Protein 6F6P (pdb70)

Structure (mmCIF, N/CA/C/O backbone):
data_6F6P
#
_entry.id   6F6P
#
_cell.length_a   47.322
_cell.length_b   77.000
_cell.length_c   137.258
_cell.angle_alpha   90.00
_cell.angle_beta   90.00
_cell.angle_gamma   90.00
#
_symmetry.space_group_name_H-M   'P 21 21 21'
#
loop_
_entity.id
_entity.type
_entity.pdbx_description
1 polymer 'Rab-3A-interacting protein'
2 polymer 'Rab-3A-interacting protein'
3 water water
#
loop_
_atom_site.group_PDB
_atom_site.id
_atom_site.type_symbol
_atom_site.label_atom_id
_atom_site.label_alt_id
_atom_site.label_comp_id
_atom_site.label_asym_id
_atom_site.label_entity_id
_atom_site.label_seq_id
_atom_site.pdbx_PDB_ins_code
_atom_site.Cartn_x
_atom_site.Cartn_y
_atom_site.Cartn_z
_atom_site.occupancy
_atom_site.B_iso_or_equiv
_atom_site.auth_seq_id
_atom_site.auth_comp_id
_atom_site.auth_asym_id
_atom_site.auth_atom_id
_atom_site.pdbx_PDB_model_num
ATOM 1 N N . PRO A 1 9 ? 60.567 -0.694 84.646 1.00 154.74 148 PRO A N 1
ATOM 2 C CA . PRO A 1 9 ? 59.983 0.597 84.264 1.00 159.79 148 PRO A CA 1
ATOM 3 C C . PRO A 1 9 ? 58.624 0.435 83.593 1.00 164.76 148 PRO A C 1
ATOM 4 O O . PRO A 1 9 ? 57.645 1.052 84.016 1.00 158.35 148 PRO A O 1
ATOM 8 N N . SER A 1 10 ? 58.596 -0.382 82.539 1.00 169.96 149 SER A N 1
ATOM 9 C CA . SER A 1 10 ? 57.374 -0.778 81.848 1.00 172.10 149 SER A CA 1
ATOM 10 C C . SER A 1 10 ? 56.705 0.370 81.097 1.00 164.49 149 SER A C 1
ATOM 11 O O . SER A 1 10 ? 57.263 1.470 80.967 1.00 172.27 149 SER A O 1
ATOM 14 N N . VAL A 1 11 ? 55.494 0.094 80.604 1.00 144.32 150 VAL A N 1
ATOM 15 C CA . VAL A 1 11 ? 54.774 1.032 79.748 1.00 125.78 150 VAL A CA 1
ATOM 16 C C . VAL A 1 11 ? 54.583 2.369 80.450 1.00 122.35 150 VAL A C 1
ATOM 17 O O . VAL A 1 11 ? 54.676 3.433 79.825 1.00 114.89 150 VAL A O 1
ATOM 21 N N . LEU A 1 12 ? 54.323 2.342 81.758 1.00 116.76 151 LEU A N 1
ATOM 22 C CA . LEU A 1 12 ? 54.113 3.589 82.486 1.00 120.57 151 LEU A CA 1
ATOM 23 C C . LEU A 1 12 ? 55.351 4.474 82.423 1.00 121.89 151 LEU A C 1
ATOM 24 O O . LEU A 1 12 ? 55.260 5.660 82.090 1.00 129.17 151 LEU A O 1
ATOM 29 N N . GLU A 1 13 ? 56.521 3.913 82.721 1.00 119.45 152 GLU A N 1
ATOM 30 C CA . GLU A 1 13 ? 57.747 4.699 82.768 1.00 115.59 152 GLU A CA 1
ATOM 31 C C . GLU A 1 13 ? 58.424 4.855 81.410 1.00 114.63 152 GLU A C 1
ATOM 32 O O . GLU A 1 13 ? 59.495 5.466 81.342 1.00 125.50 152 GLU A O 1
ATOM 38 N N . VAL A 1 14 ? 57.840 4.328 80.334 1.00 100.38 153 VAL A N 1
ATOM 39 C CA . VAL A 1 14 ? 58.329 4.641 78.991 1.00 97.11 153 VAL A CA 1
ATOM 40 C C . VAL A 1 14 ? 57.432 5.705 78.366 1.00 88.51 153 VAL A C 1
ATOM 41 O O . VAL A 1 14 ? 57.890 6.795 77.979 1.00 104.68 153 VAL A O 1
ATOM 45 N N . ARG A 1 15 ? 56.139 5.389 78.267 1.00 81.39 154 ARG A N 1
ATOM 46 C CA . ARG A 1 15 ? 55.164 6.352 77.773 1.00 99.87 154 ARG A CA 1
ATOM 47 C C . ARG A 1 15 ? 55.096 7.593 78.651 1.00 103.00 154 ARG A C 1
ATOM 48 O O . ARG A 1 15 ? 54.594 8.629 78.203 1.00 101.27 154 ARG A O 1
ATOM 56 N N . GLU A 1 16 ? 55.570 7.506 79.895 1.00 108.18 155 GLU A N 1
ATOM 57 C CA . GLU A 1 16 ? 55.740 8.705 80.706 1.00 113.25 155 GLU A CA 1
ATOM 58 C C . GLU A 1 16 ? 56.844 9.586 80.142 1.00 94.12 155 GLU A C 1
ATOM 59 O O . GLU A 1 16 ? 56.703 10.813 80.091 1.00 97.03 155 GLU A O 1
ATOM 65 N N . LYS A 1 17 ? 57.953 8.978 79.715 1.00 79.62 156 LYS A N 1
ATOM 66 C CA . LYS A 1 17 ? 59.039 9.754 79.128 1.00 65.93 156 LYS A CA 1
ATOM 67 C C . LYS A 1 17 ? 58.604 10.416 77.826 1.00 71.29 156 LYS A C 1
ATOM 68 O O . LYS A 1 17 ? 58.819 11.618 77.627 1.00 68.46 156 LYS A O 1
ATOM 70 N N . GLY A 1 18 ? 57.972 9.652 76.930 1.00 71.23 157 GLY A N 1
ATOM 71 C CA . GLY A 1 18 ? 57.519 10.252 75.680 1.00 57.76 157 GLY A CA 1
ATOM 72 C C . GLY A 1 18 ? 56.410 11.272 75.873 1.00 54.65 157 GLY A C 1
ATOM 73 O O . GLY A 1 18 ? 56.414 12.343 75.250 1.00 61.96 157 GLY A O 1
ATOM 74 N N . TYR A 1 19 ? 55.476 10.974 76.778 1.00 45.74 158 TYR A N 1
ATOM 75 C CA . TYR A 1 19 ? 54.350 11.864 77.040 1.00 46.99 158 TYR A CA 1
ATOM 76 C C . TYR A 1 19 ? 54.833 13.181 77.631 1.00 57.52 158 TYR A C 1
ATOM 77 O O . TYR A 1 19 ? 54.405 14.262 77.210 1.00 55.75 158 TYR A O 1
ATOM 86 N N . GLU A 1 20 ? 55.728 13.106 78.617 1.00 52.89 159 GLU A N 1
ATOM 87 C CA . GLU A 1 20 ? 56.291 14.314 79.206 1.00 61.13 159 GLU A CA 1
ATOM 88 C C . GLU A 1 20 ? 57.156 15.072 78.207 1.00 68.10 159 GLU A C 1
ATOM 89 O O . GLU A 1 20 ? 57.236 16.303 78.273 1.00 45.25 159 GLU A O 1
ATOM 95 N N . ARG A 1 21 ? 57.835 14.362 77.303 1.00 45.66 160 ARG A N 1
ATOM 96 C CA . ARG A 1 21 ? 58.622 15.036 76.273 1.00 46.44 160 ARG A CA 1
ATOM 97 C C . ARG A 1 21 ? 57.732 15.904 75.388 1.00 59.26 160 ARG A C 1
ATOM 98 O O . ARG A 1 21 ? 57.951 17.118 75.251 1.00 57.61 160 ARG A O 1
ATOM 106 N N . LEU A 1 22 ? 56.701 15.296 74.790 1.00 53.47 161 LEU A N 1
ATOM 107 C CA . LEU A 1 22 ? 55.799 16.062 73.933 1.00 50.39 161 LEU A CA 1
ATOM 108 C C . LEU A 1 22 ? 55.092 17.157 74.723 1.00 60.53 161 LEU A C 1
ATOM 109 O O . LEU A 1 22 ? 54.868 18.264 74.214 1.00 44.77 161 LEU A O 1
ATOM 114 N N . LYS A 1 23 ? 54.751 16.867 75.979 1.00 54.33 162 LYS A N 1
ATOM 115 C CA . LYS A 1 23 ? 54.113 17.855 76.842 1.00 52.02 162 LYS A CA 1
ATOM 116 C C . LYS A 1 23 ? 55.006 19.075 77.054 1.00 57.61 162 LYS A C 1
ATOM 117 O O . LYS A 1 23 ? 54.538 20.219 76.967 1.00 63.01 162 LYS A O 1
ATOM 123 N N . GLU A 1 24 ? 56.294 18.851 77.319 1.00 64.39 163 GLU A N 1
ATOM 124 C CA . GLU A 1 24 ? 57.214 19.969 77.503 1.00 74.85 163 GLU A CA 1
ATOM 125 C C . GLU A 1 24 ? 57.397 20.759 76.213 1.00 63.13 163 GLU A C 1
ATOM 126 O O . GLU A 1 24 ? 57.509 21.990 76.243 1.00 61.53 163 GLU A O 1
ATOM 132 N N . GLU A 1 25 ? 57.451 20.069 75.070 1.00 54.81 164 GLU A N 1
ATOM 133 C CA . GLU A 1 25 ? 57.562 20.791 73.805 1.00 49.60 164 GLU A CA 1
ATOM 134 C C . GLU A 1 25 ? 56.347 21.690 73.584 1.00 61.04 164 GLU A C 1
ATOM 135 O O . GLU A 1 25 ? 56.486 22.854 73.177 1.00 45.97 164 GLU A O 1
ATOM 141 N N . LEU A 1 26 ? 55.149 21.177 73.885 1.00 48.39 165 LEU A N 1
ATOM 142 C CA . LEU A 1 26 ? 53.941 21.991 73.775 1.00 58.74 165 LEU A CA 1
ATOM 143 C C . LEU A 1 26 ? 53.991 23.191 74.714 1.00 67.54 165 LEU A C 1
ATOM 144 O O . LEU A 1 26 ? 53.617 24.308 74.331 1.00 69.91 165 LEU A O 1
ATOM 149 N N . ALA A 1 27 ? 54.445 22.978 75.953 1.00 76.20 166 ALA A N 1
ATOM 150 C CA . ALA A 1 27 ? 54.563 24.089 76.894 1.00 44.71 166 ALA A CA 1
ATOM 151 C C . ALA A 1 27 ? 55.523 25.152 76.373 1.00 63.59 166 ALA A C 1
ATOM 152 O O . ALA A 1 27 ? 55.267 26.355 76.517 1.00 73.14 166 ALA A O 1
ATOM 154 N N . LYS A 1 28 ? 56.633 24.726 75.766 1.00 51.26 167 LYS A N 1
ATOM 155 C CA . LYS A 1 28 ? 57.583 25.675 75.194 1.00 54.87 167 LYS A CA 1
ATOM 156 C C . LYS A 1 28 ? 56.937 26.498 74.085 1.00 58.00 167 LYS A C 1
ATOM 157 O O . LYS A 1 28 ? 57.078 27.730 74.043 1.00 52.42 167 LYS A O 1
ATOM 163 N N . ALA A 1 29 ? 56.211 25.833 73.180 1.00 61.47 168 ALA A N 1
ATOM 164 C CA . ALA A 1 29 ? 55.514 26.563 72.123 1.00 57.41 168 ALA A CA 1
ATOM 165 C C . ALA A 1 29 ? 54.510 27.557 72.697 1.00 60.53 168 ALA A C 1
ATOM 166 O O . ALA A 1 29 ? 54.378 28.682 72.195 1.00 57.14 168 ALA A O 1
ATOM 168 N N . GLN A 1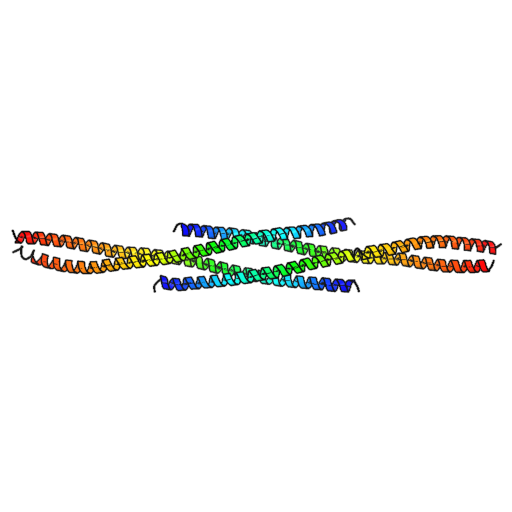 30 ? 53.801 27.165 73.759 1.00 65.88 169 GLN A N 1
ATOM 169 C CA . GLN A 1 30 ? 52.840 28.071 74.383 1.00 65.32 169 GLN A CA 1
ATOM 170 C C . GLN A 1 30 ? 53.528 29.294 74.976 1.00 58.42 169 GLN A C 1
ATOM 171 O O . GLN A 1 30 ? 53.062 30.427 74.796 1.00 70.33 169 GLN A O 1
ATOM 177 N N . ARG A 1 31 ? 54.643 29.089 75.683 1.00 51.25 170 ARG A N 1
ATOM 178 C CA . ARG A 1 31 ? 55.352 30.212 76.289 1.00 62.21 170 ARG A CA 1
ATOM 179 C C . ARG A 1 31 ? 55.866 31.176 75.225 1.00 66.76 170 ARG A C 1
ATOM 180 O O . ARG A 1 31 ? 55.698 32.399 75.342 1.00 57.06 170 ARG A O 1
ATOM 188 N N . GLU A 1 32 ? 56.483 30.640 74.166 1.00 52.96 171 GLU A N 1
ATOM 189 C CA . GLU A 1 32 ? 56.973 31.506 73.097 1.00 56.37 171 GLU A CA 1
ATOM 190 C C . GLU A 1 32 ? 55.828 32.283 72.455 1.00 63.10 171 GLU A C 1
ATOM 191 O O . GLU A 1 32 ? 55.944 33.493 72.209 1.00 56.31 171 GLU A O 1
ATOM 197 N N . LEU A 1 33 ? 54.706 31.604 72.191 1.00 55.15 172 LEU A N 1
ATOM 198 C CA . LEU A 1 33 ? 53.551 32.279 71.606 1.00 56.87 172 LEU A CA 1
ATOM 199 C C . LEU A 1 33 ? 53.053 33.406 72.503 1.00 53.33 172 LEU A C 1
ATOM 200 O O . LEU A 1 33 ? 52.693 34.484 72.015 1.00 56.25 172 LEU A O 1
ATOM 205 N N . LYS A 1 34 ? 53.030 33.179 73.820 1.00 48.15 173 LYS A N 1
ATOM 206 C CA . LYS A 1 34 ? 52.591 34.225 74.739 1.00 45.54 173 LYS A CA 1
ATOM 207 C C . LYS A 1 34 ? 53.534 35.421 74.702 1.00 53.08 173 LYS A C 1
ATOM 208 O O . LYS A 1 34 ? 53.087 36.576 74.660 1.00 64.49 173 LYS A O 1
ATOM 210 N N . LEU A 1 35 ? 54.845 35.164 74.715 1.00 46.59 174 LEU A N 1
ATOM 211 C CA . LEU A 1 35 ? 55.813 36.254 74.634 1.00 54.85 174 LEU A CA 1
ATOM 212 C C . LEU A 1 35 ? 55.600 37.084 73.373 1.00 61.11 174 LEU A C 1
ATOM 213 O O . LEU A 1 35 ? 55.495 38.318 73.432 1.00 60.87 174 LEU A O 1
ATOM 218 N N . LYS A 1 36 ? 55.516 36.419 72.218 1.00 46.93 175 LYS A N 1
ATOM 219 C CA . LYS A 1 36 ? 55.344 37.156 70.969 1.00 63.88 175 LYS A CA 1
ATOM 220 C C . LYS A 1 36 ? 54.014 37.900 70.936 1.00 52.64 175 LYS A C 1
ATOM 221 O O . LYS A 1 36 ? 53.921 38.982 70.341 1.00 65.99 175 LYS A O 1
ATOM 223 N N . ASP A 1 37 ? 52.982 37.351 71.580 1.00 46.40 176 ASP A N 1
ATOM 224 C CA . ASP A 1 37 ? 51.710 38.058 71.671 1.00 61.50 176 ASP A CA 1
ATOM 225 C C . ASP A 1 37 ? 51.858 39.349 72.468 1.00 63.58 176 ASP A C 1
ATOM 226 O O . ASP A 1 37 ? 51.365 40.409 72.059 1.00 62.22 176 ASP A O 1
ATOM 231 N N . GLU A 1 38 ? 52.535 39.274 73.620 1.00 55.76 177 GLU A N 1
ATOM 232 C CA . GLU A 1 38 ? 52.756 40.476 74.419 1.00 67.69 177 GLU A CA 1
ATOM 233 C C . GLU A 1 38 ? 53.534 41.530 73.637 1.00 68.01 177 GLU A C 1
ATOM 234 O O . GLU A 1 38 ? 53.199 42.724 73.685 1.00 65.99 177 GLU A O 1
ATOM 240 N N . GLU A 1 39 ? 54.569 41.111 72.898 1.00 55.99 178 GLU A N 1
ATOM 241 C CA . GLU A 1 39 ? 55.292 42.069 72.064 1.00 64.99 178 GLU A CA 1
ATOM 242 C C . GLU A 1 39 ? 54.380 42.684 71.005 1.00 60.80 178 GLU A C 1
ATOM 243 O O . GLU A 1 39 ? 54.476 43.880 70.710 1.00 47.78 178 GLU A O 1
ATOM 249 N N . CYS A 1 40 ? 53.486 41.878 70.420 1.00 51.61 179 CYS A N 1
ATOM 250 C CA . CYS A 1 40 ? 52.538 42.424 69.452 1.00 54.25 179 CYS A CA 1
ATOM 251 C C . CYS A 1 40 ? 51.635 43.472 70.089 1.00 66.79 179 CYS A C 1
ATOM 252 O O . CYS A 1 40 ? 51.277 44.464 69.443 1.00 47.67 179 CYS A O 1
ATOM 255 N N . GLU A 1 41 ? 51.242 43.266 71.349 1.00 68.78 180 GLU A N 1
ATOM 256 C CA . GLU A 1 41 ? 50.446 44.278 72.039 1.00 74.24 180 GLU A CA 1
ATOM 257 C C . GLU A 1 41 ? 51.240 45.562 72.260 1.00 68.68 180 GLU A C 1
ATOM 258 O O . GLU A 1 41 ? 50.723 46.665 72.031 1.00 60.40 180 GLU A O 1
ATOM 264 N N . ARG A 1 42 ? 52.496 45.442 72.700 1.00 61.93 181 ARG A N 1
ATOM 265 C CA . ARG A 1 42 ? 53.323 46.632 72.897 1.00 69.33 181 ARG A CA 1
ATOM 266 C C . ARG A 1 42 ? 53.485 47.417 71.598 1.00 67.65 181 ARG A C 1
ATOM 267 O O . ARG A 1 42 ? 53.250 48.635 71.556 1.00 67.47 181 ARG A O 1
ATOM 275 N N . LEU A 1 43 ? 53.884 46.730 70.522 1.00 52.06 182 LEU A N 1
ATOM 276 C CA . LEU A 1 43 ? 54.050 47.396 69.235 1.00 65.86 182 LEU A CA 1
ATOM 277 C C . LEU A 1 43 ? 52.737 47.980 68.733 1.00 62.02 182 LEU A C 1
ATOM 278 O O . LEU A 1 43 ? 52.735 49.020 68.062 1.00 51.75 182 LEU A O 1
ATOM 283 N N . SER A 1 44 ? 51.616 47.322 69.035 1.00 52.11 183 SER A N 1
ATOM 284 C CA . SER A 1 44 ? 50.317 47.860 68.645 1.00 47.23 183 SER A CA 1
ATOM 285 C C . SER A 1 44 ? 50.032 49.169 69.369 1.00 48.83 183 SER A C 1
ATOM 286 O O . SER A 1 44 ? 49.510 50.117 68.769 1.00 47.68 183 SER A O 1
ATOM 289 N N . LYS A 1 45 ? 50.370 49.239 70.660 1.00 47.92 184 LYS A N 1
ATOM 290 C CA . LYS A 1 45 ? 50.187 50.484 71.401 1.00 58.94 184 LYS A CA 1
ATOM 291 C C . LYS A 1 45 ? 51.075 51.590 70.843 1.00 52.45 184 LYS A C 1
ATOM 292 O O . LYS A 1 45 ? 50.636 52.741 70.710 1.00 59.16 184 LYS A O 1
ATOM 298 N N . VAL A 1 46 ? 52.326 51.261 70.508 1.00 48.90 185 VAL A N 1
ATOM 299 C CA . VAL A 1 46 ? 53.212 52.244 69.883 1.00 52.84 185 VAL A CA 1
ATOM 300 C C . VAL A 1 46 ? 52.599 52.760 68.585 1.00 61.55 185 VAL A C 1
ATOM 301 O O . VAL A 1 46 ? 52.558 53.973 68.329 1.00 54.91 185 VAL A O 1
ATOM 305 N N . ARG A 1 47 ? 52.103 51.841 67.751 1.00 48.42 186 ARG A N 1
ATOM 306 C CA . ARG A 1 47 ? 51.469 52.228 66.494 1.00 61.15 186 ARG A CA 1
ATOM 307 C C . ARG A 1 47 ? 50.284 53.155 66.736 1.00 48.24 186 ARG A C 1
ATOM 308 O O . ARG A 1 47 ? 50.100 54.141 66.011 1.00 48.37 186 ARG A O 1
ATOM 316 N N . ASP A 1 48 ? 49.466 52.853 67.747 1.00 48.20 187 ASP A N 1
ATOM 317 C CA . ASP A 1 48 ? 48.312 53.698 68.038 1.00 53.38 187 ASP A CA 1
ATOM 318 C C . ASP A 1 48 ? 48.743 55.093 68.475 1.00 48.93 187 ASP A C 1
ATOM 319 O O . ASP A 1 48 ? 48.154 56.094 68.047 1.00 51.99 187 ASP A O 1
ATOM 324 N N . GLN A 1 49 ? 49.771 55.180 69.323 1.00 49.98 188 GLN A N 1
ATOM 325 C CA . GLN A 1 49 ? 50.258 56.486 69.760 1.00 51.79 188 GLN A CA 1
ATOM 326 C C . GLN A 1 49 ? 50.769 57.306 68.580 1.00 53.51 188 GLN A C 1
ATOM 327 O O . GLN A 1 49 ? 50.447 58.495 68.446 1.00 58.54 188 GLN A O 1
ATOM 329 N N . LEU A 1 50 ? 51.558 56.679 67.701 1.00 54.88 189 LEU A N 1
ATOM 330 C CA . LEU A 1 50 ? 52.045 57.389 66.521 1.00 53.25 189 LEU A CA 1
ATOM 331 C C . LEU A 1 50 ? 50.893 57.841 65.631 1.00 66.43 189 LEU A C 1
ATOM 332 O O . LEU A 1 50 ? 50.918 58.952 65.087 1.00 49.58 189 LEU A O 1
ATOM 337 N N . GLY A 1 51 ? 49.871 56.996 65.475 1.00 48.97 190 GLY A N 1
ATOM 338 C CA . GLY A 1 51 ? 48.726 57.382 64.667 1.00 48.90 190 GLY A CA 1
ATOM 339 C C . GLY A 1 51 ? 47.981 58.575 65.235 1.00 55.17 190 GLY A C 1
ATOM 340 O O . GLY A 1 51 ? 47.608 59.494 64.500 1.00 53.20 190 GLY A O 1
ATOM 341 N N . GLN A 1 52 ? 47.767 58.585 66.555 1.00 51.03 191 GLN A N 1
ATOM 342 C CA . GLN A 1 52 ? 47.092 59.719 67.180 1.00 50.05 191 GLN A CA 1
ATOM 343 C C . GLN A 1 52 ? 47.913 60.994 67.035 1.00 55.86 191 GLN A C 1
ATOM 344 O O . GLN A 1 52 ? 47.367 62.068 66.741 1.00 50.67 191 GLN A O 1
ATOM 350 N N . GLU A 1 53 ? 49.231 60.897 67.234 1.00 50.44 192 GLU A N 1
ATOM 351 C CA . GLU A 1 53 ? 50.090 62.060 67.037 1.00 50.86 192 GLU A CA 1
ATOM 352 C C . GLU A 1 53 ? 49.986 62.580 65.608 1.00 71.01 192 GLU A C 1
ATOM 353 O O . GLU A 1 53 ? 49.924 63.797 65.382 1.00 62.77 192 GLU A O 1
ATOM 359 N N . LEU A 1 54 ? 49.957 61.671 64.627 1.00 54.79 193 LEU A N 1
ATOM 360 C CA . LEU A 1 54 ? 49.781 62.088 63.240 1.00 52.07 193 LEU A CA 1
ATOM 361 C C . LEU A 1 54 ? 48.432 62.763 63.028 1.00 56.95 193 LEU A C 1
ATOM 362 O O . LEU A 1 54 ? 48.324 63.696 62.221 1.00 50.22 193 LEU A O 1
ATOM 367 N N . GLU A 1 55 ? 47.399 62.318 63.748 1.00 50.06 194 GLU A N 1
ATOM 368 C CA . GLU A 1 55 ? 46.102 62.985 63.672 1.00 53.65 194 GLU A CA 1
ATOM 369 C C . GLU A 1 55 ? 46.205 64.421 64.171 1.00 65.83 194 GLU A C 1
ATOM 370 O O . GLU A 1 55 ? 45.714 65.356 63.524 1.00 51.08 194 GLU A O 1
ATOM 376 N N . GLU A 1 56 ? 46.845 64.612 65.328 1.00 51.14 195 GLU A N 1
ATOM 377 C CA . GLU A 1 56 ? 46.995 65.955 65.882 1.00 51.77 195 GLU A CA 1
ATOM 378 C C . GLU A 1 56 ? 47.773 66.859 64.932 1.00 65.78 195 GLU A C 1
ATOM 379 O O . GLU A 1 56 ? 47.381 68.007 64.684 1.00 54.97 195 GLU A O 1
ATOM 385 N N . LEU A 1 57 ? 48.885 66.354 64.387 1.00 54.99 196 LEU A N 1
ATOM 386 C CA 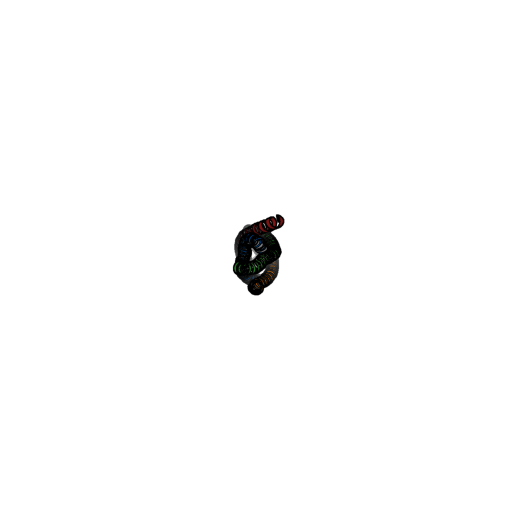. LEU A 1 57 ? 49.666 67.147 63.441 1.00 51.47 196 LEU A CA 1
ATOM 387 C C . LEU A 1 57 ? 48.847 67.508 62.207 1.00 51.27 196 LEU A C 1
ATOM 388 O O . LEU A 1 57 ? 48.927 68.639 61.708 1.00 77.68 196 LEU A O 1
ATOM 393 N N . THR A 1 58 ? 48.043 66.565 61.708 1.00 50.91 197 THR A N 1
ATOM 394 C CA . THR A 1 58 ? 47.203 66.843 60.546 1.00 52.22 197 THR A CA 1
ATOM 395 C C . THR A 1 58 ? 46.199 67.952 60.848 1.00 51.33 197 THR A C 1
ATOM 396 O O . THR A 1 58 ? 46.029 68.890 60.056 1.00 51.52 197 THR A O 1
ATOM 400 N N . ALA A 1 59 ? 45.530 67.861 62.001 1.00 51.57 198 ALA A N 1
ATOM 401 C CA . ALA A 1 59 ? 44.589 68.905 62.396 1.00 52.17 198 ALA A CA 1
ATOM 402 C C . ALA A 1 59 ? 45.279 70.261 62.487 1.00 58.35 198 ALA A C 1
ATOM 403 O O . ALA A 1 59 ? 44.747 71.272 62.009 1.00 52.81 198 ALA A O 1
ATOM 405 N N . SER A 1 60 ? 46.467 70.300 63.098 1.00 53.40 199 SER A N 1
ATOM 406 C CA . SER A 1 60 ? 47.212 71.552 63.188 1.00 53.31 199 SER A CA 1
ATOM 407 C C . SER A 1 60 ? 47.527 72.112 61.806 1.00 52.64 199 SER A C 1
ATOM 408 O O . SER A 1 60 ? 47.435 73.327 61.585 1.00 57.96 199 SER A O 1
ATOM 411 N N . LEU A 1 61 ? 47.901 71.244 60.861 1.00 55.54 200 LEU A N 1
ATOM 412 C CA . LEU A 1 61 ? 48.219 71.720 59.518 1.00 52.07 200 LEU A CA 1
ATOM 413 C C . LEU A 1 61 ? 46.988 72.289 58.820 1.00 54.29 200 LEU A C 1
ATOM 414 O O . LEU A 1 61 ? 47.076 73.316 58.134 1.00 55.77 200 LEU A O 1
ATOM 419 N N . PHE A 1 62 ? 45.829 71.649 58.996 1.00 52.19 201 PHE A N 1
ATOM 420 C CA . PHE A 1 62 ? 44.608 72.169 58.384 1.00 52.54 201 PHE A CA 1
ATOM 421 C C . PHE A 1 62 ? 44.220 73.515 58.986 1.00 53.07 201 PHE A C 1
ATOM 422 O O . PHE A 1 62 ? 43.888 74.463 58.258 1.00 53.35 201 PHE A O 1
ATOM 430 N N . GLU A 1 63 ? 44.269 73.620 60.318 1.00 53.80 202 GLU A N 1
ATOM 431 C CA . GLU A 1 63 ? 43.969 74.889 60.974 1.00 70.37 202 GLU A CA 1
ATOM 432 C C . GLU A 1 63 ? 44.911 75.989 60.503 1.00 54.00 202 GLU A C 1
ATOM 433 O O . GLU A 1 63 ? 44.480 77.122 60.254 1.00 57.91 202 GLU A O 1
ATOM 439 N N . GLU A 1 64 ? 46.204 75.676 60.377 1.00 53.62 203 GLU A N 1
ATOM 440 C CA . GLU A 1 64 ? 47.156 76.667 59.886 1.00 53.73 203 GLU A CA 1
ATOM 441 C C . GLU A 1 64 ? 46.824 77.088 58.461 1.00 64.95 203 GLU A C 1
ATOM 442 O O . GLU A 1 64 ? 46.932 78.272 58.112 1.00 57.88 203 GLU A O 1
ATOM 448 N N . ALA A 1 65 ? 46.409 76.135 57.621 1.00 64.52 204 ALA A N 1
ATOM 449 C CA . ALA A 1 65 ? 46.049 76.464 56.247 1.00 70.06 204 ALA A CA 1
ATOM 450 C C . ALA A 1 65 ? 44.853 77.418 56.202 1.00 53.74 204 ALA A C 1
ATOM 451 O O . ALA A 1 65 ? 44.882 78.434 55.505 1.00 53.97 204 ALA A O 1
ATOM 453 N N A HIS A 1 66 ? 43.795 77.090 56.950 0.48 55.25 205 HIS A N 1
ATOM 454 N N B HIS A 1 66 ? 43.799 77.087 56.956 0.52 55.27 205 HIS A N 1
ATOM 455 C CA A HIS A 1 66 ? 42.626 77.968 56.964 0.48 55.65 205 HIS A CA 1
ATOM 456 C CA B HIS A 1 66 ? 42.621 77.952 56.992 0.52 55.59 205 HIS A CA 1
ATOM 457 C C A HIS A 1 66 ? 42.956 79.334 57.554 0.48 58.93 205 HIS A C 1
ATOM 458 C C B HIS A 1 66 ? 42.962 79.328 57.550 0.52 59.10 205 HIS A C 1
ATOM 459 O O A HIS A 1 66 ? 42.395 80.349 57.121 0.48 56.02 205 HIS A O 1
ATOM 460 O O B HIS A 1 66 ? 42.415 80.343 57.098 0.52 55.76 205 HIS A O 1
ATOM 473 N N . LYS A 1 67 ? 43.867 79.384 58.530 1.00 60.58 206 LYS A N 1
ATOM 474 C CA . LYS A 1 67 ? 44.269 80.669 59.094 1.00 58.86 206 LYS A CA 1
ATOM 475 C C . LYS A 1 67 ? 45.004 81.515 58.061 1.00 64.13 206 LYS A C 1
ATOM 476 O O . LYS A 1 67 ? 44.732 82.715 57.927 1.00 70.54 206 LYS A O 1
ATOM 482 N N . MET A 1 68 ? 45.937 80.907 57.320 1.00 59.38 207 MET A N 1
ATOM 483 C CA . MET A 1 68 ? 46.650 81.652 56.287 1.00 54.69 207 MET A CA 1
ATOM 484 C C . MET A 1 68 ? 45.688 82.154 55.218 1.00 63.30 207 MET A C 1
ATOM 485 O O . MET A 1 68 ? 45.802 83.297 54.753 1.00 66.54 207 MET A O 1
ATOM 490 N N . VAL A 1 69 ? 44.726 81.315 54.821 1.00 54.75 208 VAL A N 1
ATOM 491 C CA . VAL A 1 69 ? 43.730 81.741 53.840 1.00 65.88 208 VAL A CA 1
ATOM 492 C C . VAL A 1 69 ? 42.944 82.935 54.370 1.00 59.30 208 VAL A C 1
ATOM 493 O O . VAL A 1 69 ? 42.725 83.924 53.659 1.00 60.18 208 VAL A O 1
ATOM 497 N N . ARG A 1 70 ? 42.518 82.863 55.636 1.00 58.31 209 ARG A N 1
ATOM 498 C CA . ARG A 1 70 ? 41.756 83.962 56.224 1.00 58.82 209 ARG A CA 1
ATOM 499 C C . ARG A 1 70 ? 42.564 85.256 56.237 1.00 62.49 209 ARG A C 1
ATOM 500 O O . ARG A 1 70 ? 42.042 86.326 55.896 1.00 71.08 209 ARG A O 1
ATOM 502 N N . GLU A 1 71 ? 43.842 85.180 56.622 1.00 56.55 210 GLU A N 1
ATOM 503 C CA . GLU A 1 71 ? 44.668 86.384 56.665 1.00 63.26 210 GLU A CA 1
ATOM 504 C C . GLU A 1 71 ? 44.855 86.974 55.272 1.00 72.81 210 GLU A C 1
ATOM 505 O O . GLU A 1 71 ? 44.771 88.197 55.087 1.00 77.06 210 GLU A O 1
ATOM 511 N N . ALA A 1 72 ? 45.101 86.117 54.275 1.00 63.74 211 ALA A N 1
ATOM 512 C CA . ALA A 1 72 ? 45.227 86.602 52.905 1.00 60.58 211 ALA A CA 1
ATOM 513 C C . ALA A 1 72 ? 43.946 87.293 52.452 1.00 74.30 211 ALA A C 1
ATOM 514 O O . ALA A 1 72 ? 43.995 88.335 51.785 1.00 76.09 211 ALA A O 1
ATOM 516 N N . ASN A 1 73 ? 42.789 86.729 52.810 1.00 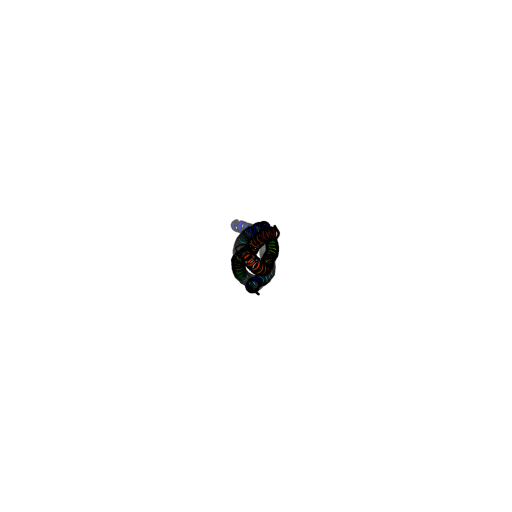56.77 212 ASN A N 1
ATOM 517 C CA . ASN A 1 73 ? 41.522 87.371 52.473 1.00 57.47 212 ASN A CA 1
ATOM 518 C C . ASN A 1 73 ? 41.392 88.729 53.153 1.00 58.03 212 ASN A C 1
ATOM 519 O O . ASN A 1 73 ? 40.867 89.680 52.561 1.00 58.51 212 ASN A O 1
ATOM 524 N N . ILE A 1 74 ? 41.864 88.840 54.398 1.00 58.08 213 ILE A N 1
ATOM 525 C CA . ILE A 1 74 ? 41.785 90.115 55.111 1.00 62.47 213 ILE A CA 1
ATOM 526 C C . ILE A 1 74 ? 42.622 91.173 54.402 1.00 71.23 213 ILE A C 1
ATOM 527 O O . ILE A 1 74 ? 42.148 92.284 54.119 1.00 68.50 213 ILE A O 1
ATOM 532 N N . LYS A 1 75 ? 43.878 90.839 54.086 1.00 58.00 214 LYS A N 1
ATOM 533 C CA . LYS A 1 75 ? 44.735 91.799 53.395 1.00 57.95 214 LYS A CA 1
ATOM 534 C C . LYS A 1 75 ? 44.160 92.172 52.034 1.00 67.25 214 LYS A C 1
ATOM 535 O O . LYS A 1 75 ? 44.214 93.340 51.626 1.00 64.53 214 LYS A O 1
ATOM 541 N N . GLN A 1 76 ? 43.602 91.192 51.319 1.00 64.00 215 GLN A N 1
ATOM 542 C CA . GLN A 1 76 ? 42.969 91.480 50.035 1.00 73.24 215 GLN A CA 1
ATOM 543 C C . GLN A 1 76 ? 41.820 92.470 50.197 1.00 81.00 215 GLN A C 1
ATOM 544 O O . GLN A 1 76 ? 41.698 93.427 49.423 1.00 81.23 215 GLN A O 1
ATOM 550 N N . ALA A 1 77 ? 40.965 92.256 51.202 1.00 70.05 216 ALA A N 1
ATOM 551 C CA . ALA A 1 77 ? 39.836 93.158 51.413 1.00 64.36 216 ALA A CA 1
ATOM 552 C C . ALA A 1 77 ? 40.305 94.570 51.745 1.00 68.07 216 ALA A C 1
ATOM 553 O O . ALA A 1 77 ? 39.746 95.555 51.240 1.00 69.87 216 ALA A O 1
ATOM 555 N N . THR A 1 78 ? 41.345 94.689 52.576 1.00 67.66 217 THR A N 1
ATOM 556 C CA . THR A 1 78 ? 41.883 96.010 52.892 1.00 77.34 217 THR A CA 1
ATOM 557 C C . THR A 1 78 ? 42.405 96.696 51.634 1.00 82.36 217 THR A C 1
ATOM 558 O O . THR A 1 78 ? 42.111 97.873 51.381 1.00 64.27 217 THR A O 1
ATOM 562 N N . ALA A 1 79 ? 43.174 95.961 50.826 1.00 87.55 218 ALA A N 1
ATOM 563 C CA . ALA A 1 79 ? 43.708 96.524 49.590 1.00 79.32 218 ALA A CA 1
ATOM 564 C C . ALA A 1 79 ? 42.591 96.961 48.651 1.00 80.93 218 ALA A C 1
ATOM 565 O O . ALA A 1 79 ? 42.721 97.970 47.951 1.00 74.56 218 ALA A O 1
ATOM 567 N N . GLU A 1 80 ? 41.492 96.202 48.605 1.00 78.49 219 GLU A N 1
ATOM 568 C CA . GLU A 1 80 ? 40.384 96.567 47.725 1.00 73.61 219 GLU A CA 1
ATOM 569 C C . GLU A 1 80 ? 39.671 97.824 48.211 1.00 76.10 219 GLU A C 1
ATOM 570 O O . GLU A 1 80 ? 39.306 98.687 47.401 1.00 80.21 219 GLU A O 1
ATOM 576 N N . LYS A 1 81 ? 39.463 97.953 49.524 1.00 68.53 220 LYS A N 1
ATOM 577 C CA . LYS A 1 81 ? 38.831 99.164 50.044 1.00 72.83 220 LYS A CA 1
ATOM 578 C C . LYS A 1 81 ? 39.699 100.388 49.774 1.00 82.54 220 LYS A C 1
ATOM 579 O O . LYS A 1 81 ? 39.221 101.412 49.260 1.00 78.12 220 LYS A O 1
ATOM 581 N N . GLN A 1 82 ? 40.990 100.294 50.106 1.00 75.06 221 GLN A N 1
ATOM 582 C CA . GLN A 1 82 ? 41.907 101.388 49.804 1.00 75.98 221 GLN A CA 1
ATOM 583 C C . GLN A 1 82 ? 41.954 101.673 48.309 1.00 82.69 221 GLN A C 1
ATOM 584 O O . GLN A 1 82 ? 42.153 102.823 47.902 1.00 86.63 221 GLN A O 1
ATOM 590 N N . LEU A 1 83 ? 41.776 100.643 47.479 1.00 79.78 222 LEU A N 1
ATOM 591 C CA . LEU A 1 83 ? 41.699 100.855 46.038 1.00 72.85 222 LEU A CA 1
ATOM 592 C C . LEU A 1 83 ? 40.476 101.682 45.667 1.00 85.28 222 LEU A C 1
ATOM 593 O O . LEU A 1 83 ? 40.553 102.561 44.801 1.00 62.23 222 LEU A O 1
ATOM 598 N N . LYS A 1 84 ? 39.331 101.404 46.300 1.00 62.59 223 LYS A N 1
ATOM 599 C CA . LYS A 1 84 ? 38.135 102.198 46.030 1.00 77.50 223 LYS A CA 1
ATOM 600 C C . LYS A 1 84 ? 38.347 103.658 46.417 1.00 78.38 223 LYS A C 1
ATOM 601 O O . LYS A 1 84 ? 38.020 104.571 45.640 1.00 71.16 223 LYS A O 1
ATOM 603 N N . GLU A 1 85 ? 38.915 103.899 47.606 1.00 87.68 224 GLU A N 1
ATOM 604 C CA . GLU A 1 85 ? 39.246 105.264 48.004 1.00 103.26 224 GLU A CA 1
ATOM 605 C C . GLU A 1 85 ? 40.172 105.923 46.984 1.00 95.77 224 GLU A C 1
ATOM 606 O O . GLU A 1 85 ? 39.976 107.082 46.600 1.00 111.26 224 GLU A O 1
ATOM 612 N N . ALA A 1 86 ? 41.194 105.187 46.541 1.00 85.15 225 ALA A N 1
ATOM 613 C CA . ALA A 1 86 ? 42.131 105.723 45.562 1.00 77.92 225 ALA A CA 1
ATOM 614 C C . ALA A 1 86 ? 41.430 106.077 44.260 1.00 72.33 225 ALA A C 1
ATOM 615 O O . ALA A 1 86 ? 41.794 107.057 43.603 1.00 70.48 225 ALA A O 1
ATOM 617 N N . GLN A 1 87 ? 40.426 105.291 43.864 1.00 69.24 226 GLN A N 1
ATOM 618 C CA . GLN A 1 87 ? 39.705 105.585 42.630 1.00 69.63 226 GLN A CA 1
ATOM 619 C C . GLN A 1 87 ? 38.865 106.849 42.767 1.00 78.77 226 GLN A C 1
ATOM 620 O O . GLN A 1 87 ? 38.832 107.681 41.850 1.00 75.22 226 GLN A O 1
ATOM 626 N N . GLY A 1 88 ? 38.183 107.014 43.904 1.00 77.61 227 GLY A N 1
ATOM 627 C CA . GLY A 1 88 ? 37.473 108.264 44.137 1.00 74.56 227 GLY A CA 1
ATOM 628 C C . GLY A 1 88 ? 38.399 109.466 44.124 1.00 74.64 227 GLY A C 1
ATOM 629 O O . GLY A 1 88 ? 38.097 110.497 43.506 1.00 66.26 227 GLY A O 1
ATOM 630 N N . LYS A 1 89 ? 39.547 109.349 44.799 1.00 71.13 228 LYS A N 1
ATOM 631 C CA . LYS A 1 89 ? 40.533 110.423 44.787 1.00 70.45 228 LYS A CA 1
ATOM 632 C C . LYS A 1 89 ? 41.020 110.711 43.371 1.00 72.25 228 LYS A C 1
ATOM 633 O O . LYS A 1 89 ? 41.263 111.870 43.014 1.00 77.20 228 LYS A O 1
ATOM 639 N N . ILE A 1 90 ? 41.173 109.667 42.550 1.00 83.50 229 ILE A N 1
ATOM 640 C CA . ILE A 1 90 ? 41.569 109.861 41.157 1.00 64.01 229 ILE A CA 1
ATOM 641 C C . ILE A 1 90 ? 40.505 110.648 40.404 1.00 75.65 229 ILE A C 1
ATOM 642 O O . ILE A 1 90 ? 40.821 111.545 39.612 1.00 64.98 229 ILE A O 1
ATOM 647 N N . ASP A 1 91 ? 39.230 110.328 40.635 1.00 65.44 230 ASP A N 1
ATOM 648 C CA . ASP A 1 91 ? 38.158 111.071 39.978 1.00 76.59 230 ASP A CA 1
ATOM 649 C C . ASP A 1 91 ? 38.194 112.544 40.370 1.00 69.49 230 ASP A C 1
ATOM 650 O O . ASP A 1 91 ? 38.085 113.432 39.512 1.00 67.19 230 ASP A O 1
ATOM 655 N N . VAL A 1 92 ? 38.362 112.822 41.666 1.00 67.15 231 VAL A N 1
ATOM 656 C CA . VAL A 1 92 ? 38.424 114.209 42.126 1.00 74.87 231 VAL A CA 1
ATOM 657 C C . VAL A 1 92 ? 39.605 114.933 41.486 1.00 66.70 231 VAL A C 1
ATOM 658 O O . VAL A 1 92 ? 39.463 116.044 40.958 1.00 71.69 231 VAL A O 1
ATOM 662 N N . LEU A 1 93 ? 40.787 114.311 41.520 1.00 65.82 232 LEU A N 1
ATOM 663 C CA . LEU A 1 93 ? 41.985 114.955 40.986 1.00 70.52 232 LEU A CA 1
ATOM 664 C C . LEU A 1 93 ? 41.874 115.197 39.485 1.00 66.58 232 LEU A C 1
ATOM 665 O O . LEU A 1 93 ? 42.354 116.217 38.978 1.00 65.70 232 LEU A O 1
ATOM 670 N N . GLN A 1 94 ? 41.246 114.271 38.757 1.00 65.63 233 GLN A N 1
ATOM 671 C CA . GLN A 1 94 ? 41.064 114.465 37.322 1.00 65.97 233 GLN A CA 1
ATOM 672 C C . GLN A 1 94 ? 40.081 115.594 37.046 1.00 66.83 233 GLN A C 1
ATOM 673 O O . GLN A 1 94 ? 40.280 116.387 36.114 1.00 67.09 233 GLN A O 1
ATOM 679 N N . ALA A 1 95 ? 39.025 115.695 37.858 1.00 68.73 234 ALA A N 1
ATOM 680 C CA . ALA A 1 95 ? 38.101 116.814 37.717 1.00 68.33 234 ALA A CA 1
ATOM 681 C C . ALA A 1 95 ? 38.811 118.138 37.969 1.00 76.80 234 ALA A C 1
ATOM 682 O O . ALA A 1 95 ? 38.584 119.121 37.253 1.00 68.73 234 ALA A O 1
ATOM 684 N N . GLU A 1 96 ? 39.681 118.180 38.981 1.00 75.52 235 GLU A N 1
ATOM 685 C CA . GLU A 1 96 ? 40.434 119.399 39.256 1.00 79.32 235 GLU A CA 1
ATOM 686 C C . GLU A 1 96 ? 41.419 119.718 38.139 1.00 76.72 235 GLU A C 1
ATOM 687 O O . GLU A 1 96 ? 41.647 120.894 37.835 1.00 84.34 235 GLU A O 1
ATOM 693 N N . VAL A 1 97 ? 42.012 118.697 37.518 1.00 88.05 236 VAL A N 1
ATOM 694 C CA . VAL A 1 97 ? 42.931 118.938 36.409 1.00 75.62 236 VAL A CA 1
ATOM 695 C C . VAL A 1 97 ? 42.187 119.537 35.223 1.00 82.30 236 VAL A C 1
ATOM 696 O O . VAL A 1 97 ? 42.636 120.520 34.619 1.00 72.55 236 VAL A O 1
ATOM 700 N N . ALA A 1 98 ? 41.032 118.962 34.876 1.00 78.13 237 ALA A N 1
ATOM 701 C CA . ALA A 1 98 ? 40.248 119.507 33.771 1.00 83.37 237 ALA A CA 1
ATOM 702 C C . ALA A 1 98 ? 39.765 120.922 34.073 1.00 75.38 237 ALA A C 1
ATOM 703 O O . ALA A 1 98 ? 39.816 121.803 33.204 1.00 85.56 237 ALA A O 1
ATOM 705 N N . ALA A 1 99 ? 39.305 121.162 35.305 1.00 71.85 238 ALA A N 1
ATOM 706 C CA . ALA A 1 99 ? 38.809 122.487 35.668 1.00 87.30 238 ALA A CA 1
ATOM 707 C C . ALA A 1 99 ? 39.919 123.530 35.614 1.00 85.47 238 ALA A C 1
ATOM 708 O O . ALA A 1 99 ? 39.739 124.615 35.051 1.00 76.11 238 ALA A O 1
ATOM 710 N N . LEU A 1 100 ? 41.078 123.221 36.203 1.00 97.73 239 LEU A N 1
ATOM 711 C CA . LEU A 1 100 ? 42.186 124.171 36.178 1.00 101.70 239 LEU A CA 1
ATOM 712 C C . LEU A 1 100 ? 42.701 124.390 34.762 1.00 101.00 239 LEU A C 1
ATOM 713 O O . LEU A 1 100 ? 43.115 125.504 34.421 1.00 102.14 239 LEU A O 1
ATOM 718 N N . LYS A 1 101 ? 42.679 123.348 33.927 1.00 86.96 240 LYS A N 1
ATOM 719 C CA . LYS A 1 101 ? 43.027 123.528 32.522 1.00 81.81 240 LYS A CA 1
ATOM 720 C C . LYS A 1 101 ? 42.047 124.471 31.835 1.00 89.43 240 LYS A C 1
ATOM 721 O O . LYS A 1 101 ? 42.441 125.273 30.979 1.00 93.85 240 LYS A O 1
ATOM 723 N N . THR A 1 102 ? 40.765 124.396 32.203 1.00 88.23 241 THR A N 1
ATOM 724 C CA . THR A 1 102 ? 39.785 125.306 31.618 1.00 88.95 241 THR A CA 1
ATOM 725 C C . THR A 1 102 ? 39.991 126.734 32.112 1.00 86.70 241 THR A C 1
ATOM 726 O O . THR A 1 102 ? 39.810 127.692 31.350 1.00 89.99 241 THR A O 1
ATOM 730 N N . LEU A 1 103 ? 40.375 126.899 33.381 1.00 82.60 242 LEU A N 1
ATOM 731 C CA . LEU A 1 103 ? 40.646 128.236 33.902 1.00 71.56 242 LEU A CA 1
ATOM 732 C C . LEU A 1 103 ? 41.861 128.854 33.221 1.00 90.09 242 LEU A C 1
ATOM 733 O O . LEU A 1 103 ? 41.839 130.029 32.836 1.00 107.95 242 LEU A O 1
ATOM 738 N N . VAL A 1 104 ? 42.937 128.077 33.072 1.00 99.37 243 VAL A N 1
ATOM 739 C CA . VAL A 1 104 ? 44.129 128.594 32.407 1.00 97.95 243 VAL A CA 1
ATOM 740 C C . VAL A 1 104 ? 43.844 128.851 30.932 1.00 111.31 243 VAL A C 1
ATOM 741 O O . VAL A 1 104 ? 44.415 129.771 30.332 1.00 106.55 243 VAL A O 1
ATOM 745 N N . LEU A 1 105 ? 42.949 128.065 30.328 1.00 115.93 244 LEU A N 1
ATOM 746 C CA . LEU A 1 105 ? 42.596 128.281 28.929 1.00 116.67 244 LEU A CA 1
ATOM 747 C C . LEU A 1 105 ? 41.873 129.609 28.728 1.00 120.61 244 LEU A C 1
ATOM 748 O O . LEU A 1 105 ? 41.955 130.199 27.645 1.00 124.51 244 LEU A O 1
ATOM 753 N N . SER A 1 106 ? 41.172 130.094 29.748 1.00 122.32 245 SER A N 1
ATOM 754 C CA . SER A 1 106 ? 40.447 131.356 29.647 1.00 124.57 245 SER A CA 1
ATOM 755 C C . SER A 1 106 ? 41.292 132.520 30.155 1.00 132.79 245 SER A C 1
ATOM 756 O O . SER A 1 106 ? 42.285 132.325 30.857 1.00 136.28 245 SER A O 1
ATOM 760 N N . SER B 1 10 ? 59.703 79.075 52.620 1.00 98.68 149 SER B N 1
ATOM 761 C CA . SER B 1 10 ? 59.885 77.628 52.615 1.00 88.62 149 SER B CA 1
ATOM 762 C C . SER B 1 10 ? 58.999 76.972 53.671 1.00 94.78 149 SER B C 1
ATOM 763 O O . SER B 1 10 ? 59.418 76.044 54.362 1.00 105.30 149 SER B O 1
ATOM 766 N N . VAL B 1 11 ? 57.767 77.470 53.781 1.00 89.73 150 VAL B N 1
ATOM 767 C CA . VAL B 1 11 ? 56.822 76.949 54.764 1.00 83.06 150 VAL B CA 1
ATOM 768 C C . VAL B 1 11 ? 56.430 75.515 54.420 1.00 76.54 150 VAL B C 1
ATOM 769 O O . VAL B 1 11 ? 56.470 74.612 55.272 1.00 73.05 150 VAL B O 1
ATOM 773 N N . LEU B 1 12 ? 56.054 75.288 53.158 1.00 77.82 151 LEU B N 1
ATOM 774 C CA . LEU B 1 12 ? 55.600 73.972 52.724 1.00 78.87 151 LEU B CA 1
ATOM 775 C C . LEU B 1 12 ? 56.685 72.916 52.879 1.00 75.42 151 LEU B C 1
ATOM 776 O O . LEU B 1 12 ? 56.380 71.755 53.167 1.00 81.92 151 LEU B O 1
ATOM 781 N N . GLU B 1 13 ? 57.952 73.292 52.692 1.00 70.09 152 GLU B N 1
ATOM 782 C CA . GLU B 1 13 ? 59.028 72.317 52.844 1.00 68.28 152 GLU B CA 1
ATOM 783 C C . GLU B 1 13 ? 59.224 71.932 54.305 1.00 79.57 152 GLU B C 1
ATOM 784 O O . GLU B 1 13 ? 59.536 70.775 54.611 1.00 91.94 152 GLU B O 1
ATOM 790 N N . VAL B 1 14 ? 59.040 72.884 55.221 1.00 73.24 153 VAL B N 1
ATOM 791 C CA . VAL B 1 14 ? 59.163 72.583 56.645 1.00 63.82 153 VAL B CA 1
ATOM 792 C C . VAL B 1 14 ? 58.035 71.661 57.090 1.00 55.23 153 VAL B C 1
ATOM 793 O O . VAL B 1 14 ? 58.271 70.567 57.625 1.00 59.28 153 VAL B O 1
ATOM 797 N N . ARG B 1 15 ? 56.786 72.087 56.866 1.00 54.55 154 ARG B N 1
ATOM 798 C CA . ARG B 1 15 ? 55.653 71.281 57.315 1.00 75.36 154 ARG B CA 1
ATOM 799 C C . ARG B 1 15 ? 55.622 69.927 56.616 1.00 70.94 154 ARG B C 1
ATOM 800 O O . ARG B 1 15 ? 55.287 68.908 57.232 1.00 73.00 154 ARG B O 1
ATOM 808 N N . GLU B 1 16 ? 55.977 69.896 55.330 1.00 65.30 155 GLU B N 1
ATOM 809 C CA . GLU B 1 16 ? 56.072 68.627 54.618 1.00 67.85 155 GLU B CA 1
ATOM 810 C C . GLU B 1 16 ? 57.161 67.742 55.209 1.00 61.32 155 GLU B C 1
ATOM 811 O O . GLU B 1 16 ? 56.991 66.522 55.311 1.00 61.49 155 GLU B O 1
ATOM 817 N N . LYS B 1 17 ? 58.296 68.334 55.590 1.00 56.45 156 LYS B N 1
ATOM 818 C CA . LYS B 1 17 ? 59.376 67.546 56.176 1.00 66.30 156 LYS B CA 1
ATOM 819 C C . LYS B 1 17 ? 58.950 66.903 57.492 1.00 65.34 156 LYS B C 1
ATOM 820 O O . LYS B 1 17 ? 59.154 65.700 57.700 1.00 63.18 156 LYS B O 1
ATOM 826 N N . GLY B 1 18 ? 58.340 67.682 58.390 1.00 54.55 157 GLY B N 1
ATOM 827 C CA . GLY B 1 18 ? 57.899 67.104 59.652 1.00 61.13 157 GLY B CA 1
ATOM 828 C C . GLY B 1 18 ? 56.777 66.093 59.486 1.00 58.08 157 GLY B C 1
ATOM 829 O O . GLY B 1 18 ? 56.782 65.028 60.121 1.00 52.95 157 GLY B O 1
ATOM 830 N N . TYR B 1 19 ? 55.828 66.388 58.594 1.00 52.76 158 TYR B N 1
ATOM 831 C CA . TYR B 1 19 ? 54.693 65.497 58.379 1.00 52.06 158 TYR B CA 1
ATOM 832 C C . TYR B 1 19 ? 55.151 64.171 57.786 1.00 65.34 158 TYR B C 1
ATOM 833 O O . TYR B 1 19 ? 54.742 63.098 58.244 1.00 60.24 158 TYR B O 1
ATOM 842 N N . GLU B 1 20 ? 56.002 64.230 56.761 1.00 57.89 159 GLU B N 1
ATOM 843 C CA . GLU B 1 20 ? 56.523 63.010 56.158 1.00 61.98 159 GLU B CA 1
ATOM 844 C C . GLU B 1 20 ? 57.416 62.248 57.126 1.00 66.41 159 GLU B C 1
ATOM 845 O O . GLU B 1 20 ? 57.468 61.015 57.073 1.00 69.08 159 GLU B O 1
ATOM 851 N N . ARG B 1 21 ? 58.145 62.956 57.991 1.00 61.30 160 ARG B N 1
ATOM 852 C CA . ARG B 1 21 ? 58.953 62.273 58.997 1.00 53.95 160 ARG B CA 1
ATOM 853 C C . ARG B 1 21 ? 58.078 61.440 59.930 1.00 57.00 160 ARG B C 1
ATOM 854 O O . ARG B 1 21 ? 58.287 60.227 60.084 1.00 56.27 160 ARG B O 1
ATOM 862 N N . LEU B 1 22 ? 57.075 62.073 60.551 1.00 57.09 161 LEU B N 1
ATOM 863 C CA . LEU B 1 22 ? 56.203 61.336 61.464 1.00 57.90 161 LEU B CA 1
ATOM 864 C C . LEU B 1 22 ? 55.440 60.229 60.741 1.00 67.82 161 LEU B C 1
ATOM 865 O O . LEU B 1 22 ? 55.270 59.125 61.278 1.00 50.95 161 LEU B O 1
ATOM 870 N N . LYS B 1 23 ? 54.990 60.501 59.513 1.00 65.06 162 LYS B N 1
ATOM 871 C CA . LYS B 1 23 ? 54.283 59.488 58.735 1.00 61.82 162 LYS B CA 1
ATOM 872 C C . LYS B 1 23 ? 55.178 58.286 58.456 1.00 69.22 162 LYS B C 1
ATOM 873 O O . LYS B 1 23 ? 54.737 57.134 58.556 1.00 75.32 162 LYS B O 1
ATOM 879 N N . GLU B 1 24 ? 56.443 58.537 58.112 1.00 62.62 163 GLU B N 1
ATOM 880 C CA . GLU B 1 24 ? 57.381 57.447 57.866 1.00 67.85 163 GLU B CA 1
ATOM 881 C C . GLU B 1 24 ? 57.617 56.635 59.132 1.00 64.04 163 GLU B C 1
ATOM 882 O O . GLU B 1 24 ? 57.696 55.400 59.080 1.00 69.70 163 GLU B O 1
ATOM 888 N N . GLU B 1 25 ? 57.708 57.309 60.282 1.00 54.38 164 GLU B N 1
ATOM 889 C CA . GLU B 1 25 ? 57.862 56.583 61.538 1.00 51.99 164 GLU B CA 1
ATOM 890 C C . GLU B 1 25 ? 56.658 55.678 61.788 1.00 56.83 164 GLU B C 1
ATOM 891 O O . GLU B 1 25 ? 56.810 54.512 62.190 1.00 57.45 164 GLU B O 1
ATOM 897 N N . LEU B 1 26 ? 55.451 56.189 61.518 1.00 50.54 165 LEU B N 1
ATOM 898 C CA . LEU B 1 26 ? 54.249 55.372 61.655 1.00 55.33 165 LEU B CA 1
ATOM 899 C C . LEU B 1 26 ? 54.286 54.169 60.721 1.00 62.47 165 LEU B C 1
ATOM 900 O O . LEU B 1 26 ? 53.913 53.058 61.114 1.00 62.54 165 LEU B O 1
ATOM 905 N N . ALA B 1 27 ? 54.720 54.373 59.474 1.00 56.68 166 ALA B N 1
ATOM 906 C CA . ALA B 1 27 ? 54.823 53.258 58.537 1.00 50.71 166 ALA B CA 1
ATOM 907 C C . ALA B 1 27 ? 55.787 52.197 59.050 1.00 59.68 166 ALA B C 1
ATOM 908 O O . ALA B 1 27 ? 55.525 50.993 58.926 1.00 74.53 166 ALA B O 1
ATOM 910 N N . LYS B 1 28 ? 56.908 52.623 59.637 1.00 51.39 167 LYS B N 1
ATOM 911 C CA . LYS B 1 28 ? 57.854 51.668 60.206 1.00 52.10 167 LYS B CA 1
ATOM 912 C C . LYS B 1 28 ? 57.201 50.860 61.321 1.00 62.41 167 LYS B C 1
ATOM 913 O O . LYS B 1 28 ? 57.331 49.627 61.376 1.00 52.20 167 LYS B O 1
ATOM 919 N N . ALA B 1 29 ? 56.472 51.540 62.213 1.00 62.28 168 ALA B N 1
ATOM 920 C CA . ALA B 1 29 ? 55.755 50.825 63.265 1.00 52.00 168 ALA B CA 1
ATOM 921 C C . ALA B 1 29 ? 54.759 49.826 62.681 1.00 55.25 168 ALA B C 1
ATOM 922 O O . ALA B 1 29 ? 54.606 48.712 63.200 1.00 57.42 168 ALA B O 1
ATOM 924 N N . GLN B 1 30 ? 54.079 50.203 61.592 1.00 49.23 169 GLN B N 1
ATOM 925 C CA . GLN B 1 30 ? 53.141 49.287 60.948 1.00 51.55 169 GLN B CA 1
ATOM 926 C C . GLN B 1 30 ? 53.844 48.050 60.402 1.00 52.33 169 GLN B C 1
ATOM 927 O O . GLN B 1 30 ? 53.355 46.925 60.577 1.00 68.80 169 GLN B O 1
ATOM 933 N N . ARG B 1 31 ? 54.991 48.230 59.736 1.00 50.17 170 ARG B N 1
ATOM 934 C CA . ARG B 1 31 ? 55.714 47.079 59.203 1.00 70.53 170 ARG B CA 1
ATOM 935 C C . ARG B 1 31 ? 56.167 46.147 60.323 1.00 64.84 170 ARG B C 1
ATOM 936 O O . ARG B 1 31 ? 56.029 44.921 60.222 1.00 56.11 170 ARG B O 1
ATOM 944 N N . GLU B 1 32 ? 56.720 46.713 61.398 1.00 58.72 171 GLU B N 1
ATOM 945 C CA . GLU B 1 32 ? 57.151 45.876 62.513 1.00 55.43 171 GLU B CA 1
ATOM 946 C C . GLU B 1 32 ? 55.976 45.105 63.106 1.00 63.09 171 GLU B C 1
ATOM 947 O O . GLU B 1 32 ? 56.080 43.895 63.357 1.00 49.26 171 GLU B O 1
ATOM 953 N N . LEU B 1 33 ? 54.841 45.783 63.311 1.00 62.92 172 LEU B N 1
ATOM 954 C CA . LEU B 1 33 ? 53.662 45.116 63.860 1.00 48.08 172 LEU B CA 1
ATOM 955 C C . LEU B 1 33 ? 53.181 43.988 62.952 1.00 67.96 172 LEU B C 1
ATOM 956 O O . LEU B 1 33 ? 52.792 42.916 63.435 1.00 47.78 172 LEU B O 1
ATOM 961 N N . LYS B 1 34 ? 53.190 44.211 61.635 1.00 55.37 173 LYS B N 1
ATOM 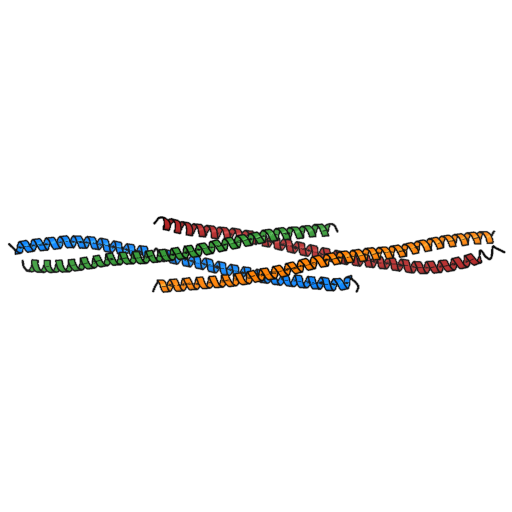962 C CA . LYS B 1 34 ? 52.760 43.163 60.713 1.00 59.81 173 LYS B CA 1
ATOM 963 C C . LYS B 1 34 ? 53.694 41.960 60.770 1.00 60.13 173 LYS B C 1
ATOM 964 O O . LYS B 1 34 ? 53.236 40.809 60.797 1.00 70.04 173 LYS B O 1
ATOM 970 N N . LEU B 1 35 ? 55.007 42.209 60.785 1.00 53.54 174 LEU B N 1
ATOM 971 C CA . LEU B 1 35 ? 55.970 41.116 60.888 1.00 50.22 174 LEU B CA 1
ATOM 972 C C . LEU B 1 35 ? 55.723 40.286 62.144 1.00 59.86 174 LEU B C 1
ATOM 973 O O . LEU B 1 35 ? 55.629 39.050 62.084 1.00 58.33 174 LEU B O 1
ATOM 978 N N . LYS B 1 36 ? 55.612 40.952 63.297 1.00 48.95 175 LYS B N 1
ATOM 979 C CA . LYS B 1 36 ? 55.399 40.217 64.540 1.00 60.32 175 LYS B CA 1
ATOM 980 C C . LYS B 1 36 ? 54.055 39.497 64.546 1.00 56.20 175 LYS B C 1
ATOM 981 O O . LYS B 1 36 ? 53.926 38.435 65.167 1.00 67.83 175 LYS B O 1
ATOM 987 N N . ASP B 1 37 ? 53.047 40.055 63.870 1.00 47.63 176 ASP B N 1
ATOM 988 C CA . ASP B 1 37 ? 51.763 39.369 63.755 1.00 55.26 176 ASP B CA 1
ATOM 989 C C . ASP B 1 37 ? 51.903 38.071 62.968 1.00 63.41 176 ASP B C 1
ATOM 990 O O . ASP B 1 37 ? 51.382 37.024 63.375 1.00 63.91 176 ASP B O 1
ATOM 995 N N . GLU B 1 38 ? 52.602 38.121 61.829 1.00 61.67 177 GLU B N 1
ATOM 996 C CA . GLU B 1 38 ? 52.840 36.902 61.062 1.00 65.07 177 GLU B CA 1
ATOM 997 C C . GLU B 1 38 ? 53.602 35.875 61.892 1.00 59.33 177 GLU B C 1
ATOM 998 O O . GLU B 1 38 ? 53.292 34.676 61.855 1.00 70.30 177 GLU B O 1
ATOM 1004 N N . GLU B 1 39 ? 54.593 36.334 62.661 1.00 57.26 178 GLU B N 1
ATOM 1005 C CA . GLU B 1 39 ? 55.315 35.430 63.552 1.00 67.72 178 GLU B CA 1
ATOM 1006 C C . GLU B 1 39 ? 54.374 34.788 64.567 1.00 70.82 178 GLU B C 1
ATOM 1007 O O . GLU B 1 39 ? 54.473 33.585 64.844 1.00 72.17 178 GLU B O 1
ATOM 1013 N N . CYS B 1 40 ? 53.444 35.572 65.120 1.00 67.43 179 CYS B N 1
ATOM 1014 C CA . CYS B 1 40 ? 52.474 35.022 66.064 1.00 62.20 179 CYS B CA 1
ATOM 1015 C C . CYS B 1 40 ? 51.576 33.983 65.405 1.00 57.96 179 CYS B C 1
ATOM 1016 O O . CYS B 1 40 ? 51.213 32.981 66.032 1.00 68.35 179 CYS B O 1
ATOM 1019 N N . GLU B 1 41 ? 51.198 34.205 64.144 1.00 53.88 180 GLU B N 1
ATOM 1020 C CA . GLU B 1 41 ? 50.392 33.210 63.442 1.00 57.21 180 GLU B CA 1
ATOM 1021 C C . GLU B 1 41 ? 51.168 31.914 63.242 1.00 57.75 180 GLU B C 1
ATOM 1022 O O . GLU B 1 41 ? 50.630 30.819 63.459 1.00 62.82 180 GLU B O 1
ATOM 1028 N N . ARG B 1 42 ? 52.436 32.020 62.836 1.00 56.82 181 ARG B N 1
ATOM 1029 C CA . ARG B 1 42 ? 53.274 30.834 62.679 1.00 62.41 181 ARG B CA 1
ATOM 1030 C C . ARG B 1 42 ? 53.386 30.059 63.990 1.00 63.49 181 ARG B C 1
ATOM 1031 O O . ARG B 1 42 ? 53.158 28.839 64.032 1.00 55.25 181 ARG B O 1
ATOM 1039 N N . LEU B 1 43 ? 53.717 30.759 65.080 1.00 64.95 182 LEU B N 1
ATOM 1040 C CA . LEU B 1 43 ? 53.827 30.100 66.378 1.00 56.20 182 LEU B CA 1
ATOM 1041 C C . LEU B 1 43 ? 52.502 29.485 66.809 1.00 62.33 182 LEU B C 1
ATOM 1042 O O . LEU B 1 43 ? 52.486 28.424 67.447 1.00 73.86 182 LEU B O 1
ATOM 1047 N N . SER B 1 44 ? 51.384 30.128 66.465 1.00 59.28 183 SER B N 1
ATOM 1048 C CA . SER B 1 44 ? 50.075 29.577 66.800 1.00 53.29 183 SER B CA 1
ATOM 1049 C C . SER B 1 44 ? 49.815 28.277 66.049 1.00 51.32 183 SER B C 1
ATOM 1050 O O . SER B 1 44 ? 49.283 27.318 66.622 1.00 47.37 183 SER B O 1
ATOM 1053 N N . LYS B 1 45 ? 50.186 28.225 64.766 1.00 47.20 184 LYS B N 1
ATOM 1054 C CA . LYS B 1 45 ? 50.011 26.992 64.005 1.00 53.39 184 LYS B CA 1
ATOM 1055 C C . LYS B 1 45 ? 50.871 25.870 64.575 1.00 66.10 184 LYS B C 1
ATOM 1056 O O . LYS B 1 45 ? 50.410 24.726 64.703 1.00 47.48 184 LYS B O 1
ATOM 1062 N N . VAL B 1 46 ? 52.120 26.182 64.936 1.00 60.06 185 VAL B N 1
ATOM 1063 C CA . VAL B 1 46 ? 52.979 25.181 65.570 1.00 50.43 185 VAL B CA 1
ATOM 1064 C C . VAL B 1 46 ? 52.340 24.669 66.857 1.00 55.70 185 VAL B C 1
ATOM 1065 O O . VAL B 1 46 ? 52.277 23.456 67.105 1.00 52.51 185 VAL B O 1
ATOM 1069 N N . ARG B 1 47 ? 51.847 25.590 67.691 1.00 56.89 186 ARG B N 1
ATOM 1070 C CA . ARG B 1 47 ? 51.206 25.197 68.943 1.00 61.36 186 ARG B CA 1
ATOM 1071 C C . ARG B 1 47 ? 50.015 24.280 68.690 1.00 50.82 186 ARG B C 1
ATOM 1072 O O . ARG B 1 47 ? 49.826 23.286 69.402 1.00 44.91 186 ARG B O 1
ATOM 1080 N N . ASP B 1 48 ? 49.199 24.599 67.681 1.00 50.94 187 ASP B N 1
ATOM 1081 C CA . ASP B 1 48 ? 48.036 23.768 67.384 1.00 51.10 187 ASP B CA 1
ATOM 1082 C C . ASP B 1 48 ? 48.452 22.371 66.941 1.00 50.10 187 ASP B C 1
ATOM 1083 O O . ASP B 1 48 ? 47.853 21.373 67.364 1.00 47.95 187 ASP B O 1
ATOM 1088 N N . GLN B 1 49 ? 49.481 22.279 66.093 1.00 46.77 188 GLN B N 1
ATOM 1089 C CA . GLN B 1 49 ? 49.955 20.966 65.663 1.00 64.78 188 GLN B CA 1
ATOM 1090 C C . GLN B 1 49 ? 50.449 20.143 66.848 1.00 50.21 188 GLN B C 1
ATOM 1091 O O . GLN B 1 49 ? 50.118 18.955 66.972 1.00 57.05 188 GLN B O 1
ATOM 1097 N N . LEU B 1 50 ? 51.230 20.762 67.740 1.00 46.20 189 LEU B N 1
ATOM 1098 C CA . LEU B 1 50 ? 51.696 20.049 68.926 1.00 54.20 189 LEU B CA 1
ATOM 1099 C C . LEU B 1 50 ? 50.530 19.595 69.796 1.00 53.34 189 LEU B C 1
ATOM 1100 O O . LEU B 1 50 ? 50.545 18.482 70.338 1.00 45.50 189 LEU B O 1
ATOM 1105 N N . GLY B 1 51 ? 49.507 20.441 69.939 1.00 44.79 190 GLY B N 1
ATOM 1106 C CA . GLY B 1 51 ? 48.348 20.057 70.729 1.00 44.38 190 GLY B CA 1
ATOM 1107 C C . GLY B 1 51 ? 47.609 18.866 70.148 1.00 45.71 190 GLY B C 1
ATOM 1108 O O . GLY B 1 51 ? 47.209 17.954 70.878 1.00 47.92 190 GLY B O 1
ATOM 1109 N N . GLN B 1 52 ? 47.420 18.854 68.826 1.00 45.45 191 GLN B N 1
ATOM 1110 C CA . GLN B 1 52 ? 46.757 17.719 68.191 1.00 46.02 191 GLN B CA 1
ATOM 1111 C C . GLN B 1 52 ? 47.577 16.444 68.355 1.00 60.79 191 GLN B C 1
ATOM 1112 O O . GLN B 1 52 ? 47.027 15.372 68.653 1.00 53.14 191 GLN B O 1
ATOM 1118 N N . GLU B 1 53 ? 48.898 16.543 68.174 1.00 53.75 192 GLU B N 1
ATOM 1119 C CA . GLU B 1 53 ? 49.758 15.381 68.377 1.00 53.97 192 GLU B CA 1
ATOM 1120 C C . GLU B 1 53 ? 49.636 14.849 69.801 1.00 56.98 192 GLU B C 1
ATOM 1121 O O . GLU B 1 53 ? 49.550 13.632 70.013 1.00 45.46 192 GLU B O 1
ATOM 1127 N N . LEU B 1 54 ? 49.619 15.748 70.790 1.00 44.76 193 LEU B N 1
ATOM 1128 C CA . LEU B 1 54 ? 49.440 15.316 72.173 1.00 44.55 193 LEU B CA 1
ATOM 1129 C C . LEU B 1 54 ? 48.076 14.675 72.393 1.00 48.56 193 LEU B C 1
ATOM 1130 O O . LEU B 1 54 ? 47.949 13.753 73.207 1.00 43.67 193 LEU B O 1
ATOM 1135 N N . GLU B 1 55 ? 47.046 15.146 71.687 1.00 50.52 194 GLU B N 1
ATOM 1136 C CA . GLU B 1 55 ? 45.731 14.521 71.798 1.00 60.51 194 GLU B CA 1
ATOM 1137 C C . GLU B 1 55 ? 45.765 13.081 71.293 1.00 55.49 194 GLU B C 1
ATOM 1138 O O . GLU B 1 55 ? 45.292 12.158 71.973 1.00 44.68 194 GLU B O 1
ATOM 1144 N N . GLU B 1 56 ? 46.333 12.869 70.101 1.00 45.53 195 GLU B N 1
ATOM 1145 C CA . GLU B 1 56 ? 46.414 11.515 69.555 1.00 56.42 195 GLU B CA 1
ATOM 1146 C C . GLU B 1 56 ? 47.239 10.606 70.460 1.00 69.04 195 GLU B C 1
ATOM 1147 O O . GLU B 1 56 ? 46.843 9.467 70.752 1.00 57.62 195 GLU B O 1
ATOM 1153 N N . LEU B 1 57 ? 48.392 11.099 70.923 1.00 45.18 196 LEU B N 1
ATOM 1154 C CA . LEU B 1 57 ? 49.222 10.309 71.826 1.00 48.37 196 LEU B CA 1
ATOM 1155 C C . LEU B 1 57 ? 48.463 9.956 73.098 1.00 64.05 196 LEU B C 1
ATOM 1156 O O . LEU B 1 57 ? 48.578 8.835 73.608 1.00 43.93 196 LEU B O 1
ATOM 1161 N N . THR B 1 58 ? 47.672 10.897 73.618 1.00 43.71 197 THR B N 1
ATOM 1162 C CA . THR B 1 58 ? 46.875 10.628 74.810 1.00 43.23 197 THR B CA 1
ATOM 1163 C C . THR B 1 58 ? 45.872 9.509 74.555 1.00 44.97 197 THR B C 1
ATOM 1164 O O . THR B 1 58 ? 45.720 8.597 75.378 1.00 43.27 197 THR B O 1
ATOM 1168 N N . ALA B 1 59 ? 45.173 9.564 73.417 1.00 44.21 198 ALA B N 1
ATOM 1169 C CA . ALA B 1 59 ? 44.226 8.502 73.085 1.00 44.73 198 ALA B CA 1
ATOM 1170 C C . ALA B 1 59 ? 44.920 7.144 73.023 1.00 54.48 198 ALA B C 1
ATOM 1171 O O . ALA B 1 59 ? 44.429 6.153 73.583 1.00 56.56 198 ALA B O 1
ATOM 1173 N N . SER B 1 60 ? 46.079 7.085 72.357 1.00 45.02 199 SER B N 1
ATOM 1174 C CA . SER B 1 60 ? 46.824 5.830 72.292 1.00 49.36 199 SER B CA 1
ATOM 1175 C C . SER B 1 60 ? 47.210 5.342 73.684 1.00 53.41 199 SER B C 1
ATOM 1176 O O . SER B 1 60 ? 47.124 4.141 73.977 1.00 62.45 199 SER B O 1
ATOM 1179 N N . LEU B 1 61 ? 47.627 6.260 74.559 1.00 50.42 200 LEU B N 1
ATOM 1180 C CA . LEU B 1 61 ? 48.021 5.867 75.908 1.00 48.91 200 LEU B CA 1
ATOM 1181 C C . LEU B 1 61 ? 46.836 5.323 76.695 1.00 45.90 200 LEU B C 1
ATOM 1182 O O . LEU B 1 61 ? 46.990 4.387 77.487 1.00 42.55 200 LEU B O 1
ATOM 1187 N N . PHE B 1 62 ? 45.650 5.906 76.507 1.00 43.00 201 PHE B N 1
ATOM 1188 C CA . PHE B 1 62 ? 44.464 5.370 77.169 1.00 51.15 201 PHE B CA 1
ATOM 1189 C C . PHE B 1 62 ? 44.127 3.974 76.663 1.00 51.27 201 PHE B C 1
ATOM 1190 O O . PHE B 1 62 ? 43.809 3.083 77.461 1.00 46.44 201 PHE B O 1
ATOM 1198 N N . GLU B 1 63 ? 44.184 3.761 75.345 1.00 44.10 202 GLU B N 1
ATOM 1199 C CA . GLU B 1 63 ? 43.921 2.425 74.815 1.00 54.60 202 GLU B CA 1
ATOM 1200 C C . GLU B 1 63 ? 44.901 1.402 75.383 1.00 50.10 202 GLU B C 1
ATOM 1201 O O . GLU B 1 63 ? 44.501 0.313 75.820 1.00 47.00 202 GLU B O 1
ATOM 1207 N N . GLU B 1 64 ? 46.191 1.749 75.412 1.00 44.90 203 GLU B N 1
ATOM 1208 C CA . GLU B 1 64 ? 47.190 0.830 75.951 1.00 50.98 203 GLU B CA 1
ATOM 1209 C C . GLU B 1 64 ? 46.971 0.573 77.440 1.00 56.71 203 GLU B C 1
ATOM 1210 O O . GLU B 1 64 ? 47.120 -0.562 77.911 1.00 56.63 203 GLU B O 1
ATOM 1216 N N . ALA B 1 65 ? 46.617 1.616 78.195 1.00 50.71 204 ALA B N 1
ATOM 1217 C CA . ALA B 1 65 ? 46.382 1.456 79.627 1.00 53.09 204 ALA B CA 1
ATOM 1218 C C . ALA B 1 65 ? 45.202 0.530 79.889 1.00 42.76 204 ALA B C 1
ATOM 1219 O O . ALA B 1 65 ? 45.271 -0.357 80.750 1.00 50.91 204 ALA B O 1
ATOM 1221 N N . HIS B 1 66 ? 44.101 0.726 79.157 1.00 42.65 205 HIS B N 1
ATOM 1222 C CA . HIS B 1 66 ? 42.965 -0.180 79.285 1.00 67.73 205 HIS B CA 1
ATOM 1223 C C . HIS B 1 66 ? 43.363 -1.609 78.937 1.00 46.64 205 HIS B C 1
ATOM 1224 O O . HIS B 1 66 ? 42.952 -2.558 79.617 1.00 49.36 205 HIS B O 1
ATOM 1231 N N . LYS B 1 67 ? 44.177 -1.779 77.891 1.00 43.91 206 LYS B N 1
ATOM 1232 C CA . LYS B 1 67 ? 44.664 -3.111 77.541 1.00 52.18 206 LYS B CA 1
ATOM 1233 C C . LYS B 1 67 ? 45.418 -3.749 78.704 1.00 57.27 206 LYS B C 1
ATOM 1234 O O . LYS B 1 67 ? 45.178 -4.913 79.054 1.00 57.66 206 LYS B O 1
ATOM 1240 N N . MET B 1 68 ? 46.324 -2.990 79.328 1.00 44.85 207 MET B N 1
ATOM 1241 C CA . MET B 1 68 ? 47.097 -3.526 80.445 1.00 48.51 207 MET B CA 1
ATOM 1242 C C . MET B 1 68 ? 46.205 -3.888 81.626 1.00 58.24 207 MET B C 1
ATOM 1243 O O . MET B 1 68 ? 46.393 -4.937 82.256 1.00 52.13 207 MET B O 1
ATOM 1248 N N . VAL B 1 69 ? 45.234 -3.029 81.947 1.00 41.64 208 VAL B N 1
ATOM 1249 C CA . VAL B 1 69 ? 44.333 -3.312 83.062 1.00 48.78 208 VAL B CA 1
ATOM 1250 C C . VAL B 1 69 ? 43.546 -4.591 82.803 1.00 56.32 208 VAL B C 1
ATOM 1251 O O . VAL B 1 69 ? 43.456 -5.475 83.667 1.00 52.78 208 VAL B O 1
ATOM 1255 N N . ARG B 1 70 ? 42.976 -4.715 81.601 1.00 51.87 209 ARG B N 1
ATOM 1256 C CA . ARG B 1 70 ? 42.192 -5.904 81.281 1.00 51.32 209 ARG B CA 1
ATOM 1257 C C . ARG B 1 70 ? 43.045 -7.165 81.340 1.00 50.10 209 ARG B C 1
ATOM 1258 O O . ARG B 1 70 ? 42.622 -8.180 81.905 1.00 49.17 209 ARG B O 1
ATOM 1266 N N . GLU B 1 71 ? 44.254 -7.118 80.774 1.00 45.16 210 GLU B N 1
ATOM 1267 C CA . GLU B 1 71 ? 45.107 -8.303 80.784 1.00 50.12 210 GLU B CA 1
ATOM 1268 C C . GLU B 1 71 ? 45.520 -8.688 82.201 1.00 47.67 210 GLU B C 1
ATOM 1269 O O . GLU B 1 71 ? 45.506 -9.875 82.555 1.00 51.98 210 GLU B O 1
ATOM 1275 N N . ALA B 1 72 ? 45.891 -7.704 83.025 1.00 47.94 211 ALA B N 1
ATOM 1276 C CA . ALA B 1 72 ? 46.254 -8.001 84.409 1.00 54.09 211 ALA B CA 1
ATOM 1277 C C . ALA B 1 72 ? 45.086 -8.618 85.169 1.00 47.53 211 ALA B C 1
ATOM 1278 O O . ALA B 1 72 ? 45.264 -9.590 85.918 1.00 52.71 211 ALA B O 1
ATOM 1280 N N . ASN B 1 73 ? 43.878 -8.080 84.974 1.00 48.32 212 ASN B N 1
ATOM 1281 C CA . ASN B 1 73 ? 42.705 -8.656 85.624 1.00 54.05 212 ASN B CA 1
ATOM 1282 C C . ASN B 1 73 ? 42.456 -10.081 85.146 1.00 59.64 212 ASN B C 1
ATOM 1283 O O . ASN B 1 73 ? 42.067 -10.951 85.937 1.00 62.36 212 ASN B O 1
ATOM 1288 N N . ILE B 1 74 ? 42.678 -10.340 83.856 1.00 50.24 213 ILE B N 1
ATOM 1289 C CA . ILE B 1 74 ? 42.484 -11.684 83.318 1.00 53.08 213 ILE B CA 1
ATOM 1290 C C . ILE B 1 74 ? 43.461 -12.662 83.960 1.00 54.63 213 ILE B C 1
ATOM 1291 O O . ILE B 1 74 ? 43.075 -13.751 84.401 1.00 57.26 213 ILE B O 1
ATOM 1296 N N . LYS B 1 75 ? 44.745 -12.292 84.018 1.00 55.50 214 LYS B N 1
ATOM 1297 C CA . LYS B 1 75 ? 45.738 -13.179 84.620 1.00 58.97 214 LYS B CA 1
ATOM 1298 C C . LYS B 1 75 ? 45.432 -13.438 86.091 1.00 60.01 214 LYS B C 1
ATOM 1299 O O . LYS B 1 75 ? 45.536 -14.580 86.566 1.00 62.84 214 LYS B O 1
ATOM 1305 N N . GLN B 1 76 ? 45.030 -12.395 86.824 1.00 54.34 215 GLN B N 1
ATOM 1306 C CA . GLN B 1 76 ? 44.649 -12.579 88.221 1.00 56.39 215 GLN B CA 1
ATOM 1307 C C . GLN B 1 76 ? 43.483 -13.553 88.342 1.00 60.79 215 GLN B C 1
ATOM 1308 O O . GLN B 1 76 ? 43.498 -14.462 89.183 1.00 56.09 215 GLN B O 1
ATOM 1314 N N . ALA B 1 77 ? 42.464 -13.380 87.497 1.00 54.20 216 ALA B N 1
ATOM 1315 C CA . ALA B 1 77 ? 41.302 -14.260 87.541 1.00 56.86 216 ALA B CA 1
ATOM 1316 C C . ALA B 1 77 ? 41.686 -15.702 87.231 1.00 56.84 216 ALA B C 1
ATOM 1317 O O . ALA B 1 77 ? 41.152 -16.636 87.839 1.00 59.27 216 ALA B O 1
ATOM 1319 N N . THR B 1 78 ? 42.594 -15.904 86.274 1.00 45.60 217 THR B N 1
ATOM 1320 C CA . THR B 1 78 ? 43.043 -17.256 85.953 1.00 59.49 217 THR B CA 1
ATOM 1321 C C . THR B 1 78 ? 43.751 -17.901 87.139 1.00 64.58 217 THR B C 1
ATOM 1322 O O . THR B 1 78 ? 43.447 -19.043 87.512 1.00 69.10 217 THR B O 1
ATOM 1326 N N . ALA B 1 79 ? 44.697 -17.180 87.752 1.00 58.03 218 ALA B N 1
ATOM 1327 C CA . ALA B 1 79 ? 45.416 -17.746 88.892 1.00 55.55 218 ALA B CA 1
ATOM 1328 C C . ALA B 1 79 ? 44.470 -18.055 90.047 1.00 62.64 218 ALA B C 1
ATOM 1329 O O . ALA B 1 79 ? 44.588 -19.103 90.699 1.00 52.52 218 ALA B O 1
ATOM 1331 N N . GLU B 1 80 ? 43.498 -17.172 90.290 1.00 57.43 219 GLU B N 1
ATOM 1332 C CA . GLU B 1 80 ? 42.554 -17.396 91.380 1.00 56.89 219 GLU B CA 1
ATOM 1333 C C . GLU B 1 80 ? 41.639 -18.577 91.083 1.00 60.17 219 GLU B C 1
ATOM 1334 O O . GLU B 1 80 ? 41.312 -19.357 91.984 1.00 51.74 219 GLU B O 1
ATOM 1340 N N . LYS B 1 81 ? 41.211 -18.718 89.827 1.00 52.53 220 LYS B N 1
ATOM 1341 C CA . LYS B 1 81 ? 40.373 -19.850 89.444 1.00 44.72 220 LYS B CA 1
ATOM 1342 C C . LYS B 1 81 ? 41.115 -21.169 89.629 1.00 58.06 220 LYS B C 1
ATOM 1343 O O . LYS B 1 81 ? 40.578 -22.120 90.211 1.00 61.02 220 LYS B O 1
ATOM 1345 N N . GLN B 1 82 ? 42.353 -21.248 89.128 1.00 55.31 221 GLN B N 1
ATOM 1346 C CA . GLN B 1 82 ? 43.143 -22.459 89.334 1.00 52.10 221 GLN B CA 1
ATOM 1347 C C . GLN B 1 82 ? 43.357 -22.741 90.816 1.00 57.64 221 GLN B C 1
ATOM 1348 O O . GLN B 1 82 ? 43.367 -23.909 91.233 1.00 61.54 221 GLN B O 1
ATOM 1354 N N . LEU B 1 83 ? 43.498 -21.690 91.630 1.00 69.29 222 LEU B N 1
ATOM 1355 C CA . LEU B 1 83 ? 43.604 -21.891 93.071 1.00 70.92 222 LEU B CA 1
ATOM 1356 C C . LEU B 1 83 ? 42.319 -22.482 93.639 1.00 67.34 222 LEU B C 1
ATOM 1357 O O . LEU B 1 83 ? 42.361 -23.379 94.491 1.00 62.57 222 LEU B O 1
ATOM 1362 N N . LYS B 1 84 ? 41.166 -21.994 93.174 1.00 62.27 223 LYS B N 1
ATOM 1363 C CA . LYS B 1 84 ? 39.889 -22.534 93.630 1.00 64.09 223 LYS B CA 1
ATOM 1364 C C . LYS B 1 84 ? 39.749 -24.005 93.259 1.00 68.87 223 LYS B C 1
ATOM 1365 O O . LYS B 1 84 ? 39.321 -24.823 94.083 1.00 57.15 223 LYS B O 1
ATOM 1367 N N . GLU B 1 85 ? 40.091 -24.356 92.016 1.00 69.23 224 GLU B N 1
ATOM 1368 C CA . GLU B 1 85 ? 40.069 -25.758 91.611 1.00 69.95 224 GLU B CA 1
ATOM 1369 C C . GLU B 1 85 ? 40.967 -26.605 92.504 1.00 68.03 224 GLU B C 1
ATOM 1370 O O . GLU B 1 85 ? 40.570 -27.693 92.943 1.00 79.10 224 GLU B O 1
ATOM 1376 N N . ALA B 1 86 ? 42.181 -26.122 92.788 1.00 57.69 225 ALA B N 1
ATOM 1377 C CA . ALA B 1 86 ? 43.084 -26.877 93.652 1.00 54.03 225 ALA B CA 1
ATOM 1378 C C . ALA B 1 86 ? 42.497 -27.057 95.048 1.00 63.16 225 ALA B C 1
ATOM 1379 O O . ALA B 1 86 ? 42.652 -28.120 95.663 1.00 72.38 225 ALA B O 1
ATOM 1381 N N . GLN B 1 87 ? 41.799 -26.038 95.556 1.00 60.65 226 GLN B N 1
ATOM 1382 C CA . GLN B 1 87 ? 41.200 -26.148 96.883 1.00 57.64 226 GLN B CA 1
ATOM 1383 C C . GLN B 1 87 ? 40.053 -27.152 96.892 1.00 60.48 226 GLN B C 1
ATOM 1384 O O . GLN B 1 87 ? 39.922 -27.947 97.832 1.00 59.94 226 GLN B O 1
ATOM 1390 N N . GLY B 1 88 ? 39.214 -27.131 95.854 1.00 46.83 227 GLY B N 1
ATOM 1391 C CA . GLY B 1 88 ? 38.175 -28.140 95.739 1.00 47.60 227 GLY B CA 1
ATOM 1392 C C . GLY B 1 88 ? 38.739 -29.546 95.680 1.00 58.26 227 GLY B C 1
ATOM 1393 O O . GLY B 1 88 ? 38.234 -30.458 96.341 1.00 61.81 227 GLY B O 1
ATOM 1394 N N . LYS B 1 89 ? 39.797 -29.740 94.887 1.00 54.42 228 LYS B N 1
ATOM 1395 C CA . LYS B 1 89 ? 40.448 -31.045 94.832 1.00 67.39 228 LYS B CA 1
ATOM 1396 C C . LYS B 1 89 ? 40.98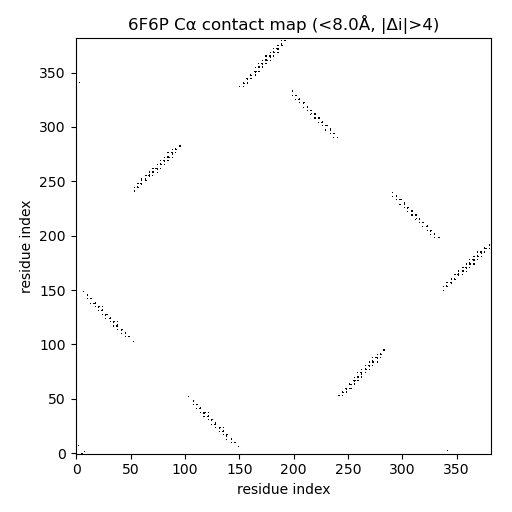8 -31.449 96.199 1.00 69.66 228 LYS B C 1
ATOM 1397 O O . LYS B 1 89 ? 40.928 -32.627 96.575 1.00 53.98 228 LYS B O 1
ATOM 1403 N N . ILE B 1 90 ? 41.514 -30.484 96.960 1.00 62.19 229 ILE B N 1
ATOM 1404 C CA . ILE B 1 90 ? 41.993 -30.784 98.308 1.00 51.70 229 ILE B CA 1
ATOM 1405 C C . ILE B 1 90 ? 40.841 -31.249 99.191 1.00 50.61 229 ILE B C 1
ATOM 1406 O O . ILE B 1 90 ? 40.975 -32.215 99.955 1.00 58.91 229 ILE B O 1
ATOM 1411 N N . ASP B 1 91 ? 39.690 -30.577 99.096 1.00 51.27 230 ASP B N 1
ATOM 1412 C CA . ASP B 1 91 ? 38.527 -30.992 99.877 1.00 62.55 230 ASP B CA 1
ATOM 1413 C C . ASP B 1 91 ? 38.086 -32.402 99.503 1.00 66.46 230 ASP B C 1
ATOM 1414 O O . ASP B 1 91 ? 37.791 -33.223 100.382 1.00 70.95 230 ASP B O 1
ATOM 1419 N N . VAL B 1 92 ? 38.038 -32.701 98.202 1.00 50.17 231 VAL B N 1
ATOM 1420 C CA . VAL B 1 92 ? 37.640 -34.033 97.751 1.00 56.67 231 VAL B CA 1
ATOM 1421 C C . VAL B 1 92 ? 38.597 -35.088 98.295 1.00 58.62 231 VAL B C 1
ATOM 1422 O O . VAL B 1 92 ? 38.173 -36.122 98.827 1.00 64.11 231 VAL B O 1
ATOM 1426 N N . LEU B 1 93 ? 39.904 -34.844 98.163 1.00 56.45 232 LEU B N 1
ATOM 1427 C CA . LEU B 1 93 ? 40.887 -35.820 98.628 1.00 58.66 232 LEU B CA 1
ATOM 1428 C C . LEU B 1 93 ? 40.809 -36.012 100.138 1.00 64.80 232 LEU B C 1
ATOM 1429 O O . LEU B 1 93 ? 40.998 -37.127 100.639 1.00 59.59 232 LEU B O 1
ATOM 1434 N N . GLN B 1 94 ? 40.528 -34.938 100.882 1.00 57.54 233 GLN B N 1
ATOM 1435 C CA . GLN B 1 94 ? 40.393 -35.066 102.329 1.00 58.12 233 GLN B CA 1
ATOM 1436 C C . GLN B 1 94 ? 39.155 -35.874 102.693 1.00 52.50 233 GLN B C 1
ATOM 1437 O O . GLN B 1 94 ? 39.185 -36.682 103.631 1.00 44.67 233 GLN B O 1
ATOM 1443 N N . ALA B 1 95 ? 38.062 -35.679 101.953 1.00 48.72 234 ALA B N 1
ATOM 1444 C CA . ALA B 1 95 ? 36.877 -36.503 102.163 1.00 49.63 234 ALA B CA 1
ATOM 1445 C C . ALA B 1 95 ? 37.174 -37.968 101.871 1.00 63.17 234 ALA B C 1
ATOM 1446 O O . ALA B 1 95 ? 36.706 -38.861 102.588 1.00 54.39 234 ALA B O 1
ATOM 1448 N N . GLU B 1 96 ? 37.947 -38.235 100.815 1.00 64.05 235 GLU B N 1
ATOM 1449 C CA . GLU B 1 96 ? 38.283 -39.616 100.484 1.00 62.72 235 GLU B CA 1
ATOM 1450 C C . GLU B 1 96 ? 39.170 -40.237 101.559 1.00 64.21 235 GLU B C 1
ATOM 1451 O O . GLU B 1 96 ? 39.032 -41.425 101.879 1.00 56.22 235 GLU B O 1
ATOM 1457 N N . VAL B 1 97 ? 40.074 -39.444 102.139 1.00 57.57 236 VAL B N 1
ATOM 1458 C CA . VAL B 1 97 ? 40.915 -39.942 103.225 1.00 47.48 236 VAL B CA 1
ATOM 1459 C C . VAL B 1 97 ? 40.067 -40.261 104.449 1.00 54.73 236 VAL B C 1
ATOM 1460 O O . VAL B 1 97 ? 40.241 -41.307 105.086 1.00 61.08 236 VAL B O 1
ATOM 1464 N N . ALA B 1 98 ? 39.131 -39.372 104.795 1.00 49.24 237 ALA B N 1
ATOM 1465 C CA . ALA B 1 98 ? 38.257 -39.627 105.936 1.00 55.49 237 ALA B CA 1
ATOM 1466 C C . ALA B 1 98 ? 37.407 -40.875 105.722 1.00 66.22 237 ALA B C 1
ATOM 1467 O O . ALA B 1 98 ? 37.237 -41.685 106.642 1.00 44.02 237 ALA B O 1
ATOM 1469 N N . ALA B 1 99 ? 36.868 -41.052 104.513 1.00 43.56 238 ALA B N 1
ATOM 1470 C CA . ALA B 1 99 ? 36.047 -42.228 104.234 1.00 62.78 238 ALA B CA 1
ATOM 1471 C C . ALA B 1 99 ? 36.869 -43.510 104.317 1.00 58.19 238 ALA B C 1
ATOM 1472 O O . ALA B 1 99 ? 36.449 -44.495 104.941 1.00 53.94 238 ALA B O 1
ATOM 1474 N N . LEU B 1 100 ? 38.053 -43.512 103.700 1.00 61.29 239 LEU B N 1
ATOM 1475 C CA . LEU B 1 100 ? 38.887 -44.709 103.707 1.00 42.11 239 LEU B CA 1
ATOM 1476 C C . LEU B 1 100 ? 39.344 -45.055 105.120 1.00 55.31 239 LEU B C 1
ATOM 1477 O O . LEU B 1 100 ? 39.322 -46.227 105.519 1.00 61.40 239 LEU B O 1
ATOM 1482 N N . LYS B 1 101 ? 39.752 -44.046 105.894 1.00 46.58 240 LYS B N 1
ATOM 1483 C CA . LYS B 1 101 ? 40.131 -44.289 107.282 1.00 41.72 240 LYS B CA 1
ATOM 1484 C C . LYS B 1 101 ? 38.951 -44.782 108.106 1.00 56.73 240 LYS B C 1
ATOM 1485 O O . LYS B 1 101 ? 39.131 -45.593 109.022 1.00 45.68 240 LYS B O 1
ATOM 1491 N N . THR B 1 102 ? 37.739 -44.308 107.802 1.00 43.30 241 THR B N 1
ATOM 1492 C CA . THR B 1 102 ? 36.560 -44.834 108.481 1.00 53.71 241 THR B CA 1
ATOM 1493 C C . THR B 1 102 ? 36.349 -46.303 108.138 1.00 65.08 241 THR B C 1
ATOM 1494 O O . THR B 1 102 ? 35.935 -47.096 108.992 1.00 44.73 241 THR B O 1
ATOM 1498 N N . LEU B 1 103 ? 36.639 -46.687 106.891 1.00 58.99 242 LEU B N 1
ATOM 1499 C CA . LEU B 1 103 ? 36.536 -48.093 106.513 1.00 51.38 242 LEU B CA 1
ATOM 1500 C C . LEU B 1 103 ? 37.564 -48.943 107.251 1.00 51.80 242 LEU B C 1
ATOM 1501 O O . LEU B 1 103 ? 37.242 -50.036 107.733 1.00 62.49 242 LEU B O 1
ATOM 1506 N N . VAL B 1 104 ? 38.805 -48.460 107.349 1.00 50.50 243 VAL B N 1
ATOM 1507 C CA . VAL B 1 104 ? 39.845 -49.228 108.027 1.00 51.59 243 VAL B CA 1
ATOM 1508 C C . VAL B 1 104 ? 39.536 -49.363 109.514 1.00 66.52 243 VAL B C 1
ATOM 1509 O O . VAL B 1 104 ? 39.772 -50.417 110.118 1.00 71.57 243 VAL B O 1
ATOM 1513 N N . LEU B 1 105 ? 38.992 -48.312 110.126 1.00 73.25 244 LEU B N 1
ATOM 1514 C CA . LEU B 1 105 ? 38.682 -48.317 111.550 1.00 65.71 244 LEU B CA 1
ATOM 1515 C C . LEU B 1 105 ? 37.339 -48.963 111.872 1.00 60.18 244 LEU B C 1
ATOM 1516 O O . LEU B 1 105 ? 36.905 -48.905 113.027 1.00 67.22 244 LEU B O 1
ATOM 1521 N N . SER B 1 106 ? 36.675 -49.572 110.894 1.00 54.46 245 SER B N 1
ATOM 1522 C CA . SER B 1 106 ? 35.376 -50.193 111.129 1.00 60.62 245 SER B CA 1
ATOM 1523 C C . SER B 1 106 ? 35.505 -51.702 111.315 1.00 78.18 245 SER B C 1
ATOM 1524 O O . SER B 1 106 ? 36.526 -52.302 110.976 1.00 69.59 245 SER B O 1
ATOM 1528 N N . GLU C 2 16 ? 35.571 8.736 84.846 1.00 87.58 155 GLU C N 1
ATOM 1529 C CA . GLU C 2 16 ? 35.534 8.545 83.401 1.00 90.07 155 GLU C CA 1
ATOM 1530 C C . GLU C 2 16 ? 34.573 9.533 82.746 1.00 93.67 155 GLU C C 1
ATOM 1531 O O . GLU C 2 16 ? 34.864 10.086 81.685 1.00 87.00 155 GLU C O 1
ATOM 1533 N N . LYS C 2 17 ? 33.421 9.742 83.388 1.00 102.60 156 LYS C N 1
ATOM 1534 C CA . LYS C 2 17 ? 32.447 10.705 82.881 1.00 114.38 156 LYS C CA 1
ATOM 1535 C C . LYS C 2 17 ? 33.020 12.116 82.878 1.00 120.56 156 LYS C C 1
ATOM 1536 O O . LYS C 2 17 ? 32.847 12.867 81.909 1.00 128.25 156 LYS C O 1
ATOM 1538 N N . GLY C 2 18 ? 33.714 12.489 83.956 1.00 115.00 157 GLY C N 1
ATOM 1539 C CA . GLY C 2 18 ? 34.309 13.811 84.031 1.00 108.26 157 GLY C CA 1
ATOM 1540 C C . GLY C 2 18 ? 35.354 14.058 82.962 1.00 93.49 157 GLY C C 1
ATOM 1541 O O . GLY C 2 18 ? 35.503 15.186 82.488 1.00 96.66 157 GLY C O 1
ATOM 1542 N N . TYR C 2 19 ? 36.107 13.023 82.586 1.00 76.20 158 TYR C N 1
ATOM 1543 C CA . TYR C 2 19 ? 37.125 13.197 81.554 1.00 64.89 158 TYR C CA 1
ATOM 1544 C C . TYR C 2 19 ? 36.499 13.525 80.203 1.00 69.54 158 TYR C C 1
ATOM 1545 O O . TYR C 2 19 ? 36.932 14.461 79.522 1.00 63.49 158 TYR C O 1
ATOM 1554 N N . GLU C 2 20 ? 35.488 12.757 79.790 1.00 75.98 159 GLU C N 1
ATOM 1555 C CA . GLU C 2 20 ? 34.855 13.018 78.500 1.00 80.69 159 GLU C CA 1
ATOM 1556 C C . GLU C 2 20 ? 34.074 14.327 78.514 1.00 73.16 159 GLU C C 1
ATOM 1557 O O . GLU C 2 20 ? 34.095 15.080 77.530 1.00 75.48 159 GLU C O 1
ATOM 1563 N N . ARG C 2 21 ? 33.398 14.626 79.626 1.00 74.70 160 ARG C N 1
ATOM 1564 C CA . ARG C 2 21 ? 32.667 15.886 79.736 1.00 75.82 160 ARG C CA 1
ATOM 1565 C C . ARG C 2 21 ? 33.614 17.078 79.657 1.00 69.51 160 ARG C C 1
ATOM 1566 O O . ARG C 2 21 ? 33.421 17.989 78.843 1.00 49.84 160 ARG C O 1
ATOM 1574 N N . LEU C 2 22 ? 34.647 17.084 80.502 1.00 69.26 161 LEU C N 1
ATOM 1575 C CA . LEU C 2 22 ? 35.614 18.177 80.504 1.00 69.98 161 LEU C CA 1
ATOM 1576 C C . LEU C 2 22 ? 36.324 18.292 79.161 1.00 63.84 161 LEU C C 1
ATOM 1577 O O . LEU C 2 22 ? 36.617 19.401 78.697 1.00 61.42 161 LEU C O 1
ATOM 1582 N N . LYS C 2 23 ? 36.617 17.155 78.525 1.00 52.53 162 LYS C N 1
ATOM 1583 C CA . LYS C 2 23 ? 37.248 17.177 77.209 1.00 53.68 162 LYS C CA 1
ATOM 1584 C C . LYS C 2 23 ? 36.352 17.852 76.178 1.00 47.58 162 LYS C C 1
ATOM 1585 O O . LYS C 2 23 ? 36.813 18.696 75.396 1.00 47.24 162 LYS C O 1
ATOM 1591 N N . GLU C 2 24 ? 35.061 17.511 76.175 1.00 48.49 163 GLU C N 1
ATOM 1592 C CA . GLU C 2 24 ? 34.140 18.145 75.237 1.00 49.55 163 GLU C CA 1
ATOM 1593 C C . GLU C 2 24 ? 33.984 19.631 75.530 1.00 72.87 163 GLU C C 1
ATOM 1594 O O . GLU C 2 24 ? 33.892 20.445 74.604 1.00 50.01 163 GLU C O 1
ATOM 1600 N N . GLU C 2 25 ? 33.948 20.005 76.812 1.00 56.99 164 GLU C N 1
ATOM 1601 C CA . GLU C 2 25 ? 33.879 21.420 77.161 1.00 60.29 164 GLU C CA 1
ATOM 1602 C C . GLU C 2 25 ? 35.108 22.168 76.661 1.00 63.87 164 GLU C C 1
ATOM 1603 O O . GLU C 2 25 ? 34.998 23.291 76.154 1.00 64.90 164 GLU C O 1
ATOM 1609 N N . LEU C 2 26 ? 36.290 21.561 76.799 1.00 47.71 165 LEU C N 1
ATOM 1610 C CA . LEU C 2 26 ? 37.507 22.183 76.287 1.00 46.87 165 LEU C CA 1
ATOM 1611 C C . LEU C 2 26 ? 37.448 22.354 74.774 1.00 56.93 165 LEU C C 1
ATOM 1612 O O . LEU C 2 26 ? 37.817 23.411 74.246 1.00 53.31 165 LEU C O 1
ATOM 1617 N N . ALA C 2 27 ? 36.987 21.324 74.056 1.00 47.49 166 ALA C N 1
ATOM 1618 C CA . ALA C 2 27 ? 36.868 21.440 72.605 1.00 77.22 166 ALA C CA 1
ATOM 1619 C C . ALA C 2 27 ? 35.894 22.548 72.212 1.00 48.85 166 ALA C C 1
ATOM 1620 O O . ALA C 2 27 ? 36.160 23.322 71.283 1.00 48.92 166 ALA C O 1
ATOM 1622 N N . LYS C 2 28 ? 34.765 22.643 72.919 1.00 49.65 167 LYS C N 1
ATOM 1623 C CA . LYS C 2 28 ? 33.794 23.696 72.640 1.00 64.37 167 LYS C CA 1
ATOM 1624 C C . LYS C 2 28 ? 34.395 25.076 72.882 1.00 54.08 167 LYS C C 1
ATOM 1625 O O . LYS C 2 28 ? 34.222 25.992 72.066 1.00 59.47 167 LYS C O 1
ATOM 1631 N N . ALA C 2 29 ? 35.106 25.240 74.002 1.00 49.30 168 ALA C N 1
ATOM 1632 C CA . ALA C 2 29 ? 35.788 26.502 74.271 1.00 55.40 168 ALA C CA 1
ATOM 1633 C C . ALA C 2 29 ? 36.782 26.833 73.165 1.00 51.68 168 ALA C C 1
ATOM 1634 O O . ALA C 2 29 ? 36.933 28.000 72.782 1.00 53.32 168 ALA C O 1
ATOM 1636 N N . GLN C 2 30 ? 37.467 25.814 72.638 1.00 50.30 169 GLN C N 1
ATOM 1637 C CA . GLN C 2 30 ? 38.387 26.037 71.528 1.00 55.08 169 GLN C CA 1
ATOM 1638 C C . GLN C 2 30 ? 37.647 26.552 70.300 1.00 59.50 169 GLN C C 1
ATOM 1639 O O . GLN C 2 30 ? 38.103 27.495 69.640 1.00 64.64 169 GLN C O 1
ATOM 1645 N N . ARG C 2 31 ? 36.495 25.953 69.986 1.00 49.09 170 ARG C N 1
ATOM 1646 C CA . ARG C 2 31 ? 35.729 26.393 68.823 1.00 64.67 170 ARG C CA 1
ATOM 1647 C C . ARG C 2 31 ? 35.265 27.837 68.984 1.00 59.04 170 ARG C C 1
ATOM 1648 O O . ARG C 2 31 ? 35.405 28.656 68.065 1.00 50.67 170 ARG C O 1
ATOM 1656 N N . GLU C 2 32 ? 34.717 28.170 70.157 1.00 50.59 171 GLU C N 1
ATOM 1657 C CA . GLU C 2 32 ? 34.245 29.531 70.402 1.00 56.68 171 GLU C CA 1
ATOM 1658 C C . GLU C 2 32 ? 35.387 30.538 70.307 1.00 59.71 171 GLU C C 1
ATOM 1659 O O . GLU C 2 32 ? 35.263 31.585 69.653 1.00 50.38 171 GLU C O 1
ATOM 1665 N N . LEU C 2 33 ? 36.521 30.223 70.941 1.00 48.98 172 LEU C N 1
ATOM 1666 C CA . LEU C 2 33 ? 37.672 31.119 70.895 1.00 48.19 172 LEU C CA 1
ATOM 1667 C C . LEU C 2 33 ? 38.154 31.323 69.466 1.00 71.35 172 LEU C C 1
ATOM 1668 O O . LEU C 2 33 ? 38.512 32.441 69.077 1.00 71.47 172 LEU C O 1
ATOM 1673 N N . LYS C 2 34 ? 38.169 30.254 68.666 1.00 61.23 173 LYS C N 1
ATOM 1674 C CA . LYS C 2 34 ? 38.589 30.390 67.275 1.00 62.87 173 LYS C CA 1
ATOM 1675 C C . LYS C 2 34 ? 37.629 31.281 66.495 1.00 54.00 173 LYS C C 1
ATOM 1676 O O . LYS C 2 34 ? 38.063 32.146 65.723 1.00 56.75 173 LYS C O 1
ATOM 1682 N N . LEU C 2 35 ? 36.321 31.085 66.686 1.00 50.43 174 LEU C N 1
ATOM 1683 C CA . LEU C 2 35 ? 35.335 31.923 66.007 1.00 52.62 174 LEU C CA 1
ATOM 1684 C C . LEU C 2 35 ? 35.541 33.399 66.330 1.00 56.86 174 LEU C C 1
ATOM 1685 O O . LEU C 2 35 ? 35.658 34.238 65.426 1.00 51.45 174 LEU C O 1
ATOM 1690 N N . LYS C 2 36 ? 35.600 33.734 67.622 1.00 50.72 175 LYS C N 1
ATOM 1691 C CA . LYS C 2 36 ? 35.743 35.136 67.998 1.00 54.78 175 LYS C CA 1
ATOM 1692 C C . LYS C 2 36 ? 37.093 35.708 67.575 1.00 61.90 175 LYS C C 1
ATOM 1693 O O . LYS C 2 36 ? 37.183 36.900 67.253 1.00 52.19 175 LYS C O 1
ATOM 1699 N N . ASP C 2 37 ? 38.144 34.884 67.554 1.00 53.10 176 ASP C N 1
ATOM 1700 C CA . ASP C 2 37 ? 39.439 35.350 67.065 1.00 51.63 176 ASP C CA 1
ATOM 1701 C C . ASP C 2 37 ? 39.368 35.707 65.585 1.00 65.63 176 ASP C C 1
ATOM 1702 O O . ASP C 2 37 ? 39.857 36.763 65.162 1.00 64.93 176 ASP C O 1
ATOM 1707 N N . GLU C 2 38 ? 38.760 34.831 64.780 1.00 49.41 177 GLU C N 1
ATOM 1708 C CA . GLU C 2 38 ? 38.592 35.125 63.360 1.00 55.59 177 GLU C CA 1
ATOM 1709 C C . GLU C 2 38 ? 37.774 36.395 63.153 1.00 73.63 177 GLU C C 1
ATOM 1710 O O . GLU C 2 38 ? 38.091 37.213 62.278 1.00 50.98 177 GLU C O 1
ATOM 1716 N N . GLU C 2 39 ? 36.722 36.584 63.957 1.00 51.18 178 GLU C N 1
ATOM 1717 C CA . GLU C 2 39 ? 35.965 37.830 63.883 1.00 57.36 178 GLU C CA 1
ATOM 1718 C C . GLU C 2 39 ? 36.850 39.033 64.195 1.00 58.44 178 GLU C C 1
ATOM 1719 O O . GLU C 2 39 ? 36.759 40.073 63.528 1.00 51.33 178 GLU C O 1
ATOM 1725 N N . CYS C 2 40 ? 37.724 38.906 65.198 1.00 57.66 179 CYS C N 1
ATOM 1726 C CA . CYS C 2 40 ? 38.636 39.999 65.524 1.00 49.92 179 CYS C CA 1
ATOM 1727 C C . CYS C 2 40 ? 39.569 40.303 64.358 1.00 60.29 179 CYS C C 1
ATOM 1728 O O . CYS C 2 40 ? 39.886 41.470 64.093 1.00 62.71 179 CYS C O 1
ATOM 1731 N N . GLU C 2 41 ? 40.011 39.266 63.642 1.00 63.96 180 GLU C N 1
ATOM 1732 C CA . GLU C 2 41 ? 40.841 39.492 62.462 1.00 72.46 180 GLU C CA 1
ATOM 1733 C C . GLU C 2 41 ? 40.065 40.236 61.382 1.00 68.25 180 GLU C C 1
ATOM 1734 O O . GLU C 2 41 ? 40.594 41.165 60.753 1.00 55.83 180 GLU C O 1
ATOM 1740 N N . ARG C 2 42 ? 38.806 39.847 61.158 1.00 50.97 181 ARG C N 1
ATOM 1741 C CA . ARG C 2 42 ? 37.976 40.554 60.186 1.00 69.82 181 ARG C CA 1
ATOM 1742 C C . ARG C 2 42 ? 37.859 42.032 60.543 1.00 55.57 181 ARG C C 1
ATOM 1743 O O . ARG C 2 42 ? 38.063 42.909 59.692 1.00 52.11 181 ARG C O 1
ATOM 1751 N N . LEU C 2 43 ? 37.529 42.326 61.806 1.00 51.47 182 LEU C N 1
ATOM 1752 C CA . LEU C 2 43 ? 37.421 43.718 62.231 1.00 64.18 182 LEU C CA 1
ATOM 1753 C C . LEU C 2 43 ? 38.743 44.457 62.080 1.00 68.65 182 LEU C C 1
ATOM 1754 O O . LEU C 2 43 ? 38.751 45.656 61.775 1.00 50.71 182 LEU C O 1
ATOM 1759 N N . SER C 2 44 ? 39.867 43.767 62.288 1.00 49.79 183 SER C N 1
ATOM 1760 C CA . SER C 2 44 ? 41.163 44.411 62.103 1.00 49.20 183 SER C CA 1
ATOM 1761 C C . SER C 2 44 ? 41.386 44.789 60.644 1.00 70.34 183 SER C C 1
ATOM 1762 O O . SER C 2 44 ? 41.877 45.886 60.347 1.00 55.31 183 SER C O 1
ATOM 1765 N N . LYS C 2 45 ? 41.020 43.899 59.716 1.00 50.33 184 LYS C N 1
ATOM 1766 C CA . LYS C 2 45 ? 41.159 44.222 58.299 1.00 60.34 184 LYS C CA 1
ATOM 1767 C C . LYS C 2 45 ? 40.249 45.379 57.899 1.00 64.10 184 LYS C C 1
ATOM 1768 O O . LYS C 2 45 ? 40.663 46.274 57.148 1.00 51.85 184 LYS C O 1
ATOM 1774 N N . VAL C 2 46 ? 39.006 45.381 58.391 1.00 52.10 185 VAL C N 1
ATOM 1775 C CA . VAL C 2 46 ? 38.100 46.497 58.120 1.00 56.67 185 VAL C CA 1
ATOM 1776 C C . VAL C 2 46 ? 38.705 47.802 58.624 1.00 58.04 185 VAL C C 1
ATOM 1777 O O . VAL C 2 46 ? 38.710 48.823 57.922 1.00 69.84 185 VAL C O 1
ATOM 1781 N N . ARG C 2 47 ? 39.231 47.781 59.851 1.00 51.21 186 ARG C N 1
ATOM 1782 C CA . ARG C 2 47 ? 39.869 48.964 60.420 1.00 56.34 186 ARG C CA 1
ATOM 1783 C C . ARG C 2 47 ? 41.025 49.441 59.547 1.00 55.47 186 ARG C C 1
ATOM 1784 O O . ARG C 2 47 ? 41.189 50.649 59.327 1.00 66.66 186 ARG C O 1
ATOM 1792 N N . ASP C 2 48 ? 41.832 48.509 59.034 1.00 63.04 187 ASP C N 1
ATOM 1793 C CA . ASP C 2 48 ? 42.947 48.895 58.175 1.00 53.78 187 ASP C CA 1
ATOM 1794 C C . ASP C 2 48 ? 42.455 49.547 56.887 1.00 63.64 187 ASP C C 1
ATOM 1795 O O . ASP C 2 48 ? 43.017 50.555 56.437 1.00 51.04 187 ASP C O 1
ATOM 1800 N N . GLN C 2 49 ? 41.401 48.989 56.281 1.00 51.85 188 GLN C N 1
ATOM 1801 C CA . GLN C 2 49 ? 40.852 49.593 55.070 1.00 65.17 188 GLN C CA 1
ATOM 1802 C C . GLN C 2 49 ? 40.353 51.007 55.339 1.00 59.00 188 GLN C C 1
ATOM 1803 O O . GLN C 2 49 ? 40.603 51.925 54.546 1.00 58.17 188 GLN C O 1
ATOM 1809 N N . LEU C 2 50 ? 39.645 51.202 56.455 1.00 52.58 189 LEU C N 1
ATOM 1810 C CA . LEU C 2 50 ? 39.189 52.542 56.810 1.00 52.65 189 LEU C CA 1
ATOM 1811 C C . LEU C 2 50 ? 40.366 53.491 57.000 1.00 58.37 189 LEU C C 1
ATOM 1812 O O . LEU C 2 50 ? 40.306 54.658 56.591 1.00 52.13 189 LEU C O 1
ATOM 1817 N N . GLY C 2 51 ? 41.448 53.006 57.614 1.00 60.06 190 GLY C N 1
ATOM 1818 C CA . GLY C 2 51 ? 42.623 53.845 57.789 1.00 50.54 190 GLY C CA 1
ATOM 1819 C C . GLY C 2 51 ? 43.247 54.265 56.471 1.00 65.96 190 GLY C C 1
ATOM 1820 O O . GLY C 2 51 ? 43.629 55.426 56.296 1.00 57.78 190 GLY C O 1
ATOM 1821 N N . GLN C 2 52 ? 43.357 53.328 55.524 1.00 57.59 191 GLN C N 1
ATOM 1822 C CA . GLN C 2 52 ? 43.907 53.672 54.215 1.00 68.87 191 GLN C CA 1
ATOM 1823 C C . GLN C 2 52 ? 43.015 54.672 53.487 1.00 55.97 191 GLN C C 1
ATOM 1824 O O . GLN C 2 52 ? 43.509 55.631 52.875 1.00 52.78 191 GLN C O 1
ATOM 1830 N N . GLU C 2 53 ? 41.695 54.466 53.545 1.00 53.11 192 GLU C N 1
ATOM 1831 C CA . GLU C 2 53 ? 40.771 55.415 52.931 1.00 56.41 192 GLU C CA 1
ATOM 1832 C C . GLU C 2 53 ? 40.939 56.807 53.530 1.00 60.62 192 GLU C C 1
ATOM 1833 O O . GLU C 2 53 ? 40.958 57.810 52.803 1.00 57.13 192 GLU C O 1
ATOM 1839 N N . LEU C 2 54 ? 41.074 56.885 54.858 1.00 53.07 193 LEU C N 1
ATOM 1840 C CA . LEU C 2 54 ? 41.312 58.171 55.501 1.00 62.67 193 LEU C CA 1
ATOM 1841 C C . LEU C 2 54 ? 42.642 58.772 55.068 1.00 54.87 193 LEU C C 1
ATOM 1842 O O . LEU C 2 54 ? 42.770 59.999 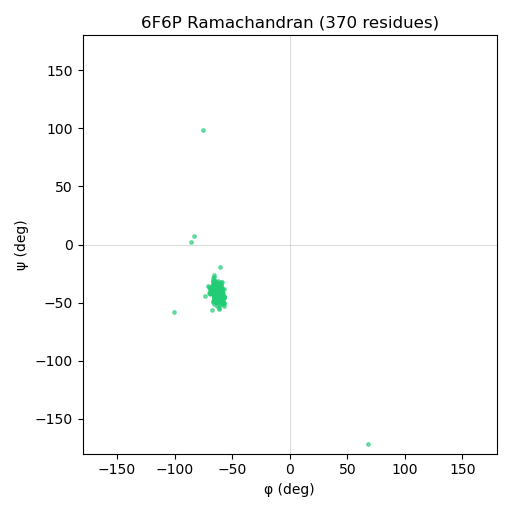54.987 1.00 65.04 193 LEU C O 1
ATOM 1847 N N . GLU C 2 55 ? 43.643 57.932 54.797 1.00 51.61 194 GLU C N 1
ATOM 1848 C CA . GLU C 2 55 ? 44.919 58.434 54.296 1.00 56.12 194 GLU C CA 1
ATOM 1849 C C . GLU C 2 55 ? 44.754 59.094 52.930 1.00 66.26 194 GLU C C 1
ATOM 1850 O O . GLU C 2 55 ? 45.217 60.222 52.710 1.00 66.47 194 GLU C O 1
ATOM 1856 N N . GLU C 2 56 ? 44.086 58.406 51.998 1.00 65.69 195 GLU C N 1
ATOM 1857 C CA . GLU C 2 56 ? 43.889 58.971 50.664 1.00 70.66 195 GLU C CA 1
ATOM 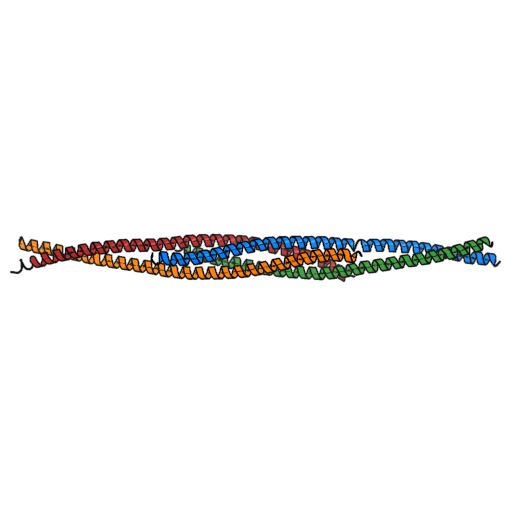1858 C C . GLU C 2 56 ? 43.073 60.259 50.724 1.00 65.16 195 GLU C C 1
ATOM 1859 O O . GLU C 2 56 ? 43.438 61.275 50.112 1.00 68.18 195 GLU C O 1
ATOM 1865 N N . LEU C 2 57 ? 41.967 60.238 51.475 1.00 54.01 196 LEU C N 1
ATOM 1866 C CA . LEU C 2 57 ? 41.146 61.438 51.609 1.00 55.66 196 LEU C CA 1
ATOM 1867 C C . LEU C 2 57 ? 41.944 62.580 52.225 1.00 65.09 196 LEU C C 1
ATOM 1868 O O . LEU C 2 57 ? 41.801 63.739 51.818 1.00 65.24 196 LEU C O 1
ATOM 1873 N N . THR C 2 58 ? 42.795 62.268 53.204 1.00 60.07 197 THR C N 1
ATOM 1874 C CA . THR C 2 58 ? 43.633 63.288 53.824 1.00 55.85 197 THR C CA 1
ATOM 1875 C C . THR C 2 58 ? 44.578 63.912 52.804 1.00 60.83 197 THR C C 1
ATOM 1876 O O . THR C 2 58 ? 44.738 65.138 52.759 1.00 60.16 197 THR C O 1
ATOM 1880 N N . ALA C 2 59 ? 45.224 63.081 51.980 1.00 53.17 198 ALA C N 1
ATOM 1881 C CA . ALA C 2 59 ? 46.107 63.611 50.944 1.00 60.57 198 ALA C CA 1
ATOM 1882 C C . ALA C 2 59 ? 45.353 64.540 49.996 1.00 62.20 198 ALA C C 1
ATOM 1883 O O . ALA C 2 59 ? 45.828 65.638 49.670 1.00 63.12 198 ALA C O 1
ATOM 1885 N N . SER C 2 60 ? 44.162 64.119 49.554 1.00 65.78 199 SER C N 1
ATOM 1886 C CA . SER C 2 60 ? 43.363 64.976 48.680 1.00 61.35 199 SER C CA 1
ATOM 1887 C C . SER C 2 60 ? 43.030 66.301 49.359 1.00 63.19 199 SER C C 1
ATOM 1888 O O . SER C 2 60 ? 43.100 67.369 48.732 1.00 55.89 199 SER C O 1
ATOM 1891 N N . LEU C 2 61 ? 42.690 66.253 50.650 1.00 66.41 200 LEU C N 1
ATOM 1892 C CA . LEU C 2 61 ? 42.369 67.477 51.377 1.00 69.06 200 LEU C CA 1
ATOM 1893 C C . LEU C 2 61 ? 43.584 68.388 51.484 1.00 71.02 200 LEU C C 1
ATOM 1894 O O . LEU C 2 61 ? 43.451 69.616 51.444 1.00 76.05 200 LEU C O 1
ATOM 1899 N N . PHE C 2 62 ? 44.777 67.808 51.642 1.00 67.30 201 PHE C N 1
ATOM 1900 C CA . PHE C 2 62 ? 45.988 68.623 51.669 1.00 62.60 201 PHE C CA 1
ATOM 1901 C C . PHE C 2 62 ? 46.217 69.312 50.331 1.00 66.44 201 PHE C C 1
ATOM 1902 O O . PHE C 2 62 ? 46.564 70.500 50.290 1.00 66.83 201 PHE C O 1
ATOM 1910 N N . GLU C 2 63 ? 46.037 68.583 49.223 1.00 59.62 202 GLU C N 1
ATOM 1911 C CA . GLU C 2 63 ? 46.162 69.224 47.915 1.00 63.45 202 GLU C CA 1
ATOM 1912 C C . GLU C 2 63 ? 45.172 70.376 47.774 1.00 66.01 202 GLU C C 1
ATOM 1913 O O . GLU C 2 63 ? 45.530 71.462 47.294 1.00 65.67 202 GLU C O 1
ATOM 1919 N N . GLU C 2 64 ? 43.927 70.166 48.211 1.00 60.89 203 GLU C N 1
ATOM 1920 C CA . GLU C 2 64 ? 42.933 71.234 48.144 1.00 67.42 203 GLU C CA 1
ATOM 1921 C C . GLU C 2 64 ? 43.342 72.427 49.001 1.00 63.14 203 GLU C C 1
ATOM 1922 O O . GLU C 2 64 ? 43.149 73.583 48.604 1.00 72.38 203 GLU C O 1
ATOM 1928 N N . ALA C 2 65 ? 43.908 72.166 50.182 1.00 64.69 204 ALA C N 1
ATOM 1929 C CA . ALA C 2 65 ? 44.340 73.247 51.062 1.00 67.19 204 ALA C CA 1
ATOM 1930 C C . ALA C 2 65 ? 45.452 74.068 50.420 1.00 67.68 204 ALA C C 1
ATOM 1931 O O . ALA C 2 65 ? 45.427 75.305 50.455 1.00 63.45 204 ALA C O 1
ATOM 1933 N N . HIS C 2 66 ? 46.444 73.393 49.832 1.00 53.88 205 HIS C N 1
ATOM 1934 C CA . HIS C 2 66 ? 47.502 74.110 49.128 1.00 68.20 205 HIS C CA 1
ATOM 1935 C C . HIS C 2 66 ? 46.927 74.949 47.993 1.00 69.10 205 HIS C C 1
ATOM 1936 O O . HIS C 2 66 ? 47.358 76.089 47.769 1.00 54.88 205 HIS C O 1
ATOM 1943 N N . LYS C 2 67 ? 45.939 74.404 47.277 1.00 68.12 206 LYS C N 1
ATOM 1944 C CA . LYS C 2 67 ? 45.264 75.171 46.233 1.00 64.45 206 LYS C CA 1
ATOM 1945 C C . LYS C 2 67 ? 44.627 76.436 46.800 1.00 58.54 206 LYS C C 1
ATOM 1946 O O . LYS C 2 67 ? 44.774 77.528 46.235 1.00 58.87 206 LYS C O 1
ATOM 1952 N N . MET C 2 68 ? 43.924 76.309 47.930 1.00 57.74 207 MET C N 1
ATOM 1953 C CA . MET C 2 68 ? 43.272 77.469 48.533 1.00 57.44 207 MET C CA 1
ATOM 1954 C C . MET C 2 68 ? 44.284 78.523 48.966 1.00 55.10 207 MET C C 1
ATOM 1955 O O . MET C 2 68 ? 44.073 79.723 48.749 1.00 58.60 207 MET C O 1
ATOM 1960 N N . VAL C 2 69 ? 45.390 78.095 49.580 1.00 54.60 208 VAL C N 1
ATOM 1961 C CA . VAL C 2 69 ? 46.416 79.044 50.010 1.00 59.51 208 VAL C CA 1
ATOM 1962 C C . 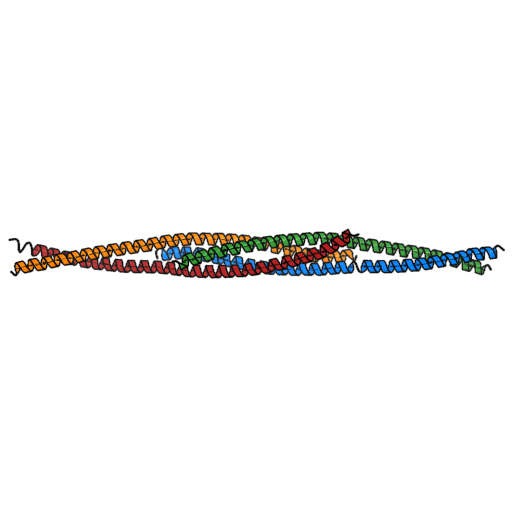VAL C 2 69 ? 46.994 79.783 48.809 1.00 64.01 208 VAL C C 1
ATOM 1963 O O . VAL C 2 69 ? 47.123 81.016 48.816 1.00 58.52 208 VAL C O 1
ATOM 1967 N N . ARG C 2 70 ? 47.334 79.042 47.749 1.00 64.49 209 ARG C N 1
ATOM 1968 C CA . ARG C 2 70 ? 47.906 79.677 46.565 1.00 61.95 209 ARG C CA 1
ATOM 1969 C C . ARG C 2 70 ? 46.937 80.675 45.944 1.00 56.04 209 ARG C C 1
ATOM 1970 O O . ARG C 2 70 ? 47.328 81.796 45.594 1.00 67.95 209 ARG C O 1
ATOM 1978 N N . GLU C 2 71 ? 45.663 80.294 45.810 1.00 56.25 210 GLU C N 1
ATOM 1979 C CA . GLU C 2 71 ? 44.690 81.195 45.198 1.00 61.20 210 GLU C CA 1
ATOM 1980 C C . GLU C 2 71 ? 44.472 82.445 46.044 1.00 69.03 210 GLU C C 1
ATOM 1981 O O . GLU C 2 71 ? 44.403 83.559 45.507 1.00 67.00 210 GLU C O 1
ATOM 1987 N N . ALA C 2 72 ? 44.358 82.284 47.365 1.00 76.09 211 ALA C N 1
ATOM 1988 C CA . ALA C 2 72 ? 44.194 83.446 48.234 1.00 56.00 211 ALA C CA 1
ATOM 1989 C C . ALA C 2 72 ? 45.389 84.387 48.134 1.00 79.45 211 ALA C C 1
ATOM 1990 O O . ALA C 2 72 ? 45.221 85.613 48.069 1.00 56.15 211 ALA C O 1
ATOM 1992 N N . ASN C 2 73 ? 46.604 83.831 48.101 1.00 55.63 212 ASN C N 1
ATOM 1993 C CA . ASN C 2 73 ? 47.788 84.671 47.949 1.00 67.20 212 ASN C CA 1
ATOM 1994 C C . ASN C 2 73 ? 47.779 85.400 46.611 1.00 63.91 212 ASN C C 1
ATOM 1995 O O . ASN C 2 73 ? 48.165 86.574 46.531 1.00 65.93 212 ASN C O 1
ATOM 2000 N N . ILE C 2 74 ? 47.330 84.724 45.551 1.00 59.78 213 ILE C N 1
ATOM 2001 C CA . ILE C 2 74 ? 47.276 85.352 44.232 1.00 67.39 213 ILE C CA 1
ATOM 2002 C C . ILE C 2 74 ? 46.301 86.523 44.238 1.00 57.34 213 ILE C C 1
ATOM 2003 O O . ILE C 2 74 ? 46.619 87.622 43.765 1.00 57.61 213 ILE C O 1
ATOM 2008 N N . LYS C 2 75 ? 45.095 86.306 44.771 1.00 57.31 214 LYS C N 1
ATOM 2009 C CA . LYS C 2 75 ? 44.103 87.377 44.813 1.00 63.03 214 LYS C CA 1
ATOM 2010 C C . LYS C 2 75 ? 44.593 88.556 45.649 1.00 63.28 214 LYS C C 1
ATOM 2011 O O . LYS C 2 75 ? 44.411 89.721 45.265 1.00 57.74 214 LYS C O 1
ATOM 2017 N N . GLN C 2 76 ? 45.236 88.271 46.785 1.00 56.91 215 GLN C N 1
ATOM 2018 C CA . GLN C 2 76 ? 45.802 89.339 47.604 1.00 56.84 215 GLN C CA 1
ATOM 2019 C C . GLN C 2 76 ? 46.836 90.139 46.820 1.00 76.64 215 GLN C C 1
ATOM 2020 O O . GLN C 2 76 ? 46.825 91.378 46.832 1.00 57.25 215 GLN C O 1
ATOM 2026 N N . ALA C 2 77 ? 47.732 89.440 46.117 1.00 59.84 216 ALA C N 1
ATOM 2027 C CA . ALA C 2 77 ? 48.758 90.124 45.337 1.00 63.57 216 ALA C CA 1
ATOM 2028 C C . ALA C 2 77 ? 48.141 90.984 44.241 1.00 57.74 216 ALA C C 1
ATOM 2029 O O . ALA C 2 77 ? 48.623 92.089 43.965 1.00 58.00 216 ALA C O 1
ATOM 2031 N N . THR C 2 78 ? 47.083 90.488 43.595 1.00 57.95 217 THR C N 1
ATOM 2032 C CA . THR C 2 78 ? 46.411 91.269 42.561 1.00 58.52 217 THR C CA 1
ATOM 2033 C C . THR C 2 78 ? 45.810 92.548 43.134 1.00 65.40 217 THR C C 1
ATOM 2034 O O . THR C 2 78 ? 46.008 93.641 42.585 1.00 65.73 217 THR C O 1
ATOM 2038 N N . ALA C 2 79 ? 45.077 92.433 44.247 1.00 58.31 218 ALA C N 1
ATOM 2039 C CA . ALA C 2 79 ? 44.468 93.620 44.843 1.00 59.50 218 ALA C CA 1
ATOM 2040 C C . ALA C 2 79 ? 45.525 94.630 45.275 1.00 68.20 218 ALA C C 1
ATOM 2041 O O . ALA C 2 79 ? 45.364 95.843 45.068 1.00 60.50 218 ALA C O 1
ATOM 2043 N N . GLU C 2 80 ? 46.636 94.146 45.835 1.00 58.03 219 GLU C N 1
ATOM 2044 C CA . GLU C 2 80 ? 47.692 95.055 46.270 1.00 62.90 219 GLU C CA 1
ATOM 2045 C C . GLU C 2 80 ? 48.359 95.728 45.077 1.00 65.16 219 GLU C C 1
ATOM 2046 O O . GLU C 2 80 ? 48.699 96.917 45.136 1.00 67.17 219 GLU C O 1
ATOM 2052 N N . LYS C 2 81 ? 48.551 94.984 43.987 1.00 67.59 220 LYS C N 1
ATOM 2053 C CA . LYS C 2 81 ? 49.133 95.562 42.780 1.00 75.60 220 LYS C CA 1
ATOM 2054 C C . LYS C 2 81 ? 48.246 96.664 42.212 1.00 74.95 220 LYS C C 1
ATOM 2055 O O . LYS C 2 81 ? 48.725 97.760 41.896 1.00 72.25 220 LYS C O 1
ATOM 2061 N N . GLN C 2 82 ? 46.945 96.388 42.070 1.00 59.32 221 GLN C N 1
ATOM 2062 C CA . GLN C 2 82 ? 46.033 97.417 41.576 1.00 61.27 221 GLN C CA 1
ATOM 2063 C C . GLN C 2 82 ? 46.022 98.636 42.492 1.00 74.48 221 GLN C C 1
ATOM 2064 O O . GLN C 2 82 ? 45.926 99.778 42.020 1.00 60.06 221 GLN C O 1
ATOM 2070 N N . LEU C 2 83 ? 46.155 98.417 43.804 1.00 73.24 222 LEU C N 1
ATOM 2071 C CA . LEU C 2 83 ? 46.246 99.550 44.719 1.00 59.50 222 LEU C CA 1
ATOM 2072 C C . LEU C 2 83 ? 47.509 100.364 44.466 1.00 66.80 222 LEU C C 1
ATOM 2073 O O . LEU C 2 83 ? 47.472 101.601 44.473 1.00 81.02 222 LEU C O 1
ATOM 2078 N N . LYS C 2 84 ? 48.637 99.688 44.230 1.00 60.35 223 LYS C N 1
ATOM 2079 C CA . LYS C 2 84 ? 49.884 100.393 43.949 1.00 69.46 223 LYS C CA 1
ATOM 2080 C C . LYS C 2 84 ? 49.779 101.218 42.671 1.00 76.57 223 LYS C C 1
ATOM 2081 O O . LYS C 2 84 ? 50.193 102.384 42.633 1.00 81.54 223 LYS C O 1
ATOM 2083 N N . GLU C 2 85 ? 49.232 100.622 41.608 1.00 68.76 224 GLU C N 1
ATOM 2084 C CA . GLU C 2 85 ? 49.025 101.358 40.363 1.00 70.59 224 GLU C CA 1
ATOM 2085 C C . GLU C 2 85 ? 48.159 102.591 40.591 1.00 74.84 224 GLU C C 1
ATOM 2086 O O . GLU C 2 85 ? 48.483 103.693 40.121 1.00 61.12 224 GLU C O 1
ATOM 2092 N N . ALA C 2 86 ? 47.056 102.428 41.329 1.00 72.64 225 ALA C N 1
ATOM 2093 C CA . ALA C 2 86 ? 46.187 103.568 41.606 1.00 69.65 225 ALA C CA 1
ATOM 2094 C C . ALA C 2 86 ? 46.926 104.649 42.385 1.00 64.95 225 ALA C C 1
ATOM 2095 O O . ALA C 2 86 ? 46.712 105.846 42.157 1.00 79.62 225 ALA C O 1
ATOM 2097 N N . GLN C 2 87 ? 47.817 104.247 43.295 1.00 60.73 226 GLN C N 1
ATOM 2098 C CA . GLN C 2 87 ? 48.572 105.226 44.070 1.00 86.51 226 GLN C CA 1
ATOM 2099 C C . GLN C 2 87 ? 49.560 105.987 43.193 1.00 86.96 226 GLN C C 1
ATOM 2100 O O . GLN C 2 87 ? 49.718 107.205 43.344 1.00 72.54 226 GLN C O 1
ATOM 2106 N N . GLY C 2 88 ? 50.240 105.289 42.280 1.00 86.55 227 GLY C N 1
ATOM 2107 C CA . GLY C 2 88 ? 51.099 105.983 41.332 1.00 86.89 227 GLY C CA 1
ATOM 2108 C C . GLY C 2 88 ? 50.336 106.984 40.485 1.00 91.84 227 GLY C C 1
ATOM 2109 O O . GLY C 2 88 ? 50.783 108.121 40.289 1.00 100.16 227 GLY C O 1
ATOM 2110 N N . LYS C 2 89 ? 49.165 106.579 39.980 1.00 85.92 228 LYS C N 1
ATOM 2111 C CA . LYS C 2 89 ? 48.334 107.509 39.222 1.00 84.81 228 LYS C CA 1
ATOM 2112 C C . LYS C 2 89 ? 47.944 108.712 40.075 1.00 85.14 228 LYS C C 1
ATOM 2113 O O . LYS C 2 89 ? 47.897 109.846 39.580 1.00 70.91 228 LYS C O 1
ATOM 2119 N N . ILE C 2 90 ? 47.677 108.484 41.365 1.00 89.98 229 ILE C N 1
ATOM 2120 C CA . ILE C 2 90 ? 47.367 109.587 42.270 1.00 89.12 229 ILE C CA 1
ATOM 2121 C C . ILE C 2 90 ? 48.556 110.532 42.387 1.00 98.85 229 ILE C C 1
ATOM 2122 O O . ILE C 2 90 ? 48.393 111.757 42.400 1.00 111.66 229 ILE C O 1
ATOM 2127 N N . ASP C 2 91 ? 49.769 109.981 42.481 1.00 102.71 230 ASP C N 1
ATOM 2128 C CA . ASP C 2 91 ? 50.959 110.822 42.563 1.00 106.09 230 ASP C CA 1
ATOM 2129 C C . ASP C 2 91 ? 51.110 111.686 41.316 1.00 96.43 230 ASP C C 1
ATOM 2130 O O . ASP C 2 91 ? 51.388 112.889 41.409 1.00 106.26 230 ASP C O 1
ATOM 2135 N N . VAL C 2 92 ? 50.923 111.088 40.135 1.00 83.21 231 VAL C N 1
ATOM 2136 C CA . VAL C 2 92 ? 51.032 111.856 38.894 1.00 77.10 231 VAL C CA 1
ATOM 2137 C C . VAL C 2 92 ? 49.991 112.971 38.865 1.00 96.21 231 VAL C C 1
ATOM 2138 O O . VAL C 2 92 ? 50.305 114.135 38.577 1.00 88.43 231 VAL C O 1
ATOM 2142 N N . LEU C 2 93 ? 48.735 112.632 39.174 1.00 97.72 232 LEU C N 1
ATOM 2143 C CA . LEU C 2 93 ? 47.669 113.628 39.122 1.00 95.08 232 LEU C CA 1
ATOM 2144 C C . LEU C 2 93 ? 47.899 114.746 40.132 1.00 101.43 232 LEU C C 1
ATOM 2145 O O . LEU C 2 93 ? 47.589 115.911 39.859 1.00 99.80 232 LEU C O 1
ATOM 2150 N N . GLN C 2 94 ? 48.442 114.413 41.306 1.00 110.66 233 GLN C N 1
ATOM 2151 C CA . GLN C 2 94 ? 48.736 115.441 42.299 1.00 112.04 233 GLN C CA 1
ATOM 2152 C C . GLN C 2 94 ? 49.874 116.342 41.843 1.00 120.87 233 GLN C C 1
ATOM 2153 O O . GLN C 2 94 ? 49.852 117.552 42.098 1.00 115.43 233 GLN C O 1
ATOM 2159 N N . ALA C 2 95 ? 50.886 115.773 41.183 1.00 133.76 234 ALA C N 1
ATOM 2160 C CA . ALA C 2 95 ? 51.956 116.605 40.643 1.00 141.24 234 ALA C CA 1
ATOM 2161 C C . ALA C 2 95 ? 51.425 117.564 39.584 1.00 141.17 234 ALA C C 1
ATOM 2162 O O . ALA C 2 95 ? 51.785 118.749 39.569 1.00 152.56 234 ALA C O 1
ATOM 2164 N N . GLU C 2 96 ? 50.549 117.077 38.701 1.00 130.10 235 GLU C N 1
ATOM 2165 C CA . GLU C 2 96 ? 49.983 117.953 37.679 1.00 118.78 235 GLU C CA 1
ATOM 2166 C C . GLU C 2 96 ? 49.077 119.013 38.298 1.00 118.60 235 GLU C C 1
ATOM 2167 O O . GLU C 2 96 ? 49.034 120.155 37.824 1.00 102.31 235 GLU C O 1
ATOM 2173 N N . VAL C 2 97 ? 48.354 118.657 39.364 1.00 128.19 236 VAL C N 1
ATOM 2174 C CA . VAL C 2 97 ? 47.508 119.629 40.051 1.00 135.46 236 VAL C CA 1
ATOM 2175 C C . VAL C 2 97 ? 48.360 120.715 40.695 1.00 139.43 236 VAL C C 1
ATOM 2176 O O . VAL C 2 97 ? 48.044 121.907 40.603 1.00 143.95 236 VAL C O 1
ATOM 2180 N N . ALA C 2 98 ? 49.450 120.321 41.359 1.00 142.49 237 ALA C N 1
ATOM 2181 C CA . ALA C 2 98 ? 50.344 121.303 41.963 1.00 136.64 237 ALA C CA 1
ATOM 2182 C C . ALA C 2 98 ? 50.949 122.216 40.905 1.00 136.77 237 ALA C C 1
ATOM 2183 O O . ALA C 2 98 ? 51.075 123.428 41.119 1.00 118.20 237 ALA C O 1
ATOM 2185 N N . ALA C 2 99 ? 51.335 121.652 39.758 1.00 150.78 238 ALA C N 1
ATOM 2186 C CA . ALA C 2 99 ? 51.902 122.468 38.688 1.00 161.92 238 ALA C CA 1
ATOM 2187 C C . ALA C 2 99 ? 50.877 123.462 38.151 1.00 164.81 238 ALA C C 1
ATOM 2188 O O . ALA C 2 99 ? 51.182 124.646 37.962 1.00 175.77 238 ALA C O 1
ATOM 2190 N N . LEU C 2 100 ? 49.650 122.995 37.899 1.00 154.69 239 LEU C N 1
ATOM 2191 C CA . LEU C 2 100 ? 48.616 123.878 37.365 1.00 137.52 239 LEU C CA 1
ATOM 2192 C C . LEU C 2 100 ? 48.246 124.972 38.359 1.00 130.81 239 LEU C C 1
ATOM 2193 O O . LEU C 2 100 ? 48.023 126.124 37.966 1.00 123.89 239 LEU C O 1
ATOM 2198 N N . LYS C 2 101 ? 48.166 124.635 39.649 1.00 138.42 240 LYS C N 1
ATOM 2199 C CA . LYS C 2 101 ? 47.887 125.654 40.656 1.00 144.36 240 LYS C CA 1
ATOM 2200 C C . LYS C 2 101 ? 49.037 126.645 40.775 1.00 165.21 240 LYS C C 1
ATOM 2201 O O . LYS C 2 101 ? 48.806 127.835 41.018 1.00 164.50 240 LYS C O 1
ATOM 2207 N N . THR C 2 102 ? 50.276 126.175 40.609 1.00 174.92 241 THR C N 1
ATOM 2208 C CA . THR C 2 102 ? 51.414 127.086 40.555 1.00 177.95 241 THR C CA 1
ATOM 2209 C C . THR C 2 102 ? 51.319 128.017 39.353 1.00 166.27 241 THR C C 1
ATOM 2210 O O . THR C 2 102 ? 51.721 129.184 39.437 1.00 170.14 241 THR C O 1
ATOM 2214 N N . LEU C 2 103 ? 50.785 127.524 38.233 1.00 152.07 242 LEU C N 1
ATOM 2215 C CA . LEU C 2 103 ? 50.619 128.369 37.055 1.00 130.13 242 LEU C CA 1
ATOM 2216 C C . LEU C 2 103 ? 49.628 129.498 37.317 1.00 125.26 242 LEU C C 1
ATOM 2217 O O . LEU C 2 103 ? 49.874 130.649 36.939 1.00 127.14 242 LEU C O 1
ATOM 2222 N N . VAL C 2 104 ? 48.505 129.188 37.958 1.00 125.17 243 VAL C N 1
ATOM 2223 C CA . VAL C 2 104 ? 47.489 130.190 38.260 1.00 126.70 243 VAL C CA 1
ATOM 2224 C C . VAL C 2 104 ? 48.019 131.202 39.270 1.00 127.49 243 VAL C C 1
ATOM 2225 O O . VAL C 2 104 ? 47.941 132.411 39.053 1.00 131.28 243 VAL C O 1
ATOM 2229 N N . PRO D 1 9 ? 33.188 73.356 45.366 1.00 133.58 149 PRO D N 1
ATOM 2230 C CA . PRO D 1 9 ? 31.993 73.887 46.031 1.00 134.13 149 PRO D CA 1
ATOM 2231 C C . PRO D 1 9 ? 31.383 72.900 47.025 1.00 126.85 149 PRO D C 1
ATOM 2232 O O . PRO D 1 9 ? 31.959 72.670 48.089 1.00 120.80 149 PRO D O 1
ATOM 2236 N N . SER D 1 10 ? 30.228 72.327 46.676 1.00 130.09 150 SER D N 1
ATOM 2237 C CA . SER D 1 10 ? 29.573 71.379 47.572 1.00 135.23 150 SER D CA 1
ATOM 2238 C C . SER D 1 10 ? 30.385 70.100 47.732 1.00 145.96 150 SER D C 1
ATOM 2239 O O . SER D 1 10 ? 30.317 69.453 48.785 1.00 149.08 150 SER D O 1
ATOM 2241 N N . VAL D 1 11 ? 31.156 69.724 46.708 1.00 150.59 151 VAL D N 1
ATOM 2242 C CA . VAL D 1 11 ? 31.977 68.520 46.793 1.00 156.88 151 VAL D CA 1
ATOM 2243 C C . VAL D 1 11 ? 33.017 68.653 47.897 1.00 161.80 151 VAL D C 1
ATOM 2244 O O . VAL D 1 11 ? 33.397 67.658 48.527 1.00 161.31 151 VAL D O 1
ATOM 2248 N N . LEU D 1 12 ? 33.489 69.875 48.155 1.00 161.50 152 LEU D N 1
ATOM 2249 C CA . LEU D 1 12 ? 34.419 70.088 49.260 1.00 158.94 152 LEU D CA 1
ATOM 2250 C C . LEU D 1 12 ? 33.728 69.892 50.605 1.00 155.00 152 LEU D C 1
ATOM 2251 O O . LEU D 1 12 ? 34.320 69.336 51.538 1.00 163.88 152 LEU D O 1
ATOM 2253 N N . GLU D 1 13 ? 32.476 70.343 50.722 1.00 141.56 153 GLU D N 1
ATOM 2254 C CA . GLU D 1 13 ? 31.722 70.116 51.951 1.00 123.49 153 GLU D CA 1
ATOM 2255 C C . GLU D 1 13 ? 31.478 68.629 52.174 1.00 121.11 153 GLU D C 1
ATOM 2256 O O . GLU D 1 13 ? 31.573 68.139 53.307 1.00 120.84 153 GLU D O 1
ATOM 2258 N N . VAL D 1 14 ? 31.165 67.894 51.104 1.00 120.15 154 VAL D N 1
ATOM 2259 C CA . VAL D 1 14 ? 31.037 66.445 51.218 1.00 119.34 154 VAL D CA 1
ATOM 2260 C C . VAL D 1 14 ? 32.385 65.815 51.549 1.00 117.91 154 VAL D C 1
ATOM 2261 O O . VAL D 1 14 ? 32.445 64.741 52.161 1.00 116.82 154 VAL D O 1
ATOM 2265 N N . ARG D 1 15 ? 33.485 66.472 51.172 1.00 114.71 155 ARG D N 1
ATOM 2266 C CA . ARG D 1 15 ? 34.808 65.942 51.489 1.00 109.80 155 ARG D CA 1
ATOM 2267 C C . ARG D 1 15 ? 35.132 66.108 52.970 1.00 110.07 155 ARG D C 1
ATOM 2268 O O . ARG D 1 15 ? 35.655 65.183 53.602 1.00 116.88 155 ARG D O 1
ATOM 2270 N N . GLU D 1 16 ? 34.836 67.280 53.539 1.00 96.93 156 GLU D N 1
ATOM 2271 C CA . GLU D 1 16 ? 35.060 67.483 54.969 1.00 99.74 156 GLU D CA 1
ATOM 2272 C C . GLU D 1 16 ? 34.116 66.621 55.800 1.00 98.13 156 GLU D C 1
ATOM 2273 O O . GLU D 1 16 ? 34.527 66.020 56.805 1.00 101.25 156 GLU D O 1
ATOM 2279 N N . LYS D 1 17 ? 32.850 66.533 55.378 1.00 99.74 157 LYS D N 1
ATOM 2280 C CA . LYS D 1 17 ? 31.893 65.676 56.070 1.00 101.88 157 LYS D CA 1
ATOM 2281 C C . LYS D 1 17 ? 32.351 64.226 56.025 1.00 103.46 157 LYS D C 1
ATOM 2282 O O . LYS D 1 17 ? 32.261 63.505 57.025 1.00 95.01 157 LYS D O 1
ATOM 2284 N N . GLY D 1 18 ? 32.836 63.782 54.866 1.00 113.53 158 GLY D N 1
ATOM 2285 C CA . GLY D 1 18 ? 33.381 62.443 54.763 1.00 119.60 158 GLY D CA 1
ATOM 2286 C C . GLY D 1 18 ? 34.606 62.250 55.633 1.00 113.32 158 GLY D C 1
ATOM 2287 O O . GLY D 1 18 ? 34.850 61.150 56.131 1.00 117.97 158 GLY D O 1
ATOM 2288 N N . TYR D 1 19 ? 35.414 63.301 55.793 1.00 94.21 159 TYR D N 1
ATOM 2289 C CA . TYR D 1 19 ? 36.611 63.201 56.623 1.00 79.55 159 TYR D CA 1
ATOM 2290 C C . TYR D 1 19 ? 36.258 62.986 58.092 1.00 83.33 159 TYR D C 1
ATOM 2291 O O . TYR D 1 19 ? 36.746 62.039 58.725 1.00 86.25 159 TYR D O 1
ATOM 2300 N N . GLU D 1 20 ? 35.382 63.832 58.646 1.00 78.54 160 GLU D N 1
ATOM 2301 C CA . GLU D 1 20 ? 35.010 63.663 60.051 1.00 81.69 160 GLU D CA 1
ATOM 2302 C C . GLU D 1 20 ? 34.183 62.399 60.264 1.00 69.71 160 GLU D C 1
ATOM 2303 O O . GLU D 1 20 ? 34.350 61.700 61.274 1.00 67.56 160 GLU D O 1
ATOM 2309 N N . ARG D 1 21 ? 33.306 62.080 59.312 1.00 62.82 161 ARG D N 1
ATOM 2310 C CA . ARG D 1 21 ? 32.510 60.860 59.392 1.00 70.06 161 ARG D CA 1
ATOM 2311 C C . ARG D 1 21 ? 33.408 59.631 59.405 1.00 61.56 161 ARG D C 1
ATOM 2312 O O . ARG D 1 21 ? 33.291 58.764 60.279 1.00 57.82 161 ARG D O 1
ATOM 2320 N N . LEU D 1 22 ? 34.312 59.542 58.430 1.00 64.50 162 LEU D N 1
ATOM 2321 C CA . LEU D 1 22 ? 35.228 58.411 58.345 1.00 60.91 162 LEU D CA 1
ATOM 2322 C C . LEU D 1 22 ? 36.098 58.316 59.591 1.00 65.88 162 LEU D C 1
ATOM 2323 O O . LEU D 1 22 ? 36.413 57.213 60.055 1.00 80.72 162 LEU D O 1
ATOM 2328 N N . LYS D 1 23 ? 36.504 59.461 60.147 1.00 54.05 163 LYS D N 1
ATOM 2329 C CA . LYS D 1 23 ? 37.261 59.427 61.394 1.00 53.35 163 LYS D CA 1
ATOM 2330 C C . LYS D 1 23 ? 36.439 58.811 62.521 1.00 53.83 163 LYS D C 1
ATOM 2331 O O . LYS D 1 23 ? 36.938 57.966 63.280 1.00 64.93 163 LYS D O 1
ATOM 2337 N N . GLU D 1 24 ? 35.165 59.207 62.639 1.00 61.63 164 GLU D N 1
ATOM 2338 C CA . GLU D 1 24 ? 34.323 58.651 63.695 1.00 72.24 164 GLU D CA 1
ATOM 2339 C C . GLU D 1 24 ? 34.083 57.154 63.501 1.00 62.60 164 GLU D C 1
ATOM 2340 O O . GLU D 1 24 ? 34.100 56.395 64.479 1.00 55.42 164 GLU D O 1
ATOM 2346 N N . GLU D 1 25 ? 33.864 56.711 62.257 1.00 57.65 165 GLU D N 1
ATOM 2347 C CA . GLU D 1 25 ? 33.728 55.275 62.008 1.00 69.23 165 GLU D CA 1
ATOM 2348 C C . GLU D 1 25 ? 35.006 54.524 62.356 1.00 69.90 165 GLU D C 1
ATOM 2349 O O . GLU D 1 25 ? 34.954 53.416 62.900 1.00 61.45 165 GLU D O 1
ATOM 2355 N N . LEU D 1 26 ? 36.166 55.104 62.034 1.00 67.19 166 LEU D N 1
ATOM 2356 C CA . LEU D 1 26 ? 37.422 54.460 62.403 1.00 63.11 166 LEU D CA 1
ATOM 2357 C C . LEU D 1 26 ? 37.529 54.309 63.915 1.00 57.20 166 LEU D C 1
ATOM 2358 O O . LEU D 1 26 ? 37.936 53.251 64.414 1.00 51.73 166 LEU D O 1
ATOM 2363 N N . ALA D 1 27 ? 37.166 55.355 64.664 1.00 52.57 167 ALA D N 1
ATOM 2364 C CA . ALA D 1 27 ? 37.190 55.257 66.121 1.00 52.65 167 ALA D CA 1
ATOM 2365 C C . ALA D 1 27 ? 36.226 54.189 66.630 1.00 53.20 167 ALA D C 1
ATOM 2366 O O . ALA D 1 27 ? 36.562 53.424 67.545 1.00 52.87 167 ALA D O 1
ATOM 2368 N N . LYS D 1 28 ? 35.023 54.121 66.050 1.00 54.15 168 LYS D N 1
ATOM 2369 C CA . LYS D 1 28 ? 34.060 53.107 66.468 1.00 62.49 168 LYS D CA 1
ATOM 2370 C C . LYS D 1 28 ? 34.588 51.702 66.201 1.00 54.02 168 LYS D C 1
ATOM 2371 O O . LYS D 1 28 ? 34.465 50.812 67.054 1.00 53.99 168 LYS D O 1
ATOM 2377 N N . ALA D 1 29 ? 35.165 51.480 65.015 1.00 53.45 169 ALA D N 1
ATOM 2378 C CA . ALA D 1 29 ? 35.775 50.189 64.716 1.00 52.72 169 ALA D CA 1
ATOM 2379 C C . ALA D 1 29 ? 36.882 49.867 65.711 1.00 60.43 169 ALA D C 1
ATOM 2380 O O . ALA D 1 29 ? 37.063 48.705 66.097 1.00 82.53 169 ALA D O 1
ATOM 2382 N N . GLN D 1 30 ? 37.642 50.883 66.129 1.00 51.34 170 GLN D N 1
ATOM 2383 C CA . GLN D 1 30 ? 38.674 50.659 67.137 1.00 61.98 170 GLN D CA 1
ATOM 2384 C C . GLN D 1 30 ? 38.061 50.191 68.451 1.00 66.87 170 GLN D C 1
ATOM 2385 O O . GLN D 1 30 ? 38.565 49.254 69.084 1.00 64.75 170 GLN D O 1
ATOM 2391 N N . ARG D 1 31 ? 36.967 50.830 68.876 1.00 52.10 171 ARG D N 1
ATOM 2392 C CA . ARG D 1 31 ? 36.317 50.444 70.126 1.00 58.50 171 ARG D CA 1
ATOM 2393 C C . ARG D 1 31 ? 35.785 49.016 70.056 1.00 54.14 171 ARG D C 1
ATOM 2394 O O . ARG D 1 31 ? 36.001 48.212 70.974 1.00 52.60 171 ARG D O 1
ATOM 2402 N N . GLU D 1 32 ? 35.093 48.680 68.964 1.00 53.13 172 GLU D N 1
ATOM 2403 C CA . GLU D 1 32 ? 34.553 47.331 68.809 1.00 79.14 172 GLU D CA 1
ATOM 2404 C C . GLU D 1 32 ? 35.668 46.291 68.796 1.00 69.92 172 GLU D C 1
ATOM 2405 O O . GLU D 1 32 ? 35.584 45.257 69.474 1.00 51.98 172 GLU D O 1
ATOM 2411 N N . LEU D 1 33 ? 36.732 46.561 68.035 1.00 62.90 173 LEU D N 1
ATOM 2412 C CA . LEU D 1 33 ? 37.855 45.632 67.963 1.00 61.33 173 LEU D CA 1
ATOM 2413 C C . LEU D 1 33 ? 38.507 45.437 69.326 1.00 60.87 173 LEU D C 1
ATOM 2414 O O . LEU D 1 33 ? 38.868 44.312 69.692 1.00 58.32 173 LEU D O 1
ATOM 2419 N N . LYS D 1 34 ? 38.667 46.518 70.092 1.00 60.97 174 LYS D N 1
ATOM 2420 C CA . LYS D 1 34 ? 39.274 46.399 71.414 1.00 66.07 174 LYS D CA 1
ATOM 2421 C C . LYS D 1 34 ? 38.400 45.572 72.351 1.00 61.67 174 LYS D C 1
ATOM 2422 O O . LYS D 1 34 ? 38.896 44.683 73.057 1.00 58.70 174 LYS D O 1
ATOM 2428 N N . LEU D 1 35 ? 37.092 45.846 72.364 1.00 57.68 175 LEU D N 1
ATOM 2429 C CA . LEU D 1 35 ? 36.181 45.076 73.208 1.00 55.89 175 LEU D CA 1
ATOM 2430 C C . LEU D 1 35 ? 36.235 43.590 72.868 1.00 62.81 175 LEU D C 1
ATOM 2431 O O . LEU D 1 35 ? 36.422 42.741 73.753 1.00 60.33 175 LEU D O 1
ATOM 2436 N N . LYS D 1 36 ? 36.087 43.256 71.582 1.00 62.10 176 LYS D N 1
ATOM 2437 C CA . LYS D 1 36 ? 36.095 41.850 71.190 1.00 56.45 176 LYS D CA 1
ATOM 2438 C C . LYS D 1 36 ? 37.448 41.200 71.455 1.00 56.53 176 LYS D C 1
ATOM 2439 O O . LYS D 1 36 ? 37.511 40.000 71.746 1.00 55.04 176 LYS D O 1
ATOM 2445 N N . ASP D 1 37 ? 38.535 41.969 71.364 1.00 53.38 177 ASP D N 1
ATOM 2446 C CA . ASP D 1 37 ? 39.848 41.437 71.715 1.00 48.35 177 ASP D CA 1
ATOM 2447 C C . ASP D 1 37 ? 39.907 41.072 73.193 1.00 52.00 177 ASP D C 1
ATOM 2448 O O . ASP D 1 37 ? 40.411 40.004 73.560 1.00 54.40 177 ASP D O 1
ATOM 2453 N N . GLU D 1 38 ? 39.404 41.957 74.059 1.00 49.20 178 GLU D N 1
ATOM 2454 C CA . GLU D 1 38 ? 39.365 41.646 75.486 1.00 56.57 178 GLU D CA 1
ATOM 2455 C C . GLU D 1 38 ? 38.535 40.394 75.756 1.00 58.98 178 GLU D C 1
ATOM 2456 O O . GLU D 1 38 ? 38.928 39.538 76.564 1.00 52.77 178 GLU D O 1
ATOM 2462 N N . GLU D 1 39 ? 37.394 40.258 75.072 1.00 50.35 179 GLU D N 1
ATOM 2463 C CA . GLU D 1 39 ? 36.598 39.041 75.212 1.00 57.00 179 GLU D CA 1
ATOM 2464 C C . GLU D 1 39 ? 37.393 37.812 74.782 1.00 61.34 179 GLU D C 1
ATOM 2465 O O . GLU D 1 39 ? 37.344 36.764 75.443 1.00 49.54 179 GLU D O 1
ATOM 2471 N N . CYS D 1 40 ? 38.147 37.929 73.685 1.00 62.81 180 CYS D N 1
ATOM 2472 C CA . CYS D 1 40 ? 38.979 36.818 73.232 1.00 54.08 180 CYS D CA 1
ATOM 2473 C C . CYS D 1 40 ? 40.035 36.462 74.270 1.00 62.36 180 CYS D C 1
ATOM 2474 O O . CYS D 1 40 ? 40.376 35.286 74.441 1.00 70.60 180 CYS D O 1
ATOM 2477 N N . GLU D 1 41 ? 40.573 37.467 74.965 1.00 69.84 181 GLU D N 1
ATOM 2478 C CA . GLU D 1 41 ? 41.528 37.192 76.033 1.00 71.15 181 GLU D CA 1
ATOM 2479 C C . GLU D 1 41 ? 40.868 36.421 77.169 1.00 56.43 181 GLU D C 1
ATOM 2480 O O . GLU D 1 41 ? 41.442 35.455 77.693 1.00 50.39 181 GLU D O 1
ATOM 2486 N N . ARG D 1 42 ? 39.655 36.828 77.557 1.00 51.72 182 ARG D N 1
ATOM 2487 C CA . ARG D 1 42 ? 38.935 36.099 78.599 1.00 65.08 182 ARG D CA 1
ATOM 2488 C C . ARG D 1 42 ? 38.728 34.640 78.205 1.00 63.17 182 ARG D C 1
ATOM 2489 O O . ARG D 1 42 ? 39.036 33.722 78.978 1.00 63.38 182 ARG D O 1
ATOM 2497 N N . LEU D 1 43 ? 38.208 34.408 76.994 1.00 48.71 183 LEU D N 1
ATOM 2498 C CA . LEU D 1 43 ? 37.992 33.037 76.540 1.00 60.15 183 LEU D CA 1
ATOM 2499 C C . LEU D 1 43 ? 39.296 32.255 76.450 1.00 74.22 183 LEU D C 1
ATOM 2500 O O . LEU D 1 43 ? 39.307 31.043 76.694 1.00 51.57 183 LEU D O 1
ATOM 2505 N N . SER D 1 44 ? 40.398 32.920 76.097 1.00 78.92 184 SER D N 1
ATOM 2506 C CA . SER D 1 44 ? 41.683 32.231 76.038 1.00 77.36 184 SER D CA 1
ATOM 2507 C C . SER D 1 44 ? 42.131 31.781 77.423 1.00 77.38 184 SER D C 1
ATOM 2508 O O . SER D 1 44 ? 42.620 30.656 77.589 1.00 67.41 184 SER D O 1
ATOM 2511 N N . LYS D 1 45 ? 41.964 32.640 78.433 1.00 79.51 185 LYS D N 1
ATOM 2512 C CA . LYS D 1 45 ? 42.322 32.242 79.791 1.00 79.11 185 LYS D CA 1
ATOM 2513 C C . LYS D 1 45 ? 41.435 31.104 80.286 1.00 74.93 185 LYS D C 1
ATOM 2514 O O . LYS D 1 45 ? 41.926 30.158 80.919 1.00 73.47 185 LYS D O 1
ATOM 2520 N N . VAL D 1 46 ? 40.131 31.174 80.002 1.00 69.93 186 VAL D N 1
ATOM 2521 C CA . VAL D 1 46 ? 39.230 30.081 80.365 1.00 69.82 186 VAL D CA 1
ATOM 2522 C C . VAL D 1 46 ? 39.691 28.779 79.717 1.00 68.06 186 VAL D C 1
ATOM 2523 O O . VAL D 1 46 ? 39.753 27.725 80.365 1.00 52.51 186 VAL D O 1
ATOM 2527 N N . ARG D 1 47 ? 40.023 28.840 78.425 1.00 53.28 187 ARG D N 1
ATOM 2528 C CA . ARG D 1 47 ? 40.512 27.664 77.714 1.00 54.05 187 ARG D CA 1
ATOM 2529 C C . ARG D 1 47 ? 41.770 27.106 78.369 1.00 68.47 187 ARG D C 1
ATOM 2530 O O . ARG D 1 47 ? 41.921 25.885 78.497 1.00 52.79 187 ARG D O 1
ATOM 2538 N N . ASP D 1 48 ? 42.688 27.983 78.782 1.00 65.47 188 ASP D N 1
ATOM 2539 C CA . ASP D 1 48 ? 43.913 27.514 79.423 1.00 66.42 188 ASP D CA 1
ATOM 2540 C C . ASP D 1 48 ? 43.612 26.813 80.743 1.00 69.79 188 ASP D C 1
ATOM 2541 O O . ASP D 1 48 ? 44.185 25.756 81.039 1.00 69.99 188 ASP D O 1
ATOM 2546 N N . GLN D 1 49 ? 42.707 27.383 81.546 1.00 66.67 189 GLN D N 1
ATOM 2547 C CA . GLN D 1 49 ? 42.344 26.746 82.810 1.00 76.88 189 GLN D CA 1
ATOM 2548 C C . GLN D 1 49 ? 41.715 25.376 82.581 1.00 63.94 189 GLN D C 1
ATOM 2549 O O . GLN D 1 49 ? 42.066 24.400 83.261 1.00 71.85 189 GLN D O 1
ATOM 2555 N N . LEU D 1 50 ? 40.793 25.279 81.618 1.00 51.67 190 LEU D N 1
ATOM 2556 C CA . LEU D 1 50 ? 40.184 23.989 81.308 1.00 46.66 190 LEU D CA 1
ATOM 2557 C C . LEU D 1 50 ? 41.232 22.983 80.845 1.00 63.20 190 LEU D C 1
ATOM 2558 O O . LEU D 1 50 ? 41.184 21.804 81.222 1.00 45.02 190 LEU D O 1
ATOM 2563 N N . GLY D 1 51 ? 42.192 23.436 80.037 1.00 51.57 191 GLY D N 1
ATOM 2564 C CA . GLY D 1 51 ? 43.249 22.545 79.586 1.00 56.53 191 GLY D CA 1
ATOM 2565 C C . GLY D 1 51 ? 44.098 22.024 80.729 1.00 65.80 191 GLY D C 1
ATOM 2566 O O . GLY D 1 51 ? 44.451 20.843 80.764 1.00 69.62 191 GLY D O 1
ATOM 2567 N N . GLN D 1 52 ? 44.444 22.900 81.676 1.00 69.49 192 GLN D N 1
ATOM 2568 C CA . GLN D 1 52 ? 45.223 22.462 82.831 1.00 74.91 192 GLN D CA 1
ATOM 2569 C C . GLN D 1 52 ? 44.442 21.462 83.678 1.00 70.47 192 GLN D C 1
ATOM 2570 O O . GLN D 1 52 ? 44.995 20.447 84.125 1.00 51.02 192 GLN D O 1
ATOM 2576 N N . GLU D 1 53 ? 43.151 21.730 83.905 1.00 64.59 193 GLU D N 1
ATOM 2577 C CA . GLU D 1 53 ? 42.325 20.794 84.665 1.00 63.17 193 GLU D CA 1
ATOM 2578 C C . GLU D 1 53 ? 42.263 19.428 83.989 1.00 61.05 193 GLU D C 1
ATOM 2579 O O . GLU D 1 53 ? 42.420 18.389 84.648 1.00 55.85 193 GLU D O 1
ATOM 2585 N N . LEU D 1 54 ? 42.063 19.410 82.668 1.00 58.03 194 LEU D N 1
ATOM 2586 C CA . LEU D 1 54 ? 42.048 18.147 81.937 1.00 66.97 194 LEU D CA 1
ATOM 2587 C C . LEU D 1 54 ? 43.402 17.452 81.998 1.00 69.87 194 LEU D C 1
ATOM 2588 O O . LEU D 1 54 ? 43.469 16.217 82.022 1.00 59.94 194 LEU D O 1
ATOM 2593 N N . GLU D 1 55 ? 44.485 18.230 82.029 1.00 72.77 195 GLU D N 1
ATOM 2594 C CA . GLU D 1 55 ? 45.823 17.663 82.169 1.00 74.87 195 GLU D CA 1
ATOM 2595 C C . GLU D 1 55 ? 45.975 16.933 83.499 1.00 66.94 195 GLU D C 1
ATOM 2596 O O . GLU D 1 55 ? 46.412 15.773 83.544 1.00 73.74 195 GLU D O 1
ATOM 2602 N N . GLU D 1 56 ? 45.595 17.596 84.595 1.00 55.43 196 GLU D N 1
ATOM 2603 C CA . GLU D 1 56 ? 45.698 16.970 85.909 1.00 56.37 196 GLU D CA 1
ATOM 2604 C C . GLU D 1 56 ? 44.834 15.717 85.989 1.00 54.35 196 GLU D C 1
ATOM 2605 O O . GLU D 1 56 ? 45.281 14.675 86.488 1.00 53.05 196 GLU D O 1
ATOM 2611 N N . LEU D 1 57 ? 43.594 15.798 85.498 1.00 43.87 197 LEU D N 1
ATOM 2612 C CA . LEU D 1 57 ? 42.724 14.626 85.511 1.00 58.89 197 LEU D CA 1
ATOM 2613 C C . LEU D 1 57 ? 43.321 13.478 84.701 1.00 55.15 197 LEU D C 1
ATOM 2614 O O . LEU D 1 57 ? 43.238 12.312 85.108 1.00 54.15 197 LEU D O 1
ATOM 2619 N N . THR D 1 58 ? 43.936 13.790 83.556 1.00 51.49 198 THR D N 1
ATOM 2620 C CA . THR D 1 58 ? 44.557 12.751 82.738 1.00 52.13 198 THR D CA 1
ATOM 2621 C C . THR D 1 58 ? 45.690 12.061 83.490 1.00 67.17 198 THR D C 1
ATOM 2622 O O . THR D 1 58 ? 45.770 10.824 83.524 1.00 58.51 198 THR D O 1
ATOM 2626 N N . ALA D 1 59 ? 46.572 12.850 84.113 1.00 60.91 199 ALA D N 1
ATOM 2627 C CA . ALA D 1 59 ? 47.654 12.259 84.897 1.00 56.58 199 ALA D CA 1
ATOM 2628 C C . ALA D 1 59 ? 47.107 11.372 86.010 1.00 60.35 199 ALA D C 1
ATOM 2629 O O . ALA D 1 59 ? 47.598 10.254 86.228 1.00 48.33 199 ALA D O 1
ATOM 2631 N N . SER D 1 60 ? 46.077 11.852 86.716 1.00 58.42 200 SER D N 1
ATOM 2632 C CA . SER D 1 60 ? 45.468 11.053 87.775 1.00 59.02 200 SER D CA 1
ATOM 2633 C C . SER D 1 60 ? 44.928 9.733 87.235 1.00 63.91 200 SER D C 1
ATOM 2634 O O . SER D 1 60 ? 45.072 8.687 87.879 1.00 58.72 200 SER D O 1
ATOM 2637 N N . LEU D 1 61 ? 44.304 9.760 86.054 1.00 59.84 201 LEU D N 1
ATOM 2638 C CA . LEU D 1 61 ? 43.776 8.525 85.479 1.00 52.05 201 LEU D CA 1
ATOM 2639 C C . LEU D 1 61 ? 44.894 7.556 85.114 1.00 56.77 201 LEU D C 1
ATOM 2640 O O . LEU D 1 61 ? 44.756 6.339 85.305 1.00 60.19 201 LEU D O 1
ATOM 2645 N N . PHE D 1 62 ? 46.016 8.071 84.603 1.00 48.35 202 PHE D N 1
ATOM 2646 C CA . PHE D 1 62 ? 47.134 7.194 84.265 1.00 43.34 202 PHE D CA 1
ATOM 2647 C C . PHE D 1 62 ? 47.702 6.530 85.515 1.00 50.61 202 PHE D C 1
ATOM 2648 O O . PHE D 1 62 ? 47.924 5.309 85.546 1.00 56.63 202 PHE D O 1
ATOM 2656 N N . GLU D 1 63 ? 47.921 7.323 86.569 1.00 55.69 203 GLU D N 1
ATOM 2657 C CA . GLU D 1 63 ? 48.402 6.765 87.829 1.00 67.51 203 GLU D CA 1
ATOM 2658 C C . GLU D 1 63 ? 47.429 5.731 88.383 1.00 62.00 203 GLU D C 1
ATOM 2659 O O . GLU D 1 63 ? 47.847 4.684 88.893 1.00 58.61 203 GLU D O 1
ATOM 2665 N N . GLU D 1 64 ? 46.126 6.012 88.298 1.00 58.40 204 GLU D N 1
ATOM 2666 C CA . GLU D 1 64 ? 45.130 5.059 88.779 1.00 63.36 204 GLU D CA 1
ATOM 2667 C C . GLU D 1 64 ? 45.204 3.747 88.006 1.00 55.91 204 GLU D C 1
ATOM 2668 O O . GLU D 1 64 ? 45.094 2.663 88.595 1.00 51.84 204 GLU D O 1
ATOM 2674 N N . ALA D 1 65 ? 45.408 3.825 86.688 1.00 54.86 205 ALA D N 1
ATOM 2675 C CA . ALA D 1 65 ? 45.521 2.610 85.888 1.00 53.33 205 ALA D CA 1
ATOM 2676 C C . ALA D 1 65 ? 46.737 1.793 86.307 1.00 56.71 205 ALA D C 1
ATOM 2677 O O . ALA D 1 65 ? 46.647 0.571 86.495 1.00 42.72 205 ALA D O 1
ATOM 2679 N N . HIS D 1 66 ? 47.888 2.456 86.469 1.00 54.02 206 HIS D N 1
ATOM 2680 C CA . HIS D 1 66 ? 49.081 1.741 86.917 1.00 47.97 206 HIS D CA 1
ATOM 2681 C C . HIS D 1 66 ? 48.865 1.097 88.282 1.00 54.47 206 HIS D C 1
ATOM 2682 O O . HIS D 1 66 ? 49.292 -0.041 88.515 1.00 53.91 206 HIS D O 1
ATOM 2689 N N . LYS D 1 67 ? 48.205 1.812 89.197 1.00 50.87 207 LYS D N 1
ATOM 2690 C CA . LYS D 1 67 ? 47.940 1.260 90.522 1.00 52.02 207 LYS D CA 1
ATOM 2691 C C . LYS D 1 67 ? 47.071 0.011 90.435 1.00 57.74 207 LYS D C 1
ATOM 2692 O O . LYS D 1 67 ? 47.350 -0.999 91.095 1.00 42.70 207 LYS D O 1
ATOM 2698 N N . MET D 1 68 ? 46.013 0.061 89.621 1.00 41.23 208 MET D N 1
ATOM 2699 C CA . MET D 1 68 ? 45.146 -1.103 89.467 1.00 45.99 208 MET D CA 1
ATOM 2700 C C . MET D 1 68 ? 45.915 -2.287 88.891 1.00 55.91 208 MET D C 1
ATOM 2701 O O . MET D 1 68 ? 45.738 -3.431 89.336 1.00 50.60 208 MET D O 1
ATOM 2706 N N . VAL D 1 69 ? 46.786 -2.031 87.910 1.00 47.20 209 VAL D N 1
ATOM 2707 C CA . VAL D 1 69 ? 47.609 -3.104 87.352 1.00 47.95 209 VAL D CA 1
ATOM 2708 C C . VAL D 1 69 ? 48.488 -3.715 88.438 1.00 54.59 209 VAL D C 1
ATOM 2709 O O . VAL D 1 69 ? 48.601 -4.943 88.554 1.00 62.16 209 VAL D O 1
ATOM 2713 N N . ARG D 1 70 ? 49.121 -2.866 89.254 1.00 41.75 210 ARG D N 1
ATOM 2714 C CA . ARG D 1 70 ? 49.988 -3.364 90.319 1.00 51.08 210 ARG D CA 1
ATOM 2715 C C . ARG D 1 70 ? 49.216 -4.229 91.310 1.00 63.47 210 ARG D C 1
ATOM 2716 O O . ARG D 1 70 ? 49.691 -5.299 91.714 1.00 52.85 210 ARG D O 1
ATOM 2718 N N . GLU D 1 71 ? 48.021 -3.785 91.712 1.00 52.80 211 GLU D N 1
ATOM 2719 C CA . GLU D 1 71 ? 47.234 -4.565 92.663 1.00 49.15 211 GLU D CA 1
ATOM 2720 C C . GLU D 1 71 ? 46.835 -5.910 92.068 1.00 55.31 211 GLU D C 1
ATOM 2721 O O . GLU D 1 71 ? 46.910 -6.948 92.744 1.00 62.08 211 GLU D O 1
ATOM 2723 N N . ALA D 1 72 ? 46.419 -5.912 90.798 1.00 50.35 212 ALA D N 1
ATOM 2724 C CA . ALA D 1 72 ? 46.085 -7.170 90.138 1.00 40.41 212 ALA D CA 1
ATOM 2725 C C . ALA D 1 72 ? 47.287 -8.106 90.101 1.00 59.82 212 ALA D C 1
ATOM 2726 O O . ALA D 1 72 ? 47.147 -9.318 90.309 1.00 53.50 212 ALA D O 1
ATOM 2728 N N . ASN D 1 73 ? 48.479 -7.563 89.835 1.00 57.35 213 ASN D N 1
ATOM 2729 C CA . ASN D 1 73 ? 49.684 -8.387 89.839 1.00 44.05 213 ASN D CA 1
ATOM 2730 C C . ASN D 1 73 ? 49.956 -8.966 91.222 1.00 53.61 213 ASN D C 1
ATOM 2731 O O . ASN D 1 73 ? 50.377 -10.124 91.346 1.00 58.71 213 ASN D O 1
ATOM 2736 N N . ILE D 1 74 ? 49.719 -8.179 92.275 1.00 40.49 214 ILE D N 1
ATOM 2737 C CA . ILE D 1 74 ? 49.949 -8.669 93.634 1.00 42.77 214 ILE D CA 1
ATOM 2738 C C . ILE D 1 74 ? 49.014 -9.831 93.946 1.00 45.91 214 ILE D C 1
ATOM 2739 O O . ILE D 1 74 ? 49.445 -10.893 94.419 1.00 46.35 214 ILE D O 1
ATOM 2744 N N . LYS D 1 75 ? 47.717 -9.651 93.675 1.00 40.46 215 LYS D N 1
ATOM 2745 C CA . LYS D 1 75 ? 46.763 -10.726 93.936 1.00 44.98 215 LYS D CA 1
ATOM 2746 C C . LYS D 1 75 ? 47.081 -11.962 93.103 1.00 50.93 215 LYS D C 1
ATOM 2747 O O . LYS D 1 75 ? 46.956 -13.094 93.586 1.00 62.49 215 LYS D O 1
ATOM 2753 N N . GLN D 1 76 ? 47.486 -11.765 91.846 1.00 48.81 216 GLN D N 1
ATOM 2754 C CA . GLN D 1 76 ? 47.874 -12.894 91.005 1.00 39.90 216 GLN D CA 1
ATOM 2755 C C . GLN D 1 76 ? 49.047 -13.658 91.609 1.00 54.42 216 GLN D C 1
ATOM 2756 O O . GLN D 1 76 ? 49.034 -14.893 91.665 1.00 48.03 216 GLN D O 1
ATOM 2762 N N . ALA D 1 77 ? 50.077 -12.937 92.065 1.00 51.38 217 ALA D N 1
ATOM 2763 C CA . ALA D 1 77 ? 51.238 -13.602 92.652 1.00 48.98 217 ALA D CA 1
ATOM 2764 C C . ALA D 1 77 ? 50.856 -14.374 93.908 1.00 58.54 217 ALA D C 1
ATOM 2765 O O . ALA D 1 77 ? 51.319 -15.505 94.121 1.00 59.08 217 ALA D O 1
ATOM 2767 N N . THR D 1 78 ? 49.992 -13.789 94.743 1.00 51.00 218 THR D N 1
ATOM 2768 C CA . THR D 1 78 ? 49.532 -14.490 95.937 1.00 49.15 218 THR D CA 1
ATOM 2769 C C . THR D 1 78 ? 48.794 -15.769 95.561 1.00 53.24 218 THR D C 1
ATOM 2770 O O . THR D 1 78 ? 49.048 -16.841 96.127 1.00 49.47 218 THR D O 1
ATOM 2774 N N . ALA D 1 79 ? 47.883 -15.672 94.590 1.00 51.72 219 ALA D N 1
ATOM 2775 C CA . ALA D 1 79 ? 47.130 -16.841 94.150 1.00 39.77 219 ALA D CA 1
ATOM 2776 C C . ALA D 1 79 ? 48.050 -17.922 93.595 1.00 61.44 219 ALA D C 1
ATOM 2777 O O . ALA D 1 79 ? 47.793 -19.116 93.777 1.00 58.75 219 ALA D O 1
ATOM 2779 N N . GLU D 1 80 ? 49.112 -17.527 92.886 1.00 55.79 220 GLU D N 1
ATOM 2780 C CA . GLU D 1 80 ? 50.026 -18.519 92.326 1.00 61.73 220 GLU D CA 1
ATOM 2781 C C . GLU D 1 80 ? 50.845 -19.214 93.411 1.00 64.28 220 GLU D C 1
ATOM 2782 O O . GLU D 1 80 ? 51.039 -20.436 93.358 1.00 59.63 220 GLU D O 1
ATOM 2788 N N . LYS D 1 81 ? 51.329 -18.462 94.405 1.00 62.46 221 LYS D N 1
ATOM 2789 C CA . LYS D 1 81 ? 52.072 -19.092 95.497 1.00 63.72 221 LYS D CA 1
ATOM 2790 C C . LYS D 1 81 ? 51.180 -20.050 96.279 1.00 62.04 221 LYS D C 1
ATOM 2791 O O . LYS D 1 81 ? 51.549 -21.209 96.533 1.00 73.84 221 LYS D O 1
ATOM 2797 N N . GLN D 1 82 ? 49.987 -19.581 96.658 1.00 51.06 222 GLN D N 1
ATOM 2798 C CA . GLN D 1 82 ? 49.028 -20.450 97.330 1.00 57.25 222 GLN D CA 1
ATOM 2799 C C . GLN D 1 82 ? 48.677 -21.653 96.466 1.00 49.29 222 GLN D C 1
ATOM 2800 O O . GLN D 1 82 ? 48.401 -22.737 96.991 1.00 61.40 222 GLN D O 1
ATOM 2806 N N . LEU D 1 83 ? 48.677 -21.478 95.142 1.00 43.83 223 LEU D N 1
ATOM 2807 C CA . LEU D 1 83 ? 48.454 -22.602 94.240 1.00 48.37 223 LEU D CA 1
ATOM 2808 C C . LEU D 1 83 ? 49.578 -23.623 94.340 1.00 63.13 223 LEU D C 1
ATOM 2809 O O . LEU D 1 83 ? 49.327 -24.831 94.317 1.00 59.07 223 LEU D O 1
ATOM 2814 N N . LYS D 1 84 ? 50.829 -23.161 94.433 1.00 52.29 224 LYS D N 1
ATOM 2815 C CA . LYS D 1 84 ? 51.943 -24.095 94.578 1.00 53.23 224 LYS D CA 1
ATOM 2816 C C . LYS D 1 84 ? 51.823 -24.890 95.875 1.00 66.36 224 LYS D C 1
ATOM 2817 O O . LYS D 1 84 ? 51.960 -26.124 95.882 1.00 56.98 224 LYS D O 1
ATOM 2823 N N . GLU D 1 85 ? 51.545 -24.196 96.984 1.00 59.26 225 GLU D N 1
ATOM 2824 C CA . GLU D 1 85 ? 51.331 -24.895 98.251 1.00 60.62 225 GLU D CA 1
ATOM 2825 C C . GLU D 1 85 ? 50.199 -25.911 98.131 1.00 62.74 225 GLU D C 1
ATOM 2826 O O . GLU D 1 85 ? 50.324 -27.063 98.572 1.00 64.35 225 GLU D O 1
ATOM 2832 N N . ALA D 1 86 ? 49.088 -25.499 97.515 1.00 55.67 226 ALA D N 1
ATOM 2833 C CA . ALA D 1 86 ? 47.953 -26.397 97.334 1.00 60.56 226 ALA D CA 1
ATOM 2834 C C . ALA D 1 86 ? 48.324 -27.608 96.490 1.00 64.81 226 ALA D C 1
ATOM 2835 O O . ALA D 1 86 ? 47.812 -28.706 96.727 1.00 67.45 226 ALA D O 1
ATOM 2837 N N . GLN D 1 87 ? 49.200 -27.430 95.498 1.00 60.67 227 GLN D N 1
ATOM 2838 C CA . GLN D 1 87 ? 49.614 -28.553 94.663 1.00 66.98 227 GLN D CA 1
ATOM 2839 C C . GLN D 1 87 ? 50.460 -29.542 95.453 1.00 76.75 227 GLN D C 1
ATOM 2840 O O . GLN D 1 87 ? 50.294 -30.760 95.309 1.00 64.75 227 GLN D O 1
ATOM 2846 N N . GLY D 1 88 ? 51.373 -29.042 96.290 1.00 72.50 228 GLY D N 1
ATOM 2847 C CA . GLY D 1 88 ? 52.107 -29.945 97.166 1.00 68.73 228 GLY D CA 1
ATOM 2848 C C . GLY D 1 88 ? 51.185 -30.723 98.088 1.00 73.77 228 GLY D C 1
ATOM 2849 O O . GLY D 1 88 ? 51.319 -31.945 98.247 1.00 73.71 228 GLY D O 1
ATOM 2850 N N . LYS D 1 89 ? 50.216 -30.026 98.690 1.00 70.35 229 LYS D N 1
ATOM 2851 C CA . LYS D 1 89 ? 49.238 -30.700 99.540 1.00 62.02 229 LYS D CA 1
ATOM 2852 C C . LYS D 1 89 ? 48.453 -31.747 98.757 1.00 67.59 229 LYS D C 1
ATOM 2853 O O . LYS D 1 89 ? 48.141 -32.823 99.283 1.00 68.54 229 LYS D O 1
ATOM 2859 N N . ILE D 1 90 ? 48.130 -31.450 97.496 1.00 63.71 230 ILE D N 1
ATOM 2860 C CA . ILE D 1 90 ? 47.431 -32.415 96.651 1.00 57.89 230 ILE D CA 1
ATOM 2861 C C . ILE D 1 90 ? 48.291 -33.651 96.430 1.00 74.60 230 ILE D C 1
ATOM 2862 O O . ILE D 1 90 ? 47.793 -34.782 96.458 1.00 75.22 230 ILE D O 1
ATOM 2867 N N . ASP D 1 91 ? 49.592 -33.459 96.198 1.00 81.36 231 ASP D N 1
ATOM 2868 C CA . ASP D 1 91 ? 50.480 -34.604 96.017 1.00 87.69 231 ASP D CA 1
ATOM 2869 C C . ASP D 1 91 ? 50.511 -35.479 97.265 1.00 75.70 231 ASP D C 1
ATOM 2870 O O . ASP D 1 91 ? 50.405 -36.712 97.180 1.00 75.07 231 ASP D O 1
ATOM 2875 N N . VAL D 1 92 ? 50.636 -34.856 98.441 1.00 73.05 232 VAL D N 1
ATOM 2876 C CA . VAL D 1 92 ? 50.659 -35.625 99.686 1.00 66.25 232 VAL D CA 1
ATOM 2877 C C . VAL D 1 92 ? 49.355 -36.397 99.862 1.00 71.44 232 VAL D C 1
ATOM 2878 O O . VAL D 1 92 ? 49.356 -37.605 100.142 1.00 80.54 232 VAL D O 1
ATOM 2882 N N . LEU D 1 93 ? 48.221 -35.711 99.688 1.00 71.60 233 LEU D N 1
ATOM 2883 C CA . LEU D 1 93 ? 46.927 -36.358 99.883 1.00 62.40 233 LEU D CA 1
ATOM 2884 C C . LEU D 1 93 ? 46.710 -37.483 98.880 1.00 52.07 233 LEU D C 1
ATOM 2885 O O . LEU D 1 93 ? 46.085 -38.497 99.204 1.00 48.29 233 LEU D O 1
ATOM 2890 N N . GLN D 1 94 ? 47.205 -37.318 97.653 1.00 56.13 234 GLN D N 1
ATOM 2891 C CA . GLN D 1 94 ? 47.071 -38.380 96.661 1.00 65.14 234 GLN D CA 1
ATOM 2892 C C . GLN D 1 94 ? 47.925 -39.590 97.021 1.00 64.39 234 GLN D C 1
ATOM 2893 O O . GLN D 1 94 ? 47.504 -40.734 96.807 1.00 56.21 234 GLN D O 1
ATOM 2899 N N . ALA D 1 95 ? 49.134 -39.364 97.550 1.00 66.43 235 ALA D N 1
ATOM 2900 C CA . ALA D 1 95 ? 49.953 -40.490 97.993 1.00 69.16 235 ALA D CA 1
ATOM 2901 C C . ALA D 1 95 ? 49.292 -41.235 99.148 1.00 82.40 235 ALA D C 1
ATOM 2902 O O . ALA D 1 95 ? 49.230 -42.473 99.151 1.00 84.42 235 ALA D O 1
ATOM 2904 N N . GLU D 1 96 ? 48.749 -40.495 100.119 1.00 79.52 236 GLU D N 1
ATOM 2905 C CA . GLU D 1 96 ? 48.064 -41.140 101.233 1.00 73.63 236 GLU D CA 1
ATOM 2906 C C . GLU D 1 96 ? 46.807 -41.865 100.760 1.00 75.26 236 GLU D C 1
ATOM 2907 O O . GLU D 1 96 ? 46.467 -42.932 101.288 1.00 78.32 236 GLU D O 1
ATOM 2913 N N . VAL D 1 97 ? 46.127 -41.312 99.751 1.00 66.26 237 VAL D N 1
ATOM 2914 C CA . VAL D 1 97 ? 44.953 -41.957 99.165 1.00 65.14 237 VAL D CA 1
ATOM 2915 C C . VAL D 1 97 ? 45.335 -43.267 98.488 1.00 70.85 237 VAL D C 1
ATOM 2916 O O . VAL D 1 97 ? 44.666 -44.291 98.671 1.00 73.91 237 VAL D O 1
ATOM 2920 N N . ALA D 1 98 ? 46.418 -43.263 97.709 1.00 70.47 238 ALA D N 1
ATOM 2921 C CA . ALA D 1 98 ? 46.869 -44.496 97.074 1.00 70.66 238 ALA D CA 1
ATOM 2922 C C . ALA D 1 98 ? 47.230 -45.542 98.120 1.00 72.12 238 ALA D C 1
ATOM 2923 O O . ALA D 1 98 ? 46.902 -46.726 97.966 1.00 71.20 238 ALA D O 1
ATOM 2925 N N . ALA D 1 99 ? 47.887 -45.118 99.204 1.00 66.11 239 ALA D N 1
ATOM 2926 C CA . ALA D 1 99 ? 48.242 -46.059 100.262 1.00 58.36 239 ALA D CA 1
ATOM 2927 C C . ALA D 1 99 ? 46.996 -46.657 100.906 1.00 69.39 239 ALA D C 1
ATOM 2928 O O . ALA D 1 99 ? 46.926 -47.872 101.131 1.00 74.39 239 ALA D O 1
ATOM 2930 N N . LEU D 1 100 ? 46.001 -45.820 101.210 1.00 75.09 240 LEU D N 1
ATOM 2931 C CA . LEU D 1 100 ? 44.782 -46.318 101.841 1.00 64.34 240 LEU D CA 1
ATOM 2932 C C . LEU D 1 100 ? 44.017 -47.266 100.922 1.00 66.17 240 LEU D C 1
ATOM 2933 O O . LEU D 1 100 ? 43.556 -48.325 101.362 1.00 71.59 240 LEU D O 1
ATOM 2938 N N . LYS D 1 101 ? 43.864 -46.902 99.644 1.00 76.62 241 LYS D N 1
ATOM 2939 C CA A LYS D 1 101 ? 43.150 -47.772 98.714 0.58 77.71 241 LYS D CA 1
ATOM 2940 C CA B LYS D 1 101 ? 43.148 -47.772 98.716 0.42 78.03 241 LYS D CA 1
ATOM 2941 C C . LYS D 1 101 ? 43.873 -49.104 98.536 1.00 85.88 241 LYS D C 1
ATOM 2942 O O . LYS D 1 101 ? 43.233 -50.158 98.470 1.00 83.30 241 LYS D O 1
ATOM 2953 N N . THR D 1 102 ? 45.203 -49.069 98.453 1.00 100.10 242 THR D N 1
ATOM 2954 C CA . THR D 1 102 ? 45.954 -50.317 98.342 1.00 108.41 242 THR D CA 1
ATOM 2955 C C . THR D 1 102 ? 45.805 -51.155 99.607 1.00 108.63 242 THR D C 1
ATOM 2956 O O . THR D 1 102 ? 45.749 -52.389 99.542 1.00 112.90 242 THR D O 1
ATOM 2960 N N . LEU D 1 103 ? 45.733 -50.498 100.767 1.00 102.97 243 LEU D N 1
ATOM 2961 C CA . LEU D 1 103 ? 45.544 -51.216 102.024 1.00 86.31 243 LEU D CA 1
ATOM 2962 C C . LEU D 1 103 ? 44.179 -51.893 102.084 1.00 82.80 243 LEU D C 1
ATOM 2963 O O . LEU D 1 103 ? 44.075 -53.053 102.502 1.00 91.13 243 LEU D O 1
ATOM 2968 N N . VAL D 1 104 ? 43.121 -51.187 101.680 1.00 82.07 244 VAL D N 1
ATOM 2969 C CA . VAL D 1 104 ? 41.778 -51.759 101.737 1.00 83.01 244 VAL D CA 1
ATOM 2970 C C . VAL D 1 104 ? 41.645 -52.921 100.759 1.00 99.93 244 VAL D C 1
ATOM 2971 O O . VAL D 1 104 ? 41.167 -54.004 101.118 1.00 115.26 244 VAL D O 1
ATOM 2975 N N . LEU D 1 105 ? 42.062 -52.716 99.512 1.00 104.50 245 LEU D N 1
ATOM 2976 C CA . LEU D 1 105 ? 41.952 -53.746 98.481 1.00 108.84 245 LEU D CA 1
ATOM 2977 C C . LEU D 1 105 ? 43.034 -54.793 98.714 1.00 129.62 245 LEU D C 1
ATOM 2978 O O . LEU D 1 105 ? 44.191 -54.608 98.331 1.00 131.06 245 LEU D O 1
ATOM 2983 N N . SER D 1 106 ? 42.656 -55.901 99.345 1.00 136.13 246 SER D N 1
ATOM 2984 C CA . SER D 1 106 ? 43.590 -56.988 99.615 1.00 144.10 246 SER D CA 1
ATOM 2985 C C . SER D 1 106 ? 42.945 -58.343 99.340 1.00 147.66 246 SER D C 1
ATOM 2986 O O . SER D 1 106 ? 42.250 -58.895 100.193 1.00 148.69 246 SER D O 1
#

Foldseek 3Di:
DPPCVVVVVVVVVVVVVVVVVVVVVVVVVVVVVVVVVVVVVVVVVVVVVVVVVVVVVVVVVVVVVVVVVVVVVVVVVVVVVVVVVVVVVVVVVVVVVD/DVCVVVVVVVVVVVVVVVVVVVVVVVVVVVVVVVVVVVVVVVVVVVVVVVVVVVVVVVVVVVVVVVVVVVVVVVVVVVVVVVVVVVVVVVVVVVVVD/DVCVVVVVVVVVVVVVVVVVVVVVVVVVVVVVVVVVVVVVVVVVVVVVVVVVVVVVVVVVVVVVVVVVVVVVVVVVVVVVVVVVVVVVD/DVVVVVVVVCVVVVVVVVVVVVVVVVVVVVVVVVVVVVVVVVVVVVVVVVVVVVVVVVVVVVVVVVVVVVVVVVVVVVVVVVVVVVVVVVVVVVVVPD

GO terms:
  GO:0005515 protein binding (F, IPI)
  GO:0042802 identical protein binding (F, IPI)
  GO:0005813 centrosome (C, IDA)
  GO:0036064 ciliary basal body (C, TAS)
  GO:0006893 Golgi to plasma membrane transport (P, TAS)
  GO:0060271 cilium assembly (P, IMP)
  GO:0005085 guanyl-nucleotide exchange factor activity (F, IDA)
  GO:0031982 vesicle (C, EXP)
  GO:0005737 cytoplasm (C, EXP)
  GO:0005085 guanyl-nucleotide exchange factor activity (F, TAS)
  GO:0005829 cytosol (C, TAS)
  GO:0060271 cilium assembly (P, TAS)
  GO:0097711 ciliary basal body-plasma membrane docking (P, TAS)
  GO:0005654 nucleoplasm (C, IDA)
  GO:0005829 cytosol (C, IDA)
  GO:0005634 nucleus (C, IDA)
  GO:0006612 protein targeting to membrane (P, IDA)

Radius of gyration: 50.71 Å; Cα contacts (8 Å, |Δi|>4): 214; chains: 4; bounding box: 30×188×83 Å

Organism: Homo sapiens (NCBI:txid9606)

Solvent-accessible surface area: 26009 Å² total; per-residue (Å²): 128,78,42,41,106,79,89,72,52,22,21,80,162,20,60,126,83,34,41,114,9,83,142,78,15,49,121,16,62,113,53,13,100,127,12,25,144,62,27,61,62,28,17,108,89,25,81,105,55,6,43,64,28,31,124,54,8,96,134,66,24,48,73,6,62,111,99,31,57,69,4,83,57,91,23,61,127,6,96,34,94,14,93,84,15,73,63,69,23,61,50,36,46,89,112,74,157,128,107,78,76,110,94,84,87,134,24,29,87,155,23,72,125,72,30,49,94,8,75,145,58,15,129,110,70,62,88,63,12,86,133,11,25,136,57,47,69,127,25,25,110,93,28,102,106,53,15,48,64,13,30,129,42,16,90,125,52,20,143,86,3,72,114,103,29,56,68,6,68,51,88,20,58,127,8,92,32,91,18,90,99,12,78,64,46,14,58,57,16,95,91,108,67,158,132,111,66,33,21,92,140,17,69,100,85,32,34,130,17,76,140,58,12,114,120,70,50,90,47,8,91,124,12,26,138,60,26,67,132,28,26,111,96,21,92,108,42,12,52,62,23,46,132,77,9,59,112,59,20,138,80,3,71,112,101,33,56,61,5,74,126,79,19,60,117,8,92,33,96,14,90,100,17,71,65,73,23,57,56,24,154,116,125,121,152,70,115,38,60,100,24,101,42,17,26,94,151,17,62,114,64,24,32,108,6,64,149,63,15,134,122,68,58,90,52,9,97,124,14,26,129,52,33,57,125,35,24,108,96,22,69,106,56,5,41,62,52,27,114,89,18,86,137,85,16,37,47,4,62,119,115,30,43,63,4,82,146,82,24,160,129,9,91,34,92,16,92,99,16,74,67,56,15,56,64,20,109,102,106,58,141,142

InterPro domains:
  IPR009449 GDP/GTP exchange factor Sec2, N-terminal [PF06428] (173-258)
  IPR040351 Guanine nucleotide exchange factor RAB3IL/RAB3IP/Sec2 [PTHR14430] (67-475)

Sequence (382 aa):
PSVLEVREKGYERLKEELAKAQRELKLKDEECERLSKVRDQLGQELEELTASLFEEAHHKMVREANIKQATAEKQLKEAQGKIDVLQAEVAALKTLVLSSVLEVREKGYERLKEELAKAQRELKLKDEECERLSKVRDQLGQELEELTASLFEEAHKMVREANIKQATAEKQLKEAQGKIDVLQAEVAALKTLVLSEKGYERLKEELAKAQRELKLKDEECERLSKVRDQLGQELEELTASLFEEAHKMVREANIKQATAEKQLKEAQGKIDVLQAEVAALKTLVPSVLEVREKGYERLKEELAKAQRELKLKDEECERLSKVRDQLGQELEELTASLFEEAHKMVREANIKQATAEKQLKEAQGKIDVLQAEVAALKKTLVLS

B-factor: mean 74.33, std 25.69, range [39.77, 193.78]

Secondary structure (DSSP, 8-state):
-HHHHHHHHHHHHHHHHHHHHHHHHHHHHHHHHHHHHHHHHHHHHHHHHHHHHHHHHHHHHHHHHHHHHHHHHHHHHHHHHHHHHHHHHHHHHHHHH-/-HHHHHHHHHHHHHHHHHHHHHHHHHHHHHHHHHHHHHHHHHHHHHHHHHHHHHHHHHHHHHHHHHHHHHHHHHHHHHHHHHHHHHHHHHHHHHHT-/-HHHHHHHHHHHHHHHHHHHHHHHHHHHHHHHHHHHHHHHHHHHHHHHHHHHHHHHHHHHHHHHHHHHHHHHHHHHHHHHHHHHHHHH-/-HHHHHHHHHHHHHHHHHHHHHHHHHHHHHHHHHHHHHHHHHHHHHHHHHHHHHHHHHHHHHHHHHHHHHHHHHHHHHHHHHHHHHHHHHHHHHHH--